Protein AF-A0AAD8BFZ6-F1 (afdb_monomer)

Structure (mmCIF, N/CA/C/O backbone):
data_AF-A0AAD8BFZ6-F1
#
_entry.id   AF-A0AAD8BFZ6-F1
#
loop_
_atom_site.group_PDB
_atom_site.id
_atom_site.type_symbol
_atom_site.label_atom_id
_atom_site.label_alt_id
_atom_site.label_comp_id
_atom_site.label_asym_id
_atom_site.label_entity_id
_atom_site.label_seq_id
_atom_site.pdbx_PDB_ins_code
_atom_site.Cartn_x
_atom_site.Cartn_y
_atom_site.Cartn_z
_atom_site.occupancy
_atom_site.B_iso_or_equiv
_atom_site.auth_seq_id
_atom_site.auth_comp_id
_atom_site.auth_asym_id
_atom_site.auth_atom_id
_atom_site.pdbx_PDB_model_num
ATOM 1 N N . LEU A 1 1 ? -15.237 -38.700 28.978 1.00 26.67 1 LEU A N 1
ATOM 2 C CA . LEU A 1 1 ? -15.056 -40.134 29.314 1.00 26.67 1 LEU A CA 1
ATOM 3 C C . LEU A 1 1 ? -13.866 -40.665 28.514 1.00 26.67 1 LEU A C 1
ATOM 5 O O . LEU A 1 1 ? -13.739 -40.215 27.379 1.00 26.67 1 LEU A O 1
ATOM 9 N N . PRO A 1 2 ? -12.978 -41.512 29.071 1.00 26.02 2 PRO A N 1
ATOM 10 C CA . PRO A 1 2 ? -11.828 -42.042 28.336 1.00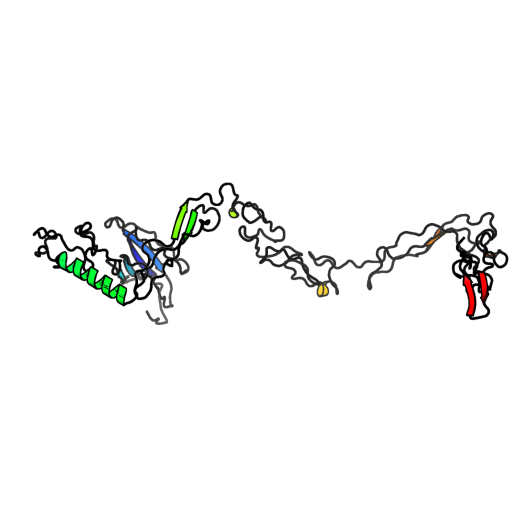 26.02 2 PRO A CA 1
ATOM 11 C C . PRO A 1 2 ? -12.287 -43.041 27.263 1.00 26.02 2 PRO A C 1
ATOM 13 O O . PRO A 1 2 ? -13.294 -43.724 27.435 1.00 26.02 2 PRO A O 1
ATOM 16 N N . ALA A 1 3 ? -11.572 -43.061 26.138 1.00 40.03 3 ALA A N 1
ATOM 17 C CA . ALA A 1 3 ? -11.882 -43.866 24.964 1.00 40.03 3 ALA A CA 1
ATOM 18 C C . ALA A 1 3 ? -11.482 -45.330 25.176 1.00 40.03 3 ALA A C 1
ATOM 20 O O . ALA A 1 3 ? -10.343 -45.589 25.559 1.00 40.03 3 ALA A O 1
ATOM 21 N N . ASP A 1 4 ? -12.381 -46.260 24.849 1.00 30.31 4 ASP A N 1
ATOM 22 C CA . ASP A 1 4 ? -11.988 -47.626 24.526 1.00 30.31 4 ASP A CA 1
ATOM 23 C C . ASP A 1 4 ? -12.186 -47.857 23.029 1.00 30.31 4 ASP A C 1
ATOM 25 O O . ASP A 1 4 ? -13.176 -47.442 22.417 1.00 30.31 4 ASP A O 1
ATOM 29 N N . SER A 1 5 ? -11.154 -48.422 22.427 1.00 43.41 5 SER A N 1
ATOM 30 C CA . SER A 1 5 ? -11.017 -48.571 20.990 1.00 43.41 5 SER A CA 1
ATOM 31 C C . SER A 1 5 ? -11.735 -49.838 20.524 1.00 43.41 5 SER A C 1
ATOM 33 O O . SER A 1 5 ? -11.837 -50.809 21.261 1.00 43.41 5 SER A O 1
ATOM 35 N N . THR A 1 6 ? -12.176 -49.832 19.262 1.00 37.38 6 THR A N 1
ATOM 36 C CA . THR A 1 6 ? -12.456 -51.003 18.398 1.00 37.38 6 THR A CA 1
ATOM 37 C C . THR A 1 6 ? -13.889 -51.430 18.046 1.00 37.38 6 THR A C 1
ATOM 39 O O . THR A 1 6 ? -14.003 -52.259 17.156 1.00 37.38 6 THR A O 1
ATOM 42 N N . PHE A 1 7 ? -14.978 -50.807 18.516 1.00 40.28 7 PHE A N 1
ATOM 43 C CA . PHE A 1 7 ? -16.292 -50.875 17.822 1.00 40.28 7 PHE A CA 1
ATOM 44 C C . PHE A 1 7 ? -17.260 -49.817 18.382 1.00 40.28 7 PHE A C 1
ATOM 46 O O . PHE A 1 7 ? -17.963 -50.071 19.355 1.00 40.28 7 PHE A O 1
ATOM 53 N N . THR A 1 8 ? -17.344 -48.620 17.796 1.00 40.03 8 THR A N 1
ATOM 54 C CA . THR A 1 8 ? -18.259 -47.579 18.307 1.00 40.03 8 THR A CA 1
ATOM 55 C C . THR A 1 8 ? -19.197 -47.094 17.212 1.00 40.03 8 THR A C 1
ATOM 57 O O . THR A 1 8 ? -18.880 -46.212 16.419 1.00 40.03 8 THR A O 1
ATOM 60 N N . ARG A 1 9 ? -20.356 -47.765 17.170 1.00 49.56 9 ARG A N 1
ATOM 61 C CA . ARG A 1 9 ? -21.541 -47.451 16.360 1.00 49.56 9 ARG A CA 1
ATOM 62 C C . ARG A 1 9 ? -21.960 -45.993 16.582 1.00 49.56 9 ARG A C 1
ATOM 64 O O . ARG A 1 9 ? -21.801 -45.483 17.686 1.00 49.56 9 ARG A O 1
ATOM 71 N N . ASP A 1 10 ? -22.505 -45.355 15.548 1.00 52.47 10 ASP A N 1
ATOM 72 C CA . ASP A 1 10 ? -22.937 -43.949 15.549 1.00 52.47 10 ASP A CA 1
ATOM 73 C C . ASP A 1 10 ? -23.986 -43.654 16.643 1.00 52.47 10 ASP A C 1
ATOM 75 O O . ASP A 1 10 ? -25.192 -43.702 16.401 1.00 52.47 10 ASP A O 1
ATOM 79 N N . VAL A 1 11 ? -23.545 -43.330 17.861 1.00 56.28 11 VAL A N 1
ATOM 80 C CA . VAL A 1 11 ? -24.406 -42.761 18.904 1.00 56.28 11 VAL A CA 1
ATOM 81 C C . VAL A 1 11 ? -24.408 -41.246 18.742 1.00 56.28 11 VAL A C 1
ATOM 83 O O . VAL A 1 11 ? -23.364 -40.615 18.576 1.00 56.28 11 VAL A O 1
ATOM 86 N N . SER A 1 12 ? -25.607 -40.663 18.756 1.00 61.66 12 SER A N 1
ATOM 87 C CA . SER A 1 12 ? -25.779 -39.209 18.734 1.00 61.66 12 SER A CA 1
ATOM 88 C C . SER A 1 12 ? -25.901 -38.718 20.159 1.00 61.66 12 SER A C 1
ATOM 90 O O . SER A 1 12 ? -26.743 -39.208 20.915 1.00 61.66 12 SER A O 1
ATOM 92 N N . HIS A 1 13 ? -25.082 -37.742 20.507 1.00 65.06 13 HIS A N 1
ATOM 93 C CA . HIS A 1 13 ? -25.144 -37.088 21.798 1.00 65.06 13 HIS A CA 1
ATOM 94 C C . HIS A 1 13 ? -25.751 -35.703 21.626 1.00 65.06 13 HIS A C 1
ATOM 96 O O . HIS A 1 13 ? -25.482 -34.995 20.654 1.00 65.06 13 HIS A O 1
ATOM 102 N N . TYR A 1 14 ? -26.575 -35.325 22.585 1.00 66.12 14 TYR A N 1
ATOM 103 C CA . TYR A 1 14 ? -27.307 -34.079 22.624 1.00 66.12 14 TYR A CA 1
ATOM 104 C C . TYR A 1 14 ? -26.927 -33.328 23.889 1.00 66.12 14 TYR A C 1
ATOM 106 O O . TYR A 1 14 ? -26.777 -33.899 24.971 1.00 66.12 14 TYR A O 1
ATOM 114 N N . PHE A 1 15 ? -26.769 -32.027 23.727 1.00 67.94 15 PHE A N 1
ATOM 115 C CA . PHE A 1 15 ? -26.505 -31.096 24.799 1.00 67.94 15 PHE A CA 1
ATOM 116 C C . PHE A 1 15 ? -27.646 -30.088 24.852 1.00 67.94 15 PHE A C 1
ATOM 118 O O . PHE A 1 15 ? -28.083 -29.584 23.814 1.00 67.94 15 PHE A O 1
ATOM 125 N N . THR A 1 16 ? -28.145 -29.792 26.047 1.00 70.56 16 THR A N 1
ATOM 126 C CA . THR A 1 16 ? -29.221 -28.821 26.244 1.00 70.56 16 THR A CA 1
ATOM 127 C C . THR A 1 16 ? -28.925 -27.901 27.418 1.00 70.56 16 THR A C 1
ATOM 129 O O . THR A 1 16 ? -28.602 -28.350 28.517 1.00 70.56 16 THR A O 1
ATOM 132 N N . LEU A 1 17 ? -29.067 -26.603 27.161 1.00 66.69 17 LEU A N 1
ATOM 133 C CA . LEU A 1 17 ? -28.953 -25.514 28.116 1.00 66.69 17 LEU A CA 1
ATOM 134 C C . LEU A 1 17 ? -30.327 -24.869 28.314 1.00 66.69 17 LEU A C 1
ATOM 136 O O . LEU A 1 17 ? -30.981 -24.462 27.353 1.00 66.69 17 LEU A O 1
ATOM 140 N N . VAL A 1 18 ? -30.735 -24.751 29.571 1.00 70.81 18 VAL A N 1
ATOM 141 C CA . VAL A 1 18 ? -31.966 -24.098 30.016 1.00 70.81 18 VAL A CA 1
ATOM 142 C C . VAL A 1 18 ? -31.588 -22.817 30.750 1.00 70.81 18 VAL A C 1
ATOM 144 O O . VAL A 1 18 ? -30.767 -22.844 31.667 1.00 70.81 18 VAL A O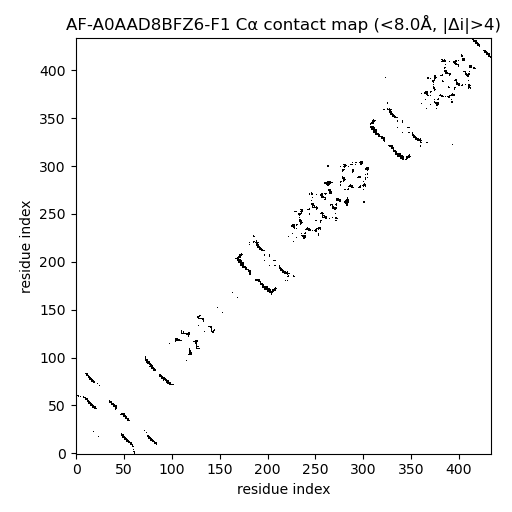 1
ATOM 147 N N . TYR A 1 19 ? -32.166 -21.690 30.349 1.00 65.50 19 TYR A N 1
ATOM 148 C CA . TYR A 1 19 ? -31.850 -20.372 30.903 1.00 65.50 19 TYR A CA 1
ATOM 149 C C . TYR A 1 19 ? -33.064 -19.439 30.817 1.00 65.50 19 TYR A C 1
ATOM 151 O O . TYR A 1 19 ? -33.992 -19.670 30.040 1.00 65.50 19 TYR A O 1
ATOM 159 N N . ARG A 1 20 ? -33.080 -18.358 31.604 1.00 61.22 20 ARG A N 1
ATOM 160 C CA . ARG A 1 20 ? -34.099 -17.307 31.453 1.00 61.22 20 ARG A CA 1
ATOM 161 C C . ARG A 1 20 ? -33.794 -16.465 30.219 1.00 61.22 20 ARG A C 1
ATOM 163 O O . ARG A 1 20 ? -32.686 -15.970 30.069 1.00 61.22 20 ARG A O 1
ATOM 170 N N . ALA A 1 21 ? -34.788 -16.240 29.367 1.00 58.38 21 ALA A N 1
ATOM 171 C CA . ALA A 1 21 ? -34.674 -15.496 28.111 1.00 58.38 21 ALA A CA 1
ATOM 172 C C . ALA A 1 21 ? -34.145 -14.061 28.288 1.00 58.38 21 ALA A C 1
ATOM 174 O O . ALA A 1 21 ? -33.551 -13.505 27.376 1.00 58.38 21 ALA A O 1
ATOM 175 N N . LYS A 1 22 ? -34.354 -13.459 29.464 1.00 53.34 22 LYS A N 1
ATOM 176 C CA . LYS A 1 22 ? -33.809 -12.138 29.817 1.00 53.34 22 LYS A CA 1
ATOM 177 C C . LYS A 1 22 ? -32.332 -12.166 30.237 1.00 53.34 22 LYS A C 1
ATOM 179 O O . LYS A 1 22 ? -31.678 -11.134 30.210 1.00 53.34 22 LYS A O 1
ATOM 184 N N . ASP A 1 23 ? -31.826 -13.337 30.619 1.00 54.91 23 ASP A N 1
ATOM 185 C CA . ASP A 1 23 ? -30.491 -13.560 31.185 1.00 54.91 23 ASP A CA 1
ATOM 186 C C . ASP A 1 23 ? -29.514 -14.138 30.128 1.00 54.91 23 ASP A C 1
ATOM 188 O O . ASP A 1 23 ? -28.527 -14.776 30.489 1.00 54.91 23 ASP A O 1
ATOM 192 N N . ILE A 1 24 ? -29.797 -13.963 28.825 1.00 49.72 24 ILE A N 1
ATOM 193 C CA . ILE A 1 24 ? -29.048 -14.593 27.721 1.00 49.72 24 ILE A CA 1
ATOM 194 C C . ILE A 1 24 ? -27.533 -14.330 27.838 1.00 49.72 24 ILE A C 1
ATOM 196 O O . ILE A 1 24 ? -27.110 -13.172 27.808 1.00 49.72 24 ILE A O 1
ATOM 200 N N . PRO A 1 25 ? -26.691 -15.381 27.867 1.00 43.25 25 PRO A N 1
ATOM 201 C CA . PRO A 1 25 ? -25.288 -15.247 27.509 1.00 43.25 25 PRO A CA 1
ATOM 202 C C . PRO A 1 25 ? -25.170 -14.940 26.014 1.00 43.25 25 PRO A C 1
ATOM 204 O O . PRO A 1 25 ? -25.679 -15.696 25.184 1.00 43.25 25 PRO A O 1
ATOM 207 N N . GLU A 1 26 ? -24.394 -13.922 25.640 1.00 39.00 26 GLU A N 1
ATOM 208 C CA . GLU A 1 26 ? -23.621 -14.053 24.407 1.00 39.00 26 GLU A CA 1
ATOM 209 C C . GLU A 1 26 ? -22.791 -15.330 24.564 1.00 39.00 26 GLU A C 1
ATOM 211 O O . GLU A 1 26 ? -21.823 -15.378 25.328 1.00 39.00 26 GLU A O 1
ATOM 216 N N . VAL A 1 27 ? -23.198 -16.404 23.888 1.00 39.72 27 VAL A N 1
ATOM 217 C CA . VAL A 1 27 ? -22.367 -17.594 23.721 1.00 39.72 27 VAL A CA 1
ATOM 218 C C . VAL A 1 27 ? -21.212 -17.180 22.808 1.00 39.72 27 VAL A C 1
ATOM 220 O O . VAL A 1 27 ? -21.204 -17.440 21.607 1.00 39.72 27 VAL A O 1
ATOM 223 N N . HIS A 1 28 ? -20.240 -16.460 23.366 1.00 34.22 28 HIS A N 1
ATOM 224 C CA . HIS A 1 28 ? -19.022 -16.094 22.670 1.00 34.22 28 HIS A CA 1
ATOM 225 C C . HIS A 1 28 ? -18.100 -17.314 22.617 1.00 34.22 28 HIS A C 1
ATOM 227 O O . HIS A 1 28 ? -17.332 -17.591 23.530 1.00 34.22 28 HIS A O 1
ATOM 233 N N . GLY A 1 29 ? -18.201 -18.028 21.498 1.00 29.00 29 GLY A N 1
ATOM 234 C CA . GLY A 1 29 ? -17.049 -18.516 20.748 1.00 29.00 29 GLY A CA 1
ATOM 235 C C . GLY A 1 29 ? -16.181 -19.608 21.379 1.00 29.00 29 GLY A C 1
ATOM 236 O O . GLY A 1 29 ? -15.153 -19.328 21.982 1.00 29.00 29 GLY A O 1
ATOM 237 N N . GLN A 1 30 ? -16.428 -20.847 20.961 1.00 27.22 30 GLN A N 1
ATOM 238 C CA . GLN A 1 30 ? -15.451 -21.523 20.104 1.00 27.22 30 GLN A CA 1
ATOM 239 C C . GLN A 1 30 ? -16.192 -22.399 19.089 1.00 27.22 30 GLN A C 1
ATOM 241 O O . GLN A 1 30 ? -17.110 -23.135 19.443 1.00 27.22 30 GLN A O 1
ATOM 246 N N . LYS A 1 31 ? -15.798 -22.285 17.814 1.00 30.03 31 LYS A N 1
ATOM 247 C CA . LYS A 1 31 ? -16.175 -23.203 16.734 1.00 30.03 31 LYS A CA 1
ATOM 248 C C . LYS A 1 31 ? -15.893 -24.646 17.180 1.00 30.03 31 LYS A C 1
ATOM 250 O O . LYS A 1 31 ? -14.751 -25.086 17.136 1.00 30.03 31 LYS A O 1
ATOM 255 N N . LEU A 1 32 ? -16.926 -25.395 17.544 1.00 30.19 32 LEU A N 1
ATOM 256 C CA . LEU A 1 32 ? -17.076 -26.715 16.943 1.00 30.19 32 LEU A CA 1
ATOM 257 C C . LEU A 1 32 ? -17.698 -26.447 15.573 1.00 30.19 32 LEU A C 1
ATOM 259 O O . LEU A 1 32 ? -18.637 -25.652 15.492 1.00 30.19 32 LEU A O 1
ATOM 263 N N . ASP A 1 33 ? -17.138 -27.034 14.514 1.00 30.41 33 ASP A N 1
ATOM 264 C CA . ASP A 1 33 ? -17.768 -27.080 13.190 1.00 30.41 33 ASP A CA 1
ATOM 265 C C . ASP A 1 33 ? -19.270 -27.272 13.370 1.00 30.41 33 ASP A C 1
ATOM 267 O O . ASP A 1 33 ? -19.648 -28.276 13.967 1.00 30.41 33 ASP A O 1
ATOM 271 N N . PRO A 1 34 ? -20.123 -26.317 12.968 1.00 31.83 34 PRO A N 1
ATOM 272 C CA . PRO A 1 34 ? -21.475 -26.245 13.489 1.00 31.83 34 PRO A CA 1
ATOM 273 C C . PRO A 1 34 ? -22.249 -27.510 13.116 1.00 31.83 34 PRO A C 1
ATOM 275 O O . PRO A 1 34 ? -22.562 -27.696 11.937 1.00 31.83 34 PRO A O 1
ATOM 278 N N . PRO A 1 35 ? -22.690 -28.345 14.074 1.00 37.94 35 PRO A N 1
ATOM 279 C CA . PRO A 1 35 ? -23.956 -29.012 13.905 1.00 37.94 35 PRO A CA 1
ATOM 280 C C . PRO A 1 35 ? -25.018 -28.004 14.354 1.00 37.94 35 PRO A C 1
ATOM 282 O O . PRO A 1 35 ? -24.995 -27.510 15.480 1.00 37.94 35 PRO A O 1
ATOM 285 N N . LYS A 1 36 ? -25.912 -27.656 13.428 1.00 41.31 36 LYS A N 1
ATOM 286 C CA . LYS A 1 36 ? -27.053 -26.745 13.605 1.00 41.31 36 LYS A CA 1
ATOM 287 C C . LYS A 1 36 ? -27.592 -26.719 15.045 1.00 41.31 36 LYS A C 1
ATOM 289 O O . LYS A 1 36 ? -27.984 -27.762 15.567 1.00 41.31 36 LYS A O 1
ATOM 294 N N . LEU A 1 37 ? -27.691 -25.519 15.625 1.00 45.22 37 LEU A N 1
ATOM 295 C CA . LEU A 1 37 ? -28.600 -25.249 16.741 1.00 45.22 37 LEU A CA 1
ATOM 296 C C . LEU A 1 37 ? -29.977 -25.813 16.369 1.00 45.22 37 LEU A C 1
ATOM 298 O O . LEU A 1 37 ? -30.587 -25.382 15.386 1.00 45.22 37 LEU A O 1
ATOM 302 N N . LEU A 1 38 ? -30.440 -26.811 17.119 1.00 48.97 38 LEU A N 1
ATOM 303 C CA . LEU A 1 38 ? -31.813 -27.285 17.020 1.00 48.97 38 LEU A CA 1
ATOM 304 C C . LEU A 1 38 ? -32.643 -26.230 17.749 1.00 48.97 38 LEU A C 1
ATOM 306 O O . LEU A 1 38 ? -32.651 -26.220 18.970 1.00 48.97 38 LEU A O 1
ATOM 310 N N . ALA A 1 39 ? -33.184 -25.285 16.977 1.00 52.44 39 ALA A N 1
ATOM 311 C CA . ALA A 1 39 ? -34.161 -24.249 17.325 1.00 52.44 39 ALA A CA 1
ATOM 312 C C . ALA A 1 39 ? -34.386 -23.954 18.827 1.00 52.44 39 ALA A C 1
ATOM 314 O O . ALA A 1 39 ? -34.882 -24.793 19.575 1.00 52.44 39 ALA A O 1
ATOM 315 N N . THR A 1 40 ? -34.147 -22.706 19.244 1.00 55.56 40 THR A N 1
ATOM 316 C CA . THR A 1 40 ? -34.569 -22.211 20.564 1.00 55.56 40 THR A CA 1
ATOM 317 C C . THR A 1 40 ? -36.084 -22.346 20.716 1.00 55.56 40 THR A C 1
ATOM 319 O O . THR A 1 40 ? -36.834 -21.811 19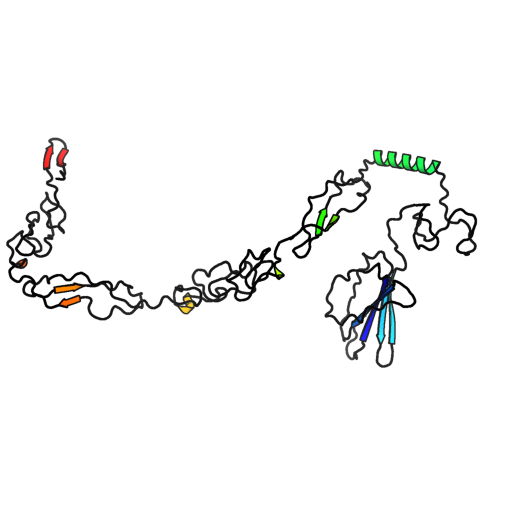.898 1.00 55.56 40 THR A O 1
ATOM 322 N N . MET A 1 41 ? -36.539 -23.029 21.768 1.00 52.03 41 MET A N 1
ATOM 323 C CA . MET A 1 41 ? -37.964 -23.214 22.056 1.00 52.03 41 MET A CA 1
ATOM 324 C C . MET A 1 41 ? -38.318 -22.576 23.403 1.00 52.03 41 MET A C 1
ATOM 326 O O . MET A 1 41 ? -37.574 -22.696 24.381 1.00 52.03 41 MET A O 1
ATOM 330 N N . THR A 1 42 ? -39.448 -21.874 23.458 1.00 53.69 42 THR A N 1
ATOM 331 C CA . THR A 1 42 ? -40.022 -21.336 24.698 1.00 53.69 42 THR A CA 1
ATOM 332 C C . THR A 1 42 ? -40.707 -22.454 25.479 1.00 53.69 42 THR A C 1
ATOM 334 O O . THR A 1 42 ? -41.437 -23.257 24.899 1.00 53.69 42 THR A O 1
ATOM 337 N N . VAL A 1 43 ? -40.489 -22.514 26.795 1.00 54.50 43 VAL A N 1
ATOM 338 C CA . VAL A 1 43 ? -41.104 -23.540 27.652 1.00 54.50 43 VAL A CA 1
ATOM 339 C C . VAL A 1 43 ? -42.539 -23.115 27.990 1.00 54.50 43 VAL A C 1
ATOM 341 O O . VAL A 1 43 ? -42.706 -22.111 28.681 1.00 54.50 43 VAL A O 1
ATOM 344 N N . PRO A 1 44 ? -43.586 -23.846 27.558 1.00 45.69 44 PRO A N 1
ATOM 345 C CA . PRO A 1 44 ? -44.975 -23.390 27.695 1.00 45.69 44 PRO A CA 1
ATOM 346 C C . PRO A 1 44 ? -45.417 -23.192 29.149 1.00 45.69 44 PRO A C 1
ATOM 348 O O . PRO A 1 44 ? -46.249 -22.339 29.435 1.00 45.69 44 PRO A O 1
ATOM 351 N N . TYR A 1 45 ? -44.842 -23.978 30.061 1.00 47.94 45 TYR A N 1
ATOM 352 C CA . TYR A 1 45 ? -45.192 -24.004 31.480 1.00 47.94 45 TYR A CA 1
ATOM 353 C C . TYR A 1 45 ? -44.273 -23.134 32.358 1.00 47.94 45 TYR A C 1
ATOM 355 O O . TYR A 1 45 ? -44.504 -23.041 33.557 1.00 47.94 45 TYR A O 1
ATOM 363 N N . LEU A 1 46 ? -43.248 -22.488 31.780 1.00 55.44 46 LEU A N 1
ATOM 364 C CA . LEU A 1 46 ? -42.325 -21.578 32.477 1.00 55.44 46 LEU A CA 1
ATOM 365 C C . LEU A 1 46 ? -42.122 -20.295 31.643 1.00 55.44 46 LEU A C 1
ATOM 367 O O . LEU A 1 46 ? -41.158 -20.194 30.874 1.00 55.44 46 LEU A O 1
ATOM 371 N N . PRO A 1 47 ? -43.024 -19.302 31.764 1.00 54.91 47 PRO A N 1
ATOM 372 C CA . PRO A 1 47 ? -42.967 -18.067 30.986 1.00 54.91 47 PRO A CA 1
ATOM 373 C C . PRO A 1 47 ? -41.634 -17.331 31.185 1.00 54.91 47 PRO A C 1
ATOM 375 O O . PRO A 1 47 ? -41.187 -17.114 32.308 1.00 54.91 47 PRO A O 1
ATOM 378 N N . GLY A 1 48 ? -40.973 -16.952 30.088 1.00 56.78 48 GLY A N 1
ATOM 379 C CA . GLY A 1 48 ? -39.679 -16.260 30.130 1.00 56.78 48 GLY A CA 1
ATOM 380 C C . GLY A 1 48 ? -38.453 -17.171 30.251 1.00 56.78 48 GLY A C 1
ATOM 381 O O . GLY A 1 48 ? -37.340 -16.651 30.300 1.00 56.78 48 GLY A O 1
ATOM 382 N N . TRP A 1 49 ? -38.616 -18.498 30.247 1.00 61.22 49 TRP A N 1
ATOM 383 C CA . TRP A 1 49 ? -37.512 -19.457 30.134 1.00 61.22 49 TRP A CA 1
ATOM 384 C C . TRP A 1 49 ? -37.372 -19.992 28.705 1.00 61.22 49 TRP A C 1
ATOM 386 O O . TRP A 1 49 ? -38.355 -20.242 28.001 1.00 61.22 49 TRP A O 1
ATOM 396 N N . GLN A 1 50 ? -36.124 -20.160 28.276 1.00 59.56 50 GLN A N 1
ATOM 397 C CA . GLN A 1 50 ? -35.744 -20.683 26.972 1.00 59.56 50 GLN A CA 1
ATOM 398 C C . GLN A 1 50 ? -34.845 -21.903 27.118 1.00 59.56 50 GLN A C 1
ATOM 400 O O . GLN A 1 50 ? -34.034 -22.013 28.040 1.00 59.56 50 GLN A O 1
ATOM 405 N N . ILE A 1 51 ? -34.995 -22.814 26.162 1.00 60.50 51 ILE A N 1
ATOM 406 C CA . ILE A 1 51 ? -34.149 -23.990 26.017 1.00 60.50 51 ILE A CA 1
ATOM 407 C C . ILE A 1 51 ? -33.419 -23.874 24.685 1.00 60.50 51 ILE A C 1
ATOM 409 O O . ILE A 1 51 ? -34.044 -23.636 23.650 1.00 60.50 51 ILE A O 1
ATOM 413 N N . SER A 1 52 ? -32.101 -24.052 24.716 1.00 62.62 52 SER A N 1
ATOM 414 C CA . SER A 1 52 ? -31.258 -24.123 23.525 1.00 62.62 52 SER A CA 1
ATOM 415 C C . SER A 1 52 ? -30.387 -25.371 23.573 1.00 62.62 52 SER A C 1
ATOM 417 O O . SER A 1 52 ? -29.894 -25.753 24.634 1.00 62.62 52 SER A O 1
ATOM 419 N N . GLY A 1 53 ? -30.194 -26.030 22.432 1.00 58.38 53 GLY A N 1
ATOM 420 C CA . GLY A 1 53 ? -29.424 -27.264 22.366 1.00 58.38 53 GLY A CA 1
ATOM 421 C C . GLY A 1 53 ? -28.695 -27.468 21.046 1.00 58.38 53 GLY A C 1
ATOM 422 O O . GLY A 1 53 ? -29.041 -26.900 20.007 1.00 58.38 53 GLY A O 1
ATOM 423 N N . PHE A 1 54 ? -27.674 -28.315 21.093 1.00 61.69 54 PHE A N 1
ATOM 424 C CA . PHE A 1 54 ? -26.939 -28.773 19.918 1.00 61.69 54 PHE A CA 1
ATOM 425 C C . PHE A 1 54 ? -26.655 -30.271 20.026 1.00 61.69 54 PHE A C 1
ATOM 427 O O . PHE A 1 54 ? -26.553 -30.831 21.118 1.00 61.69 54 PHE A O 1
ATOM 434 N N . SER A 1 55 ? -26.547 -30.934 18.878 1.00 56.12 55 SER A N 1
ATOM 435 C CA . SER A 1 55 ? -26.270 -32.370 18.792 1.00 56.12 55 SER A CA 1
ATOM 436 C C . SER A 1 55 ? -24.922 -32.612 18.137 1.00 56.12 55 SER A C 1
ATOM 438 O O . SER A 1 55 ? -24.644 -32.008 17.108 1.00 56.12 55 SER A O 1
ATOM 440 N N . PHE A 1 56 ? -24.125 -33.542 18.641 1.00 59.44 56 PHE A N 1
ATOM 441 C CA . PHE A 1 56 ? -22.884 -33.971 18.004 1.00 59.44 56 PHE A CA 1
ATOM 442 C C . PHE A 1 56 ? -22.939 -35.469 17.683 1.00 59.44 56 PHE A C 1
ATOM 444 O O . PHE A 1 56 ? -23.446 -36.282 18.456 1.00 59.44 56 PHE A O 1
ATOM 451 N N . LYS A 1 57 ? -22.428 -35.828 16.501 1.00 51.84 57 LYS A N 1
ATOM 452 C CA . LYS A 1 57 ? -22.327 -37.206 16.001 1.00 51.84 57 LYS A CA 1
ATOM 453 C C . LYS A 1 57 ? -20.895 -37.452 15.530 1.00 51.84 57 LYS A C 1
ATOM 455 O O . LYS A 1 57 ? -20.590 -37.036 14.415 1.00 51.84 57 LYS A O 1
ATOM 460 N N . LYS A 1 58 ? -20.036 -38.108 16.327 1.00 53.22 58 LYS A N 1
ATOM 461 C CA . LYS A 1 58 ? -18.941 -38.955 15.799 1.00 53.22 58 LYS A CA 1
ATOM 462 C C . LYS A 1 58 ? -18.077 -39.653 16.851 1.00 53.22 58 LYS A C 1
ATOM 464 O O . LYS A 1 58 ? -17.933 -39.201 17.979 1.00 53.22 58 LYS A O 1
ATOM 469 N N . SER A 1 59 ? -17.471 -40.742 16.376 1.00 45.69 59 SER A N 1
ATOM 470 C CA . SER A 1 59 ? -16.623 -41.720 17.060 1.00 45.69 59 SER A CA 1
ATOM 471 C C . SER A 1 59 ? -15.210 -41.218 17.395 1.00 45.69 59 SER A C 1
ATOM 473 O O . SER A 1 59 ? -14.493 -40.758 16.508 1.00 45.69 59 SER A O 1
ATOM 475 N N . GLY A 1 60 ? -14.767 -41.463 18.635 1.00 49.47 60 GLY A N 1
ATOM 476 C CA . GLY A 1 60 ? -13.353 -41.721 18.941 1.00 49.47 60 GLY A CA 1
ATOM 477 C C . GLY A 1 60 ? -12.493 -40.578 19.491 1.00 49.47 60 GLY A C 1
ATOM 478 O O . GLY A 1 60 ? -11.272 -40.706 19.477 1.00 49.47 60 GLY A O 1
ATOM 479 N N . SER A 1 61 ? -13.047 -39.472 19.995 1.00 43.59 61 SER A N 1
ATOM 480 C CA . SER A 1 61 ? -12.233 -38.422 20.638 1.00 43.59 61 SER A CA 1
ATOM 481 C C . SER A 1 61 ? -12.929 -37.828 21.861 1.00 43.59 61 SER A C 1
ATOM 483 O O . SER A 1 61 ? -14.127 -37.560 21.842 1.00 43.59 61 SER A O 1
ATOM 485 N N . VAL A 1 62 ? -12.176 -37.635 22.948 1.00 46.19 62 VAL A N 1
ATOM 486 C CA . VAL A 1 62 ? -12.665 -36.988 24.171 1.00 46.19 62 VAL A CA 1
ATOM 487 C C . VAL A 1 62 ? -12.886 -35.505 23.883 1.00 46.19 62 VAL A C 1
ATOM 489 O O . VAL A 1 62 ? -11.932 -34.780 23.615 1.00 46.19 62 VAL A O 1
ATOM 492 N N . HIS A 1 63 ? -14.131 -35.045 23.968 1.00 49.28 63 HIS A N 1
ATOM 493 C CA . HIS A 1 63 ? -14.443 -33.619 23.931 1.00 49.28 63 HIS A CA 1
ATOM 494 C C . HIS A 1 63 ? -14.476 -33.056 25.355 1.00 49.28 63 HIS A C 1
ATOM 496 O O . HIS A 1 63 ? -15.190 -33.570 26.218 1.00 49.28 63 HIS A O 1
ATOM 502 N N . GLY A 1 64 ? -13.712 -31.991 25.596 1.00 41.94 64 GLY A N 1
ATOM 503 C CA . GLY A 1 64 ? -13.905 -31.113 26.745 1.00 41.94 64 GLY A CA 1
ATOM 504 C C . GLY A 1 64 ? -14.865 -29.994 26.356 1.00 41.94 64 GLY A C 1
ATOM 505 O O . GLY A 1 64 ? -14.532 -29.181 25.498 1.00 41.94 64 GLY A O 1
ATOM 506 N N . LEU A 1 65 ? -16.053 -29.956 26.962 1.00 48.78 65 LEU A N 1
ATOM 507 C CA . LEU A 1 65 ? -16.958 -28.815 26.851 1.00 48.78 65 LEU A CA 1
ATOM 508 C C . LEU A 1 65 ? -16.727 -27.904 28.060 1.00 48.78 65 LEU A C 1
ATOM 510 O O . LEU A 1 65 ? -17.174 -28.209 29.162 1.00 48.78 65 LEU A O 1
ATOM 514 N N . ASN A 1 66 ? -16.032 -26.788 27.853 1.00 41.28 66 ASN A N 1
ATOM 515 C CA . ASN A 1 66 ? -15.900 -25.750 28.871 1.00 41.28 66 ASN A CA 1
ATOM 516 C C . ASN A 1 66 ? -17.040 -24.746 28.711 1.00 41.28 66 ASN A C 1
ATOM 518 O O . ASN A 1 66 ? -16.969 -23.828 27.896 1.00 41.28 66 ASN A O 1
ATOM 522 N N . ILE A 1 67 ? -18.092 -24.912 29.509 1.00 48.38 67 ILE A N 1
ATOM 523 C CA . ILE A 1 67 ? -19.087 -23.857 29.693 1.00 48.38 67 ILE A CA 1
ATOM 524 C C . ILE A 1 67 ? -18.474 -22.870 30.680 1.00 48.38 67 ILE A C 1
ATOM 526 O O . ILE A 1 67 ? -18.421 -23.130 31.881 1.00 48.38 67 ILE A O 1
ATOM 530 N N . VAL A 1 68 ? -17.986 -21.733 30.186 1.00 41.59 68 VAL A N 1
ATOM 531 C CA . VAL A 1 68 ? -17.503 -20.646 31.047 1.00 41.59 68 VAL A CA 1
ATOM 532 C C . VAL A 1 68 ? -18.717 -19.913 31.628 1.00 41.59 68 VAL A C 1
ATOM 534 O O . VAL A 1 68 ? -19.026 -18.780 31.276 1.00 41.59 68 VAL A O 1
ATOM 537 N N . ALA A 1 69 ? -19.431 -20.578 32.537 1.00 44.28 69 ALA A N 1
ATOM 538 C CA . ALA A 1 69 ? -20.514 -19.987 33.319 1.00 44.28 69 ALA A CA 1
ATOM 539 C C . ALA A 1 69 ? -19.991 -19.079 34.451 1.00 44.28 69 ALA A C 1
ATOM 541 O O . ALA A 1 69 ? -20.778 -18.526 35.210 1.00 44.28 69 ALA A O 1
ATOM 542 N N . SER A 1 70 ? -18.670 -18.876 34.564 1.00 37.25 70 SER A N 1
ATOM 543 C CA . SER A 1 70 ? -18.063 -18.085 35.645 1.00 37.25 70 SER A CA 1
ATOM 544 C C . SER A 1 70 ? -18.430 -16.595 35.613 1.00 37.25 70 SER A C 1
ATOM 546 O O . SER A 1 70 ? -18.288 -15.917 36.628 1.00 37.25 70 SER A O 1
ATOM 548 N N . LYS A 1 71 ? -18.946 -16.078 34.486 1.00 45.06 71 LYS A N 1
ATOM 549 C CA . LYS A 1 71 ? -19.503 -14.713 34.400 1.00 45.06 71 LYS A CA 1
ATOM 550 C C . LYS A 1 71 ? -21.001 -14.637 34.682 1.00 45.06 71 LYS A C 1
ATOM 552 O O . LYS A 1 71 ? -21.500 -13.560 35.001 1.00 45.06 71 LYS A O 1
ATOM 557 N N . MET A 1 72 ? -21.721 -15.750 34.586 1.00 52.00 72 MET A N 1
ATOM 558 C CA . MET A 1 72 ? -23.160 -15.777 34.807 1.00 52.00 72 MET A CA 1
ATOM 559 C C . MET A 1 72 ? -23.431 -16.159 36.251 1.00 52.00 72 MET A C 1
ATOM 561 O O . MET A 1 72 ? -23.726 -17.303 36.572 1.00 52.00 72 MET A O 1
ATOM 565 N N . LYS A 1 73 ? -23.389 -15.167 37.140 1.00 54.91 73 LYS A N 1
ATOM 566 C CA . LYS A 1 73 ? -23.989 -15.256 38.481 1.00 54.91 73 LYS A CA 1
ATOM 567 C C . LYS A 1 73 ? -25.530 -15.317 38.384 1.00 54.91 73 LYS A C 1
ATOM 569 O O . LYS A 1 73 ? -26.223 -14.603 39.095 1.00 54.91 73 LYS A O 1
ATOM 574 N N . LYS A 1 74 ? -26.074 -16.053 37.413 1.00 61.38 74 LYS A N 1
ATOM 575 C CA . LYS A 1 74 ? -27.484 -16.079 37.013 1.00 61.38 74 LYS A CA 1
ATOM 576 C C . LYS A 1 74 ? -27.946 -17.533 36.913 1.00 61.38 74 LYS A C 1
ATOM 578 O O . LYS A 1 74 ? -27.117 -18.392 36.609 1.00 61.38 74 LYS A O 1
ATOM 583 N N . PRO A 1 75 ? -29.234 -17.823 37.147 1.00 66.88 75 PRO A N 1
ATOM 584 C CA . PRO A 1 75 ? -29.710 -19.196 37.109 1.00 66.88 75 PRO A CA 1
ATOM 585 C C . PRO A 1 75 ? -29.622 -19.827 35.717 1.00 66.88 75 PRO A C 1
ATOM 587 O O . PRO A 1 75 ? -30.042 -19.224 34.728 1.00 66.88 75 PRO A O 1
ATOM 590 N N . PHE A 1 76 ? -29.109 -21.054 35.647 1.00 72.00 76 PHE A N 1
ATOM 591 C CA . PHE A 1 76 ? -29.089 -21.875 34.435 1.00 72.00 76 PHE A CA 1
ATOM 592 C C . PHE A 1 76 ? -29.112 -23.366 34.788 1.00 72.00 76 PHE A C 1
ATOM 594 O O . PHE A 1 76 ? -28.732 -23.755 35.889 1.00 72.00 76 PHE A O 1
ATOM 601 N N . GLY A 1 77 ? -29.511 -24.212 33.840 1.00 72.31 77 GLY A N 1
ATOM 602 C CA . GLY A 1 77 ? -29.448 -25.670 33.949 1.00 72.31 77 GLY A CA 1
ATOM 603 C C . GLY A 1 77 ? -28.871 -26.293 32.683 1.00 72.31 77 GLY A C 1
ATOM 604 O O . GLY A 1 77 ? -29.132 -25.826 31.578 1.00 72.31 77 GLY A O 1
ATOM 605 N N . CYS A 1 78 ? -28.064 -27.333 32.831 1.00 71.69 78 CYS A N 1
ATOM 606 C CA . CYS A 1 78 ? -27.322 -27.959 31.747 1.00 71.69 78 CYS A CA 1
ATOM 607 C C . CYS A 1 78 ? -27.468 -29.482 31.812 1.00 71.69 78 CYS A C 1
ATOM 609 O O . CYS A 1 78 ? -27.239 -30.086 32.862 1.00 71.69 78 CYS A O 1
ATOM 611 N N . TYR A 1 79 ? -27.819 -30.102 30.683 1.00 74.12 79 TYR A N 1
ATOM 612 C CA . TYR A 1 79 ? -28.099 -31.534 30.575 1.00 74.12 79 TYR A CA 1
ATOM 613 C C . TYR A 1 79 ? -27.442 -32.134 29.328 1.00 74.12 79 TYR A C 1
ATOM 615 O O . TYR A 1 79 ? -27.486 -31.554 28.241 1.00 74.12 79 TYR A O 1
ATOM 623 N N . ILE A 1 80 ? -26.862 -33.325 29.481 1.00 71.81 80 ILE A N 1
ATOM 624 C CA . ILE A 1 80 ? -26.282 -34.123 28.396 1.00 71.81 80 ILE A CA 1
ATOM 625 C C . ILE A 1 80 ? -27.076 -35.417 28.287 1.00 71.81 80 ILE A C 1
ATOM 627 O O . ILE A 1 80 ? -27.233 -36.126 29.277 1.00 71.81 80 ILE A O 1
ATOM 631 N N . TYR A 1 81 ? -27.547 -35.754 27.094 1.00 70.12 81 TYR A N 1
ATOM 632 C CA . TYR A 1 81 ? -28.291 -36.988 26.852 1.00 70.12 81 TYR A CA 1
ATOM 633 C C . TYR A 1 81 ? -27.930 -37.608 25.507 1.00 70.12 81 TYR A C 1
ATOM 635 O O . TYR A 1 81 ? -27.347 -36.962 24.642 1.00 70.12 81 TYR A O 1
ATOM 643 N N . GLY A 1 82 ? -28.228 -38.885 25.321 1.00 69.69 82 GLY A N 1
ATOM 644 C CA . GLY A 1 82 ? -27.931 -39.606 24.089 1.00 69.69 82 GLY A CA 1
ATOM 645 C C . GLY A 1 82 ? -28.945 -40.705 23.845 1.00 69.69 82 GLY A C 1
ATOM 646 O O . GLY A 1 82 ? -29.514 -41.248 24.790 1.00 69.69 82 GLY A O 1
ATOM 647 N N . VAL A 1 83 ? -29.176 -41.021 22.572 1.00 63.53 83 VAL A N 1
ATOM 648 C CA . VAL A 1 83 ? -30.097 -42.088 22.165 1.00 63.53 83 VAL A CA 1
ATOM 649 C C . VAL A 1 83 ? -29.388 -42.992 21.160 1.00 63.53 83 VAL A C 1
ATOM 651 O O . VAL A 1 83 ? -28.917 -42.533 20.117 1.00 63.53 83 VAL A O 1
ATOM 654 N N . GLY A 1 84 ? -29.270 -44.271 21.511 1.00 62.91 84 GLY A N 1
ATOM 655 C CA . GLY A 1 84 ? -28.787 -45.355 20.660 1.00 62.91 84 GLY A CA 1
ATOM 656 C C . GLY A 1 84 ? -29.931 -46.249 20.173 1.00 62.91 84 GLY A C 1
ATOM 657 O O . GLY A 1 84 ? -31.100 -45.995 20.444 1.00 62.91 84 GLY A O 1
ATOM 658 N N . TYR A 1 85 ? -29.600 -47.320 19.446 1.00 53.66 85 TYR A N 1
ATOM 659 C CA . TYR A 1 85 ? -30.597 -48.179 18.781 1.00 53.66 85 TYR A CA 1
ATOM 660 C C . TYR A 1 85 ? -31.530 -48.931 19.753 1.00 53.66 85 TYR A C 1
ATOM 662 O O . TYR A 1 85 ? -32.623 -49.326 19.361 1.00 53.66 85 TYR A O 1
ATOM 670 N N . SER A 1 86 ? -31.106 -49.139 21.003 1.00 54.97 86 SER A N 1
ATOM 671 C CA . SER A 1 86 ? -31.866 -49.884 22.019 1.00 54.97 86 SER A CA 1
ATOM 672 C C . SER A 1 86 ? -31.926 -49.211 23.392 1.00 54.97 86 SER A C 1
ATOM 674 O O . SER A 1 86 ? -32.664 -49.682 24.249 1.00 54.97 86 SER A O 1
ATOM 676 N N . GLU A 1 87 ? -31.170 -48.134 23.622 1.00 59.16 87 GLU A N 1
ATOM 677 C CA . GLU A 1 87 ? -31.046 -47.492 24.936 1.00 59.16 87 GLU A CA 1
ATOM 678 C C . GLU A 1 87 ? -30.850 -45.980 24.787 1.00 59.16 87 GLU A C 1
ATOM 680 O O . GLU A 1 87 ? -30.196 -45.514 23.850 1.00 59.16 87 GLU A O 1
ATOM 685 N N . GLY A 1 88 ? -31.406 -45.212 25.724 1.00 66.69 88 GLY A N 1
ATOM 686 C CA . GLY A 1 88 ? -31.181 -43.775 25.858 1.00 66.69 88 GLY A CA 1
ATOM 687 C C . GLY A 1 88 ? -30.752 -43.425 27.280 1.00 66.69 88 GLY A C 1
ATOM 688 O O . GLY A 1 88 ? -31.088 -44.138 28.222 1.00 66.69 88 GLY A O 1
ATOM 689 N N . TYR A 1 89 ? -30.005 -42.337 27.443 1.00 71.31 89 TYR A N 1
ATOM 690 C CA . TYR A 1 89 ? -29.499 -41.887 28.742 1.00 71.31 89 TYR A CA 1
ATOM 691 C C . TYR A 1 89 ? -29.513 -40.360 28.843 1.00 71.31 89 TYR A C 1
ATOM 693 O O . TYR A 1 89 ? -29.442 -39.682 27.821 1.00 71.31 89 TYR A O 1
ATOM 701 N N . MET A 1 90 ? -29.563 -39.818 30.064 1.00 71.00 90 MET A N 1
ATOM 702 C CA . MET A 1 90 ? -29.495 -38.380 30.351 1.00 71.00 90 MET A CA 1
ATOM 703 C C . MET A 1 90 ? -28.817 -38.125 31.703 1.00 71.00 90 MET A C 1
ATOM 705 O O . MET A 1 90 ? -29.120 -38.804 32.680 1.00 71.00 90 MET A O 1
ATOM 709 N N . HIS A 1 91 ? -27.944 -37.117 31.773 1.00 71.44 91 HIS A N 1
ATOM 710 C CA . HIS A 1 91 ? -27.257 -36.684 32.990 1.00 71.44 91 HIS A CA 1
ATOM 711 C C . HIS A 1 91 ? -27.232 -35.151 33.112 1.00 71.44 91 HIS A C 1
ATOM 713 O O . HIS A 1 91 ? -27.023 -34.465 32.106 1.00 71.44 91 HIS A O 1
ATOM 719 N N . PRO A 1 92 ? -27.395 -34.591 34.327 1.00 73.94 92 PRO A N 1
ATOM 720 C CA . PRO A 1 92 ? -27.122 -33.179 34.562 1.00 73.94 92 PRO A CA 1
ATOM 721 C C . PRO A 1 92 ? -25.614 -32.913 34.445 1.00 73.94 92 PRO A C 1
ATOM 723 O O . PRO A 1 92 ? -24.796 -33.671 34.961 1.00 73.94 92 PRO A O 1
ATOM 726 N N . ALA A 1 93 ? -25.251 -31.829 33.765 1.00 62.47 93 ALA A N 1
ATOM 727 C CA . ALA A 1 93 ? -23.868 -31.406 33.535 1.00 62.47 93 ALA A CA 1
ATOM 728 C C . ALA A 1 93 ? -23.522 -30.062 34.214 1.00 62.47 93 ALA A C 1
ATOM 730 O O . ALA A 1 93 ? -22.367 -29.642 34.179 1.00 62.47 93 ALA A O 1
ATOM 731 N N . GLY A 1 94 ? -24.496 -29.408 34.862 1.00 69.19 94 GLY A N 1
ATOM 732 C CA . GLY A 1 94 ? -24.296 -28.249 35.745 1.00 69.19 94 GLY A CA 1
ATOM 733 C C . GLY A 1 94 ? -25.580 -27.438 35.955 1.00 69.19 94 GLY A C 1
ATOM 734 O O . GLY A 1 94 ? -26.417 -27.391 35.058 1.00 69.19 94 GLY A O 1
ATOM 735 N N . TYR A 1 95 ? -25.758 -26.801 37.117 1.00 68.38 95 TYR A N 1
ATOM 736 C CA . TYR A 1 95 ? -26.877 -25.877 37.348 1.00 68.38 95 TYR A CA 1
ATOM 737 C C . TYR A 1 95 ? -26.550 -24.784 38.383 1.00 68.38 95 TYR A C 1
ATOM 739 O O . TYR A 1 95 ? -25.729 -24.994 39.274 1.00 68.38 95 TYR A O 1
ATOM 747 N N . ILE A 1 96 ? -27.213 -23.630 38.260 1.00 64.38 96 ILE A N 1
ATOM 748 C CA . ILE A 1 96 ? -27.328 -22.559 39.262 1.00 64.38 96 ILE A CA 1
ATOM 749 C C . ILE A 1 96 ? -28.823 -22.253 39.394 1.00 64.38 96 ILE A C 1
ATOM 751 O O . ILE A 1 96 ? -29.465 -21.948 38.393 1.00 64.38 96 ILE A O 1
ATOM 755 N N . SER A 1 97 ? -29.386 -22.326 40.600 1.00 61.84 97 SER A N 1
ATOM 756 C CA . SER A 1 97 ? -30.801 -22.007 40.856 1.00 61.84 97 SER A CA 1
ATOM 757 C C . SER A 1 97 ? -31.031 -20.548 41.283 1.00 61.84 97 SER A C 1
ATOM 759 O O . SER A 1 97 ? -32.102 -20.017 41.006 1.00 61.84 97 SER A O 1
ATOM 761 N N . SER A 1 98 ? -30.026 -19.874 41.868 1.00 55.00 98 SER A N 1
ATOM 762 C CA . SER A 1 98 ? -30.089 -18.472 42.331 1.00 55.00 98 SER A CA 1
ATOM 763 C C . SER A 1 98 ? -28.707 -17.766 42.265 1.00 55.00 98 SER A C 1
ATOM 765 O O . SER A 1 98 ? -27.686 -18.459 42.290 1.00 55.00 98 SER A O 1
ATOM 767 N N . PRO A 1 99 ? -28.604 -16.423 42.118 1.00 55.16 99 PRO A N 1
ATOM 768 C CA . PRO A 1 99 ? -27.329 -15.691 42.115 1.00 55.16 99 PRO A CA 1
ATOM 769 C C . PRO A 1 99 ? -26.528 -15.811 43.429 1.00 55.16 99 PRO A C 1
ATOM 771 O O . PRO A 1 99 ? -26.746 -15.060 44.365 1.00 55.16 99 PRO A O 1
ATOM 774 N N . ILE A 1 100 ? -25.495 -16.658 43.482 1.00 50.50 100 ILE A N 1
ATOM 775 C CA . ILE A 1 100 ? -24.693 -16.879 44.714 1.00 50.50 100 ILE A CA 1
ATOM 776 C C . ILE A 1 100 ? -23.735 -15.697 45.054 1.00 50.50 100 ILE A C 1
ATOM 778 O O . ILE A 1 100 ? -22.954 -15.782 45.990 1.00 50.50 100 ILE A O 1
ATOM 782 N N . ASN A 1 101 ? -23.711 -14.587 44.295 1.00 49.59 101 ASN A N 1
ATOM 783 C CA . ASN A 1 101 ? -22.685 -13.535 44.479 1.00 49.59 101 ASN A CA 1
ATOM 784 C C . ASN A 1 101 ? -23.056 -12.136 43.922 1.00 49.59 101 ASN A C 1
ATOM 786 O O . ASN A 1 101 ? -22.225 -11.472 43.285 1.00 49.59 101 ASN A O 1
ATOM 790 N N . GLY A 1 102 ? -24.301 -11.681 44.082 1.00 54.97 102 GLY A N 1
ATOM 791 C CA . GLY A 1 102 ? -24.653 -10.273 43.830 1.00 54.97 102 GLY A CA 1
ATOM 792 C C . GLY A 1 102 ? -24.044 -9.342 44.887 1.00 54.97 102 GLY A C 1
ATOM 793 O O . GLY A 1 102 ? -23.746 -9.783 45.990 1.00 54.97 102 GLY A O 1
ATOM 794 N N . ALA A 1 103 ? -23.830 -8.063 44.564 1.00 52.53 103 ALA A N 1
ATOM 795 C CA . ALA A 1 103 ? -23.630 -7.063 45.610 1.00 52.53 103 ALA A CA 1
ATOM 796 C C . ALA A 1 103 ? -24.966 -6.929 46.350 1.00 52.53 103 ALA A C 1
ATOM 798 O O . ALA A 1 103 ? -25.912 -6.376 45.792 1.00 52.53 103 ALA A O 1
ATOM 799 N N . CYS A 1 104 ? -25.068 -7.514 47.541 1.00 60.75 104 CYS A N 1
ATOM 800 C CA . CYS A 1 104 ? -26.258 -7.355 48.356 1.00 60.75 104 CYS A CA 1
ATOM 801 C C . CYS A 1 104 ? -26.296 -5.926 48.910 1.00 60.75 104 CYS A C 1
ATOM 803 O O . CYS A 1 104 ? -25.283 -5.399 49.379 1.00 60.75 104 CYS A O 1
ATOM 805 N N . THR A 1 105 ? -27.450 -5.277 48.785 1.00 57.22 105 THR A N 1
ATOM 806 C CA . THR A 1 105 ? -27.674 -3.919 49.278 1.00 57.22 105 THR A CA 1
ATOM 807 C C . THR A 1 105 ? -28.776 -4.009 50.316 1.00 57.22 105 THR A C 1
ATOM 809 O O . THR A 1 105 ? -29.900 -4.327 49.953 1.00 57.22 105 THR A O 1
ATOM 812 N N . ARG A 1 106 ? -28.458 -3.739 51.588 1.00 56.50 106 ARG A N 1
ATOM 813 C CA . ARG A 1 106 ? -29.452 -3.771 52.667 1.00 56.50 106 ARG A CA 1
ATOM 814 C C . ARG A 1 106 ? -30.532 -2.724 52.427 1.00 56.50 106 ARG A C 1
ATOM 816 O O . ARG A 1 106 ? -30.220 -1.531 52.404 1.00 56.50 106 ARG A O 1
ATOM 823 N N . THR A 1 107 ? -31.783 -3.143 52.267 1.00 53.59 107 THR A N 1
ATOM 824 C CA . THR A 1 107 ? -32.910 -2.210 52.123 1.00 53.59 107 THR A CA 1
ATOM 825 C C . THR A 1 107 ? -34.217 -2.803 52.648 1.00 53.59 107 THR A C 1
ATOM 827 O O . THR A 1 107 ? -34.794 -3.708 52.059 1.00 53.59 107 THR A O 1
ATOM 830 N N . MET A 1 108 ? -34.747 -2.186 53.707 1.00 48.75 108 MET A N 1
ATOM 831 C CA . MET A 1 108 ? -36.063 -2.495 54.294 1.00 48.75 108 MET A CA 1
ATOM 832 C C . MET A 1 108 ? -37.237 -2.171 53.350 1.00 48.75 108 MET A C 1
ATOM 834 O O . MET A 1 108 ? -38.352 -2.633 53.550 1.00 48.75 108 MET A O 1
ATOM 838 N N . ALA A 1 109 ? -37.013 -1.338 52.328 1.00 49.16 109 ALA A N 1
ATOM 839 C CA . ALA A 1 109 ? -38.047 -0.910 51.384 1.00 49.16 109 ALA A CA 1
ATOM 840 C C . ALA A 1 109 ? -38.196 -1.850 50.173 1.00 49.16 109 ALA A C 1
ATOM 842 O O . ALA A 1 109 ? -39.083 -1.635 49.348 1.00 49.16 109 ALA A O 1
ATOM 843 N N . SER A 1 110 ? -37.315 -2.846 50.038 1.00 50.59 110 SER A N 1
ATOM 844 C CA . SER A 1 110 ? -37.308 -3.811 48.931 1.00 50.59 110 SER A CA 1
ATOM 845 C C . SER A 1 110 ? -37.577 -5.243 49.376 1.00 50.59 110 SER A C 1
ATOM 847 O O . SER A 1 110 ? -37.448 -6.138 48.555 1.00 50.59 110 SER A O 1
ATOM 849 N N . MET A 1 111 ? -37.937 -5.453 50.644 1.00 54.25 111 MET A N 1
ATOM 850 C CA . MET A 1 111 ? -38.413 -6.741 51.137 1.00 54.25 111 MET A CA 1
ATOM 851 C C . MET A 1 111 ? -39.746 -7.029 50.441 1.00 54.25 111 MET A C 1
ATOM 853 O O . MET A 1 111 ? -40.748 -6.368 50.706 1.00 54.25 111 MET A O 1
ATOM 857 N N . VAL A 1 112 ? -39.738 -7.913 49.448 1.00 54.44 112 VAL A N 1
ATOM 858 C CA . VAL A 1 112 ? -40.933 -8.336 48.713 1.00 54.44 112 VAL A CA 1
ATOM 859 C C . VAL A 1 112 ? -40.995 -9.858 48.809 1.00 54.44 112 VAL A C 1
ATOM 861 O O . VAL A 1 112 ? -40.076 -10.506 48.315 1.00 54.44 112 VAL A O 1
ATOM 864 N N . PRO A 1 113 ? -42.054 -10.437 49.402 1.00 51.03 113 PRO A N 1
ATOM 865 C CA . PRO A 1 113 ? -42.151 -11.885 49.566 1.00 51.03 113 PRO A CA 1
ATOM 866 C C . PRO A 1 113 ? -42.013 -12.639 48.234 1.00 51.03 113 PRO A C 1
ATOM 868 O O . PRO A 1 113 ? -42.691 -12.317 47.248 1.00 51.03 113 PRO A O 1
ATOM 871 N N . GLY A 1 114 ? -41.135 -13.648 48.208 1.00 53.84 114 GLY A N 1
ATOM 872 C CA . GLY A 1 114 ? -40.923 -14.547 47.068 1.00 53.84 114 GLY A CA 1
ATOM 873 C C . GLY A 1 114 ? -40.222 -13.927 45.852 1.00 53.84 114 GLY A C 1
ATOM 874 O O . GLY A 1 114 ? -40.413 -14.405 44.723 1.00 53.84 114 GLY A O 1
ATOM 875 N N . ASP A 1 115 ? -39.447 -12.853 46.032 1.00 57.62 115 ASP A N 1
ATOM 876 C CA . ASP A 1 115 ? -38.689 -12.212 44.951 1.00 57.62 115 ASP A CA 1
ATOM 877 C C . ASP A 1 115 ? -37.317 -12.866 44.671 1.00 57.62 115 ASP A C 1
ATOM 879 O O . ASP A 1 115 ? -36.692 -12.599 43.631 1.00 57.62 115 ASP A O 1
ATOM 883 N N . LEU A 1 116 ? -36.926 -13.826 45.512 1.00 60.00 116 LEU A N 1
ATOM 884 C CA . LEU A 1 116 ? -35.690 -14.598 45.513 1.00 60.00 116 LEU A CA 1
ATOM 885 C C . LEU A 1 116 ? -34.434 -13.732 45.693 1.00 60.00 116 LEU A C 1
ATOM 887 O O . LEU A 1 116 ? -33.377 -14.042 45.116 1.00 60.00 116 LEU A O 1
ATOM 891 N N . ILE A 1 117 ? -34.541 -12.648 46.469 1.00 63.03 117 ILE A N 1
ATOM 892 C CA . ILE A 1 117 ? -33.450 -11.716 46.764 1.00 63.03 117 ILE A CA 1
ATOM 893 C C . ILE A 1 117 ? -33.099 -11.736 48.263 1.00 63.03 117 ILE A C 1
ATOM 895 O O . ILE A 1 117 ? -33.948 -11.622 49.136 1.00 63.03 117 ILE A O 1
ATOM 899 N N . ASP A 1 118 ? -31.800 -11.858 48.551 1.00 63.38 118 ASP A N 1
ATOM 900 C CA . ASP A 1 118 ? -31.205 -11.650 49.879 1.00 63.38 118 ASP A CA 1
ATOM 901 C C . ASP A 1 118 ? -31.162 -10.135 50.155 1.00 63.38 118 ASP A C 1
ATOM 903 O O . ASP A 1 118 ? -30.314 -9.423 49.604 1.00 63.38 118 ASP A O 1
ATOM 907 N N . ASN A 1 119 ? -32.147 -9.627 50.899 1.00 63.34 119 ASN A N 1
ATOM 908 C CA . ASN A 1 119 ? -32.385 -8.192 51.091 1.00 63.34 119 ASN A CA 1
ATOM 909 C C . ASN A 1 119 ? -31.667 -7.608 52.326 1.00 63.34 119 ASN A C 1
ATOM 911 O O . ASN A 1 119 ? -31.570 -6.380 52.451 1.00 63.34 119 ASN A O 1
ATOM 915 N N . ASP A 1 120 ? -31.131 -8.452 53.213 1.00 62.47 120 ASP A N 1
ATOM 916 C CA . ASP A 1 120 ? -30.439 -8.084 54.458 1.00 62.47 120 ASP A CA 1
ATOM 917 C C . ASP A 1 120 ? -28.961 -8.570 54.507 1.00 62.47 120 ASP A C 1
ATOM 919 O O . ASP A 1 120 ? -28.160 -8.142 55.357 1.00 62.47 120 ASP A O 1
ATOM 923 N N . CYS A 1 121 ? -28.544 -9.301 53.474 1.00 63.22 121 CYS A N 1
ATOM 924 C CA . CYS A 1 121 ? -27.183 -9.720 53.157 1.00 63.22 121 CYS A CA 1
ATOM 925 C C . CYS A 1 121 ? -26.613 -10.806 54.066 1.00 63.22 121 CYS A C 1
ATOM 927 O O . CYS A 1 121 ? -25.393 -10.826 54.298 1.00 63.22 121 CYS A O 1
ATOM 929 N N . ASP A 1 122 ? -27.459 -11.685 54.587 1.00 62.66 122 ASP A N 1
ATOM 930 C CA . ASP A 1 122 ? -27.063 -12.767 55.485 1.00 62.66 122 ASP A CA 1
ATOM 931 C C . ASP A 1 122 ? -26.745 -14.098 54.748 1.00 62.66 122 ASP A C 1
ATOM 933 O O . ASP A 1 122 ? -26.118 -14.998 55.324 1.00 62.66 122 ASP A O 1
ATOM 937 N N . LYS A 1 123 ? -26.997 -14.140 53.424 1.00 59.31 123 LYS A N 1
ATOM 938 C CA . LYS A 1 123 ? -26.845 -15.262 52.468 1.00 59.31 123 LYS A CA 1
ATOM 939 C C . LYS A 1 123 ? -28.006 -16.252 52.421 1.00 59.31 123 LYS A C 1
ATOM 941 O O . LYS A 1 123 ? -27.866 -17.291 51.758 1.00 59.31 123 LYS A O 1
ATOM 946 N N . LYS A 1 124 ? -29.121 -15.948 53.063 1.00 56.88 124 LYS A N 1
ATOM 947 C CA . LYS A 1 124 ? -30.410 -16.592 52.844 1.00 56.88 124 LYS A CA 1
ATOM 948 C C . LYS A 1 124 ? -31.316 -15.639 52.059 1.00 56.88 124 LYS A C 1
ATOM 950 O O . LYS A 1 124 ? -30.908 -14.548 51.680 1.00 56.88 124 LYS A O 1
ATOM 955 N N . ILE A 1 125 ? -32.451 -16.137 51.590 1.00 58.81 125 ILE A N 1
ATOM 956 C CA . ILE A 1 125 ? -33.262 -15.478 50.562 1.00 58.81 125 ILE A CA 1
ATOM 957 C C . ILE A 1 125 ? -34.730 -15.585 50.975 1.00 58.81 125 ILE A C 1
ATOM 959 O O . ILE A 1 125 ? -35.128 -16.672 51.382 1.00 58.81 125 ILE A O 1
ATOM 963 N N . ASP A 1 126 ? -35.500 -14.512 50.749 1.00 55.62 126 ASP A N 1
ATOM 964 C CA . ASP A 1 126 ? -36.952 -14.403 50.995 1.00 55.62 126 ASP A CA 1
ATOM 965 C C . ASP A 1 126 ? -37.373 -14.414 52.475 1.00 55.62 126 ASP A C 1
ATOM 967 O O . ASP A 1 126 ? -38.323 -15.081 52.859 1.00 55.62 126 ASP A O 1
ATOM 971 N N . GLU A 1 127 ? -36.677 -13.617 53.279 1.00 57.50 127 GLU A N 1
ATOM 972 C CA . GLU A 1 127 ? -36.866 -13.455 54.724 1.00 57.50 127 GLU A CA 1
ATOM 973 C C . GLU A 1 127 ? -37.835 -12.272 55.051 1.00 57.50 127 GLU A C 1
ATOM 975 O O . GLU A 1 127 ? -37.709 -11.188 54.464 1.00 57.50 127 GLU A O 1
ATOM 980 N N . GLU A 1 128 ? -38.860 -12.479 55.904 1.00 61.50 128 GLU A N 1
ATOM 981 C CA . GLU A 1 128 ? -40.118 -11.680 55.963 1.00 61.50 128 GLU A CA 1
ATOM 982 C C . GLU A 1 128 ? -40.190 -10.510 56.993 1.00 61.50 128 GLU A C 1
ATOM 984 O O . GLU A 1 128 ? -39.370 -10.363 57.899 1.00 61.50 128 GLU A O 1
ATOM 989 N N . PHE A 1 129 ? -41.179 -9.612 56.815 1.00 53.59 129 PHE A N 1
ATOM 990 C CA . PHE A 1 129 ? -41.394 -8.356 57.569 1.00 53.59 129 PHE A CA 1
ATOM 991 C C . PHE A 1 129 ? -41.749 -8.558 59.055 1.00 53.59 129 PHE A C 1
ATOM 993 O O . PHE A 1 129 ? -42.456 -9.488 59.394 1.00 53.59 129 PHE A O 1
ATOM 1000 N N . SER A 1 130 ? -41.397 -7.586 59.919 1.00 55.06 130 SER A N 1
ATOM 1001 C CA . SER A 1 130 ? -41.856 -7.513 61.325 1.00 55.06 130 SER A CA 1
ATOM 1002 C C . SER A 1 130 ? -43.351 -7.178 61.433 1.00 55.06 130 SER A C 1
ATOM 1004 O O . SER A 1 130 ? -43.724 -6.011 61.611 1.00 55.06 130 SER A O 1
ATOM 1006 N N . ASP A 1 131 ? -44.223 -8.172 61.300 1.00 60.94 131 ASP A N 1
ATOM 1007 C CA . ASP A 1 131 ? -45.675 -7.968 61.328 1.00 60.94 131 ASP A CA 1
ATOM 1008 C C . ASP A 1 131 ? -46.463 -9.036 62.116 1.00 60.94 131 ASP A C 1
ATOM 1010 O O . ASP A 1 131 ? -47.692 -8.935 62.255 1.00 60.94 131 ASP A O 1
ATOM 1014 N N . SER A 1 132 ? -45.743 -9.984 62.723 1.00 56.06 132 SER A N 1
ATOM 1015 C CA . SER A 1 132 ? -46.257 -11.063 63.564 1.00 56.06 132 SER A CA 1
ATOM 1016 C C . SER A 1 132 ? -47.200 -12.026 62.849 1.00 56.06 132 SER A C 1
ATOM 1018 O O . SER A 1 132 ? -48.086 -12.620 63.482 1.00 56.06 132 SER A O 1
ATOM 1020 N N . LYS A 1 133 ? -47.005 -12.191 61.540 1.00 57.50 133 LYS A N 1
ATOM 1021 C CA . LYS A 1 133 ? -47.623 -13.238 60.734 1.00 57.50 133 LYS A CA 1
ATOM 1022 C C . LYS A 1 133 ? -46.568 -14.154 60.119 1.00 57.50 133 LYS A C 1
ATOM 1024 O O . LYS A 1 133 ? -45.384 -13.858 60.100 1.00 57.50 133 LYS A O 1
ATOM 1029 N N . ASP A 1 134 ? -47.054 -15.319 59.726 1.00 58.22 134 ASP A N 1
ATOM 1030 C CA . ASP A 1 134 ? -46.326 -16.361 59.009 1.00 58.22 134 ASP A CA 1
ATOM 1031 C C . ASP A 1 134 ? -46.833 -16.270 57.562 1.00 58.22 134 ASP A C 1
ATOM 1033 O O . ASP A 1 134 ? -47.879 -16.856 57.245 1.00 58.22 134 ASP A O 1
ATOM 1037 N N . ASP A 1 135 ? -46.237 -15.384 56.749 1.00 60.28 135 ASP A N 1
ATOM 1038 C CA . ASP A 1 135 ? -46.793 -15.032 55.435 1.00 60.28 135 ASP A CA 1
ATOM 1039 C C . ASP A 1 135 ? -46.421 -16.056 54.340 1.00 60.28 135 ASP A C 1
ATOM 1041 O O . ASP A 1 135 ? -47.090 -16.094 53.295 1.00 60.28 135 ASP A O 1
ATOM 1045 N N . ASP A 1 136 ? -45.479 -16.971 54.607 1.00 56.75 136 ASP A N 1
ATOM 1046 C CA . ASP A 1 136 ? -45.160 -18.129 53.758 1.00 56.75 136 ASP A CA 1
ATOM 1047 C C . ASP A 1 136 ? -45.663 -19.490 54.302 1.00 56.75 136 ASP A C 1
ATOM 1049 O O . ASP A 1 136 ? -45.698 -20.495 53.574 1.00 56.75 136 ASP A O 1
ATOM 1053 N N . ASN A 1 137 ? -46.232 -19.480 55.510 1.00 51.69 137 ASN A N 1
ATOM 1054 C CA . ASN A 1 137 ? -46.975 -20.560 56.151 1.00 51.69 137 ASN A CA 1
ATOM 1055 C C . ASN A 1 137 ? -46.100 -21.785 56.491 1.00 51.69 137 ASN A C 1
ATOM 1057 O O . ASN A 1 137 ? -46.548 -22.942 56.373 1.00 51.69 137 ASN A O 1
ATOM 1061 N N . ASP A 1 138 ? -44.862 -21.529 56.914 1.00 59.53 138 ASP A N 1
ATOM 1062 C CA . ASP A 1 138 ? -43.861 -22.518 57.318 1.00 59.53 138 ASP A CA 1
ATOM 1063 C C . ASP A 1 138 ? -43.814 -22.784 58.840 1.00 59.53 138 ASP A C 1
ATOM 1065 O O . ASP A 1 138 ? -43.124 -23.703 59.297 1.00 59.53 138 ASP A O 1
ATOM 1069 N N . THR A 1 139 ? -44.677 -22.097 59.598 1.00 55.62 139 THR A N 1
ATOM 1070 C CA . THR A 1 139 ? -44.889 -22.128 61.057 1.00 55.62 139 THR A CA 1
ATOM 1071 C C . THR A 1 139 ? -43.963 -21.261 61.906 1.00 55.62 139 THR A C 1
ATOM 1073 O O . THR A 1 139 ? -44.108 -21.282 63.138 1.00 55.62 139 THR A O 1
ATOM 1076 N N . ILE A 1 140 ? -43.070 -20.480 61.299 1.00 52.06 140 ILE A N 1
ATOM 1077 C CA . ILE A 1 140 ? -42.194 -19.543 62.003 1.00 52.06 140 ILE A CA 1
ATOM 1078 C C . ILE A 1 140 ? -42.607 -18.098 61.664 1.00 52.06 140 ILE A C 1
ATOM 1080 O O . ILE A 1 140 ? -43.097 -17.808 60.586 1.00 52.06 140 ILE A O 1
ATOM 1084 N N . ILE A 1 141 ? -42.538 -17.194 62.647 1.00 53.31 141 ILE A N 1
ATOM 1085 C CA . ILE A 1 141 ? -43.040 -15.813 62.542 1.00 53.31 141 ILE A CA 1
ATOM 1086 C C . ILE A 1 141 ? -41.879 -14.844 62.802 1.00 53.31 141 ILE A C 1
ATOM 1088 O O . ILE A 1 141 ? -41.206 -14.989 63.827 1.00 53.31 141 ILE A O 1
ATOM 1092 N N . ASP A 1 142 ? -41.707 -13.836 61.936 1.00 57.19 142 ASP A N 1
ATOM 1093 C CA . ASP A 1 142 ? -40.745 -12.719 62.054 1.00 57.19 142 ASP A CA 1
ATOM 1094 C C . ASP A 1 142 ? -39.261 -13.145 62.256 1.00 57.19 142 ASP A C 1
ATOM 1096 O O . ASP A 1 142 ? -38.547 -12.545 63.068 1.00 57.19 142 ASP A O 1
ATOM 1100 N N . GLU A 1 143 ? -38.773 -14.197 61.585 1.00 53.62 143 GLU A N 1
ATOM 1101 C CA . GLU A 1 143 ? -37.500 -14.848 61.957 1.00 53.62 143 GLU A CA 1
ATOM 1102 C C . GLU A 1 143 ? -36.192 -14.124 61.574 1.00 53.62 143 GLU A C 1
ATOM 1104 O O . GLU A 1 143 ? -35.138 -14.476 62.113 1.00 53.62 143 GLU A O 1
ATOM 1109 N N . ASP A 1 144 ? -36.253 -13.039 60.792 1.00 51.09 144 ASP A N 1
ATOM 1110 C CA . ASP A 1 144 ? -35.066 -12.445 60.149 1.00 51.09 144 ASP A CA 1
ATOM 1111 C C . ASP A 1 144 ? -34.895 -10.930 60.355 1.00 51.09 144 ASP A C 1
ATOM 1113 O O . ASP A 1 144 ? -34.397 -10.169 59.519 1.00 51.09 144 ASP A O 1
ATOM 1117 N N . LEU A 1 145 ? -35.255 -10.454 61.544 1.00 54.94 145 LEU A N 1
ATOM 1118 C CA . LEU A 1 145 ? -34.835 -9.128 61.990 1.00 54.94 145 LEU A CA 1
ATOM 1119 C C . LEU A 1 145 ? -33.428 -9.199 62.591 1.00 54.94 145 LEU A C 1
ATOM 1121 O O . LEU A 1 145 ? -33.206 -9.820 63.632 1.00 54.94 145 LEU A O 1
ATOM 1125 N N . LEU A 1 146 ? -32.477 -8.475 61.988 1.00 47.81 146 LEU A N 1
ATOM 1126 C CA . LEU A 1 146 ? -31.222 -8.127 62.657 1.00 47.81 146 LEU A CA 1
ATOM 1127 C C . LEU A 1 146 ? -31.546 -7.362 63.950 1.00 47.81 146 LEU A C 1
ATOM 1129 O O . LEU A 1 146 ? -31.904 -6.184 63.910 1.00 47.81 146 LEU A O 1
ATOM 1133 N N . ASP A 1 147 ? -31.384 -8.022 65.096 1.00 52.09 147 ASP A N 1
ATOM 1134 C CA . ASP A 1 147 ? -31.496 -7.427 66.430 1.00 52.09 147 ASP A CA 1
ATOM 1135 C C . ASP A 1 147 ? -30.325 -6.458 66.675 1.00 52.09 147 ASP A C 1
ATOM 1137 O O . ASP A 1 147 ? -29.333 -6.790 67.320 1.00 52.09 147 ASP A O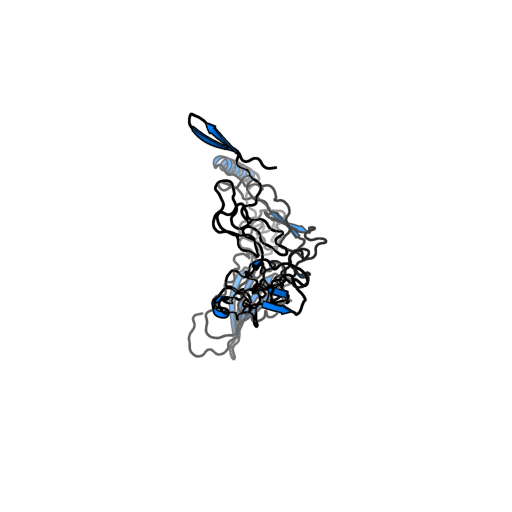 1
ATOM 1141 N N . MET A 1 148 ? -30.373 -5.266 66.072 1.00 51.66 148 MET A N 1
ATOM 1142 C CA . MET A 1 148 ? -29.438 -4.179 66.359 1.00 51.66 148 MET A CA 1
ATOM 1143 C C . MET A 1 148 ? -30.156 -2.832 66.316 1.00 51.66 148 MET A C 1
ATOM 1145 O O . MET A 1 148 ? -30.535 -2.328 65.259 1.00 51.66 148 MET A O 1
ATOM 1149 N N . SER A 1 149 ? -30.314 -2.233 67.494 1.00 54.38 149 SER A N 1
ATOM 1150 C CA . SER A 1 149 ? -30.893 -0.900 67.663 1.00 54.38 149 SER A CA 1
ATOM 1151 C C . SER A 1 149 ? -30.136 0.174 66.860 1.00 54.38 149 SER A C 1
ATOM 1153 O O . SER A 1 149 ? -28.911 0.130 66.712 1.00 54.38 149 SER A O 1
ATOM 1155 N N . GLU A 1 150 ? -30.871 1.174 66.369 1.00 55.00 150 GLU A N 1
ATOM 1156 C CA . GLU A 1 150 ? -30.381 2.303 65.556 1.00 55.00 150 GLU A CA 1
ATOM 1157 C C . GLU A 1 150 ? -29.180 3.035 66.206 1.00 55.00 150 GLU A C 1
ATOM 1159 O O . GLU A 1 150 ? -28.261 3.501 65.523 1.00 55.00 150 GLU A O 1
ATOM 1164 N N . ASP A 1 151 ? -29.126 3.036 67.541 1.00 56.22 151 ASP A N 1
ATOM 1165 C CA . ASP A 1 151 ? -28.045 3.617 68.339 1.00 56.22 151 ASP A CA 1
ATOM 1166 C C . ASP A 1 151 ? -26.726 2.823 68.258 1.00 56.22 151 ASP A C 1
ATOM 1168 O O . ASP A 1 151 ? -25.644 3.421 68.221 1.00 56.22 151 ASP A O 1
ATOM 1172 N N . GLU A 1 152 ? -26.765 1.490 68.159 1.00 55.53 152 GLU A N 1
ATOM 1173 C CA . GLU A 1 152 ? -25.554 0.673 67.985 1.00 55.53 152 GLU A CA 1
ATOM 1174 C C . GLU A 1 152 ? -24.981 0.786 66.568 1.00 55.53 152 GLU A C 1
ATOM 1176 O O . GLU A 1 152 ? -23.758 0.751 66.381 1.00 55.53 152 GLU A O 1
ATOM 1181 N N . TRP A 1 153 ? -25.832 1.005 65.563 1.00 56.12 153 TRP A N 1
ATOM 1182 C CA . TRP A 1 153 ? -25.406 1.173 64.172 1.00 56.12 153 TRP A CA 1
ATOM 1183 C C . TRP A 1 153 ? -24.643 2.489 63.958 1.00 56.12 153 TRP A C 1
ATOM 1185 O O . TRP A 1 153 ? -23.565 2.502 63.353 1.00 56.12 153 TRP A O 1
ATOM 1195 N N . ILE A 1 154 ? -25.128 3.590 64.545 1.00 56.94 154 ILE A N 1
ATOM 1196 C CA . ILE A 1 154 ? -24.449 4.895 64.500 1.00 56.94 154 ILE A CA 1
ATOM 1197 C C . ILE A 1 154 ? -23.097 4.835 65.226 1.00 56.94 154 ILE A C 1
ATOM 1199 O O . ILE A 1 154 ? -22.093 5.327 64.702 1.00 56.94 154 ILE A O 1
ATOM 1203 N N . GLN A 1 155 ? -23.022 4.183 66.391 1.00 59.16 155 GLN A N 1
ATOM 1204 C CA . GLN A 1 155 ? -21.750 4.006 67.106 1.00 59.16 155 GLN A CA 1
ATOM 1205 C C . GLN A 1 155 ? -20.756 3.142 66.319 1.00 59.16 155 GLN A C 1
ATOM 1207 O O . GLN A 1 155 ? -19.553 3.420 66.308 1.00 59.16 155 GLN A O 1
ATOM 1212 N N . THR A 1 156 ? -21.256 2.143 65.593 1.00 55.59 156 THR A N 1
ATOM 1213 C CA . THR A 1 156 ? -20.452 1.271 64.734 1.00 55.59 156 THR A CA 1
ATOM 1214 C C . THR A 1 156 ? -19.905 2.025 63.517 1.00 55.59 156 THR A C 1
ATOM 1216 O O . THR A 1 156 ? -18.707 1.949 63.246 1.00 55.59 156 THR A O 1
ATOM 1219 N N . LEU A 1 157 ? -20.708 2.850 62.836 1.00 57.59 157 LEU A N 1
ATOM 1220 C CA . LEU A 1 157 ? -20.237 3.710 61.739 1.00 57.59 157 LEU A CA 1
ATOM 1221 C C . LEU A 1 157 ? -19.222 4.766 62.200 1.00 57.59 157 LEU A C 1
ATOM 1223 O O . LEU A 1 157 ? -18.227 5.018 61.515 1.00 57.59 157 LEU A O 1
ATOM 1227 N N . ILE A 1 158 ? -19.423 5.354 63.384 1.00 61.94 158 ILE A N 1
ATOM 1228 C CA . ILE A 1 158 ? -18.460 6.288 63.984 1.00 61.94 158 ILE A CA 1
ATOM 1229 C C . ILE A 1 158 ? -17.142 5.566 64.300 1.00 61.94 158 ILE A C 1
ATOM 1231 O O . ILE A 1 158 ? -16.072 6.120 64.033 1.00 61.94 158 ILE A O 1
ATOM 1235 N N . LYS A 1 159 ? -17.198 4.330 64.815 1.00 59.09 159 LYS A N 1
ATOM 1236 C CA . LYS A 1 159 ? -16.025 3.477 65.060 1.00 59.09 159 LYS A CA 1
ATOM 1237 C C . LYS A 1 159 ? -15.281 3.149 63.761 1.00 59.09 159 LYS A C 1
ATOM 1239 O O . LYS A 1 159 ? -14.073 3.368 63.705 1.00 59.09 159 LYS A O 1
ATOM 1244 N N . TYR A 1 160 ? -15.986 2.726 62.710 1.00 54.69 160 TYR A N 1
ATOM 1245 C CA . TYR A 1 160 ? -15.388 2.444 61.401 1.00 54.69 160 TYR A CA 1
ATOM 1246 C C . TYR A 1 160 ? -14.763 3.690 60.761 1.00 54.69 160 TYR A C 1
ATOM 1248 O O . TYR A 1 160 ? -13.635 3.611 60.287 1.00 54.69 160 TYR A O 1
ATOM 1256 N N . SER A 1 161 ? -15.411 4.862 60.815 1.00 59.16 161 SER A N 1
ATOM 1257 C CA . SER A 1 161 ? -14.821 6.089 60.247 1.00 59.16 161 SER A CA 1
ATOM 1258 C C . SER A 1 161 ? -13.560 6.548 60.996 1.00 59.16 161 SER A C 1
ATOM 1260 O O . SER A 1 161 ? -12.616 7.053 60.386 1.00 59.16 161 SER A O 1
ATOM 1262 N N . LYS A 1 162 ? -13.500 6.321 62.318 1.00 60.53 162 LYS A N 1
ATOM 1263 C CA . LYS A 1 162 ? -12.303 6.587 63.128 1.00 60.53 162 LYS A CA 1
ATOM 1264 C C . LYS A 1 162 ? -11.180 5.588 62.829 1.00 60.53 162 LYS A C 1
ATOM 1266 O O . LYS A 1 162 ? -10.027 6.002 62.749 1.00 60.53 162 LYS A O 1
ATOM 1271 N N . GLU A 1 163 ? -11.495 4.307 62.631 1.00 58.47 163 GLU A N 1
ATOM 1272 C CA . GLU A 1 163 ? -10.519 3.284 62.222 1.00 58.47 163 GLU A CA 1
ATOM 1273 C C . GLU A 1 163 ? -9.979 3.517 60.798 1.00 58.47 163 GLU A C 1
ATOM 1275 O O . GLU A 1 163 ? -8.771 3.400 60.585 1.00 58.47 163 GLU A O 1
ATOM 1280 N N . ASP A 1 164 ? -10.825 3.918 59.845 1.00 57.59 164 ASP A N 1
ATOM 1281 C CA . ASP A 1 164 ? -10.433 4.223 58.459 1.00 57.59 164 ASP A CA 1
ATOM 1282 C C . ASP A 1 164 ? -9.543 5.471 58.372 1.00 57.59 164 ASP A C 1
ATOM 1284 O O . ASP A 1 164 ? -8.542 5.483 57.646 1.00 57.59 164 ASP A O 1
ATOM 1288 N N . SER A 1 165 ? -9.836 6.495 59.182 1.00 62.06 165 SER A N 1
ATOM 1289 C CA . SER A 1 165 ? -8.982 7.681 59.303 1.00 62.06 165 SER A CA 1
ATOM 1290 C C . SER A 1 165 ? -7.623 7.371 59.946 1.00 62.06 165 SER A C 1
ATOM 1292 O O . SER A 1 165 ? -6.646 8.050 59.635 1.00 62.06 165 SER A O 1
ATOM 1294 N N . LEU A 1 166 ? -7.537 6.363 60.823 1.00 64.44 166 LEU A N 1
ATOM 1295 C CA . LEU A 1 166 ? -6.284 5.905 61.442 1.00 64.44 166 LEU A CA 1
ATOM 1296 C C . LEU A 1 166 ? -5.475 4.970 60.524 1.00 64.44 166 LEU A C 1
ATOM 1298 O O . LEU A 1 166 ? -4.249 4.945 60.608 1.00 64.44 166 LEU A O 1
ATOM 1302 N N . ARG A 1 167 ? -6.142 4.219 59.637 1.00 65.94 167 ARG A N 1
ATOM 1303 C CA . ARG A 1 167 ? -5.528 3.309 58.649 1.00 65.94 167 ARG A CA 1
ATOM 1304 C C . ARG A 1 167 ? -5.155 3.986 57.323 1.00 65.94 167 ARG A C 1
ATOM 1306 O O . ARG A 1 167 ? -4.542 3.346 56.471 1.00 65.94 167 ARG A O 1
ATOM 1313 N N . GLY A 1 168 ? -5.498 5.263 57.141 1.00 77.38 168 GLY A N 1
ATOM 1314 C CA . GLY A 1 168 ? -5.216 6.009 55.912 1.00 77.38 168 GLY A CA 1
ATOM 1315 C C . GLY A 1 168 ? -5.998 5.485 54.705 1.00 77.38 168 GLY A C 1
ATOM 1316 O O . GLY A 1 168 ? -5.459 5.435 53.599 1.00 77.38 168 GLY A O 1
ATOM 1317 N N . VAL A 1 169 ? -7.236 5.037 54.920 1.00 78.88 169 VAL A N 1
ATOM 1318 C CA . VAL A 1 169 ? -8.109 4.492 53.874 1.00 78.88 169 VAL A CA 1
ATOM 1319 C C . VAL A 1 169 ? -8.515 5.600 52.902 1.00 78.88 169 VAL A C 1
ATOM 1321 O O . VAL A 1 169 ? -9.011 6.646 53.315 1.00 78.88 169 VAL A O 1
ATOM 1324 N N . VAL A 1 170 ? -8.319 5.376 51.600 1.00 84.94 170 VAL A N 1
ATOM 1325 C CA . VAL A 1 170 ? -8.707 6.325 50.543 1.00 84.94 170 VAL A CA 1
ATOM 1326 C C . VAL A 1 170 ? -9.773 5.669 49.689 1.00 84.94 170 VAL A C 1
ATOM 1328 O O . VAL A 1 170 ? -9.502 4.679 49.017 1.00 84.94 170 VAL A O 1
ATOM 1331 N N . HIS A 1 171 ? -10.993 6.193 49.716 1.00 83.81 171 HIS A N 1
ATOM 1332 C CA . HIS A 1 171 ? -12.055 5.735 48.824 1.00 83.81 171 HIS A CA 1
ATOM 1333 C C . HIS A 1 171 ? -11.873 6.322 47.422 1.00 83.81 171 HIS A C 1
ATOM 1335 O O . HIS A 1 171 ? -11.427 7.460 47.275 1.00 83.81 171 HIS A O 1
ATOM 1341 N N . GLY A 1 172 ? -12.213 5.542 46.399 1.00 88.38 172 GLY A N 1
ATOM 1342 C CA . GLY A 1 172 ? -12.115 5.975 45.014 1.00 88.38 172 GLY A CA 1
ATOM 1343 C C . GLY A 1 172 ? -13.177 6.987 44.627 1.00 88.38 172 GLY A C 1
ATOM 1344 O O . GLY A 1 172 ? -14.334 6.853 45.017 1.00 88.38 172 GLY A O 1
ATOM 1345 N N . SER A 1 173 ? -12.792 7.929 43.770 1.00 88.94 173 SER A N 1
ATOM 1346 C CA . SER A 1 173 ? -13.730 8.816 43.081 1.00 88.94 173 SER A CA 1
ATOM 1347 C C . SER A 1 173 ? -13.392 8.933 41.597 1.00 88.94 173 SER A C 1
ATOM 1349 O O . SER A 1 173 ? -12.244 8.776 41.164 1.00 88.94 173 SER A O 1
ATOM 1351 N N . TRP A 1 174 ? -14.430 9.167 40.797 1.00 94.19 174 TRP A N 1
ATOM 1352 C CA . TRP A 1 174 ? -14.325 9.222 39.345 1.00 94.19 174 TRP A CA 1
ATOM 1353 C C . TRP A 1 174 ? -13.499 10.416 38.865 1.00 94.19 174 TRP A C 1
ATOM 1355 O O . TRP A 1 174 ? -13.697 11.548 39.300 1.00 94.19 174 TRP A O 1
ATOM 1365 N N . GLY A 1 175 ? -12.609 10.156 37.911 1.00 93.31 175 GLY A N 1
ATOM 1366 C CA . GLY A 1 175 ? -12.000 11.168 37.061 1.00 93.31 175 GLY A CA 1
ATOM 1367 C C . GLY A 1 175 ? -12.977 11.724 36.024 1.00 93.31 175 GLY A C 1
ATOM 1368 O O . GLY A 1 175 ? -14.115 11.263 35.907 1.00 93.31 175 GLY A O 1
ATOM 1369 N N . GLU A 1 176 ? -12.514 12.709 35.248 1.00 96.00 176 GLU A N 1
ATOM 1370 C CA . GLU A 1 176 ? -13.318 13.266 34.154 1.00 96.00 176 GLU A CA 1
ATOM 1371 C C . GLU A 1 176 ? -13.637 12.195 33.113 1.00 96.00 176 GLU A C 1
ATOM 1373 O O . GLU A 1 176 ? -12.849 11.277 32.861 1.00 96.00 176 GLU A O 1
ATOM 1378 N N . TRP A 1 177 ? -14.779 12.366 32.461 1.00 94.88 177 TRP A N 1
ATOM 1379 C CA . TRP A 1 177 ? -15.088 11.635 31.247 1.00 94.88 177 TRP A CA 1
ATOM 1380 C C . TRP A 1 177 ? -14.163 12.055 30.101 1.00 94.88 177 TRP A C 1
ATOM 1382 O O . TRP A 1 177 ? -13.852 13.234 29.943 1.00 94.88 177 TRP A O 1
ATOM 1392 N N . THR A 1 178 ? -13.775 11.099 29.259 1.00 93.69 178 THR A N 1
ATOM 1393 C CA . THR A 1 178 ? -13.186 11.390 27.952 1.00 93.69 178 THR A CA 1
ATOM 1394 C C . THR A 1 178 ? -14.203 12.095 27.055 1.00 93.69 178 THR A C 1
ATOM 1396 O O . THR A 1 178 ? -15.418 11.978 27.246 1.00 93.69 178 THR A O 1
ATOM 1399 N N . GLU A 1 179 ? -13.707 12.771 26.022 1.00 94.69 179 GLU A N 1
ATOM 1400 C CA . GLU A 1 179 ? -14.557 13.257 24.935 1.00 94.69 179 GLU A CA 1
ATOM 1401 C C . GLU A 1 179 ? -15.306 12.100 24.257 1.00 94.69 179 GLU A C 1
ATOM 1403 O O . GLU A 1 179 ? -14.857 10.948 24.262 1.00 94.69 179 GLU A O 1
ATOM 1408 N N . TRP A 1 180 ? -16.467 12.409 23.677 1.00 88.38 180 TRP A N 1
ATOM 1409 C CA . TRP A 1 180 ? -17.272 11.433 22.946 1.00 88.38 180 TRP A CA 1
ATOM 1410 C C . TRP A 1 180 ? -16.589 11.024 21.635 1.00 88.38 180 TRP A C 1
ATOM 1412 O O . TRP A 1 180 ? -16.216 11.878 20.833 1.00 88.38 180 TRP A O 1
ATOM 1422 N N . GLN A 1 181 ? -16.499 9.720 21.377 1.00 87.00 181 GLN A N 1
ATOM 1423 C CA . GLN A 1 181 ? -15.899 9.156 20.164 1.00 87.00 181 GLN A CA 1
ATOM 1424 C C . GLN A 1 181 ? -16.857 8.181 19.479 1.00 87.00 181 GLN A C 1
ATOM 1426 O O . GLN A 1 181 ? -17.661 7.540 20.147 1.00 87.00 181 GLN A O 1
ATOM 1431 N N . CYS A 1 182 ? -16.789 8.057 18.153 1.00 84.94 182 CYS A N 1
ATOM 1432 C CA . CYS A 1 182 ? -17.623 7.102 17.420 1.00 84.94 182 CYS A CA 1
ATOM 1433 C C . CYS A 1 182 ? -17.236 5.656 17.745 1.00 84.94 182 CYS A C 1
ATOM 1435 O O . CYS A 1 182 ? -16.055 5.312 17.799 1.00 84.94 182 CYS A O 1
ATOM 1437 N N . LEU A 1 183 ? -18.243 4.813 17.968 1.00 82.38 183 LEU A N 1
ATOM 1438 C CA . LEU A 1 183 ? -18.067 3.399 18.256 1.00 82.38 183 LEU A CA 1
ATOM 1439 C C . LEU A 1 183 ? -17.931 2.612 16.952 1.00 82.38 183 LEU A C 1
ATOM 1441 O O . LEU A 1 183 ? -18.903 2.426 16.224 1.00 82.38 183 LEU A O 1
ATOM 1445 N N . GLY A 1 184 ? -16.733 2.093 16.693 1.00 78.00 184 GLY A N 1
ATOM 1446 C CA . GLY A 1 184 ? -16.464 1.315 15.486 1.00 78.00 184 GLY A CA 1
ATOM 1447 C C . GLY A 1 184 ? -16.513 2.170 14.219 1.00 78.00 184 GLY A C 1
ATOM 1448 O O . GLY A 1 184 ? -16.222 3.361 14.257 1.00 78.00 184 GLY A O 1
ATOM 1449 N N . MET A 1 185 ? -16.849 1.544 13.092 1.00 75.94 185 MET A N 1
ATOM 1450 C CA . MET A 1 185 ? -16.980 2.209 11.792 1.00 75.94 185 MET A CA 1
ATOM 1451 C C . MET A 1 185 ? -18.450 2.215 11.347 1.00 75.94 185 MET A C 1
ATOM 1453 O O . MET A 1 185 ? -19.292 1.515 11.916 1.00 75.94 185 MET A O 1
ATOM 1457 N N . CYS A 1 186 ? -18.773 3.029 10.339 1.00 78.94 186 CYS A N 1
ATOM 1458 C CA . CYS A 1 186 ? -20.112 3.074 9.747 1.00 78.94 186 CYS A CA 1
ATOM 1459 C C . CYS A 1 186 ? -20.620 1.652 9.391 1.00 78.94 186 CYS A C 1
ATOM 1461 O O . CYS A 1 186 ? -19.808 0.857 8.916 1.00 78.94 186 CYS A O 1
ATOM 1463 N N . PRO A 1 187 ? -21.917 1.310 9.589 1.00 77.62 187 PRO A N 1
ATOM 1464 C CA . PRO A 1 187 ? -23.076 2.167 9.895 1.00 77.62 187 PRO A CA 1
ATOM 1465 C C . PRO A 1 187 ? -23.333 2.480 11.362 1.00 77.62 187 PRO A C 1
ATOM 1467 O O . PRO A 1 187 ? -24.357 3.095 11.666 1.00 77.62 187 PRO A O 1
ATOM 1470 N N . ASN A 1 188 ? -22.424 2.126 12.270 1.00 81.31 188 ASN A N 1
ATOM 1471 C CA . ASN A 1 188 ? -22.644 2.404 13.679 1.00 81.31 188 ASN A CA 1
ATOM 1472 C C . ASN A 1 188 ? -22.619 3.918 13.959 1.00 81.31 188 ASN A C 1
ATOM 1474 O O . ASN A 1 188 ? -21.626 4.605 13.713 1.00 81.31 188 ASN A O 1
ATOM 1478 N N . ARG A 1 189 ? -23.745 4.442 14.459 1.00 82.00 189 ARG A N 1
ATOM 1479 C CA . ARG A 1 189 ? -23.907 5.862 14.798 1.00 82.00 189 ARG A CA 1
ATOM 1480 C C . ARG A 1 189 ? -23.644 6.166 16.272 1.00 82.00 189 ARG A C 1
ATOM 1482 O O . ARG A 1 189 ? -23.650 7.333 16.663 1.00 82.00 189 ARG A O 1
ATOM 1489 N N . THR A 1 190 ? -23.440 5.139 17.088 1.00 84.44 190 THR A N 1
ATOM 1490 C CA . THR A 1 190 ? -23.269 5.267 18.531 1.00 84.44 190 THR A CA 1
ATOM 1491 C C . THR A 1 190 ? -21.955 5.973 18.852 1.00 84.44 190 THR A C 1
ATOM 1493 O O . THR A 1 190 ? -20.909 5.672 18.281 1.00 84.44 190 THR A O 1
ATOM 1496 N N . MET A 1 191 ? -22.002 6.913 19.791 1.00 82.25 191 MET A N 1
ATOM 1497 C CA . MET A 1 191 ? -20.824 7.508 20.410 1.00 82.25 191 MET A CA 1
ATOM 1498 C C . MET A 1 191 ? -20.600 6.884 21.783 1.00 82.25 191 MET A C 1
ATOM 1500 O O . MET A 1 191 ? -21.561 6.623 22.501 1.00 82.25 191 MET A O 1
ATOM 1504 N N . VAL A 1 192 ? -19.343 6.696 22.169 1.00 89.06 192 VAL A N 1
ATOM 1505 C CA . VAL A 1 192 ? -18.925 6.185 23.476 1.00 89.06 192 VAL A CA 1
ATOM 1506 C C . VAL A 1 192 ? -17.937 7.130 24.147 1.00 89.06 192 VAL A C 1
ATOM 1508 O O . VAL A 1 192 ? -17.177 7.831 23.478 1.00 89.06 192 VAL A O 1
ATOM 1511 N N . ARG A 1 193 ? -17.940 7.139 25.479 1.00 88.50 193 ARG A N 1
ATOM 1512 C CA . ARG A 1 193 ? -16.897 7.762 26.302 1.00 88.50 193 ARG A CA 1
ATOM 1513 C C . ARG A 1 193 ? -16.621 6.925 27.545 1.00 88.50 193 ARG A C 1
ATOM 1515 O O . ARG A 1 193 ? -17.416 6.062 27.915 1.00 88.50 193 ARG A O 1
ATOM 1522 N N . SER A 1 194 ? -15.477 7.166 28.174 1.00 91.38 194 SER A N 1
ATOM 1523 C CA . SER A 1 194 ? -15.019 6.415 29.345 1.00 91.38 194 SER A CA 1
ATOM 1524 C C . SER A 1 194 ? -14.441 7.333 30.415 1.00 91.38 194 SER A C 1
ATOM 1526 O O . SER A 1 194 ? -14.086 8.471 30.125 1.00 91.38 194 SER A O 1
ATOM 1528 N N . ARG A 1 195 ? -14.356 6.861 31.653 1.00 91.69 195 ARG A N 1
ATOM 1529 C CA . ARG A 1 195 ? -13.701 7.558 32.768 1.00 91.69 195 ARG A CA 1
ATOM 1530 C C . ARG A 1 195 ? -12.934 6.558 33.620 1.00 91.69 195 ARG A C 1
ATOM 1532 O O . ARG A 1 195 ? -13.202 5.362 33.575 1.00 91.69 195 ARG A O 1
ATOM 1539 N N . GLN A 1 196 ? -11.985 7.043 34.412 1.00 92.25 196 GLN A N 1
ATOM 1540 C CA . GLN A 1 196 ? -11.182 6.200 35.299 1.00 92.25 196 GLN A CA 1
ATOM 1541 C C . GLN A 1 196 ? -11.472 6.509 36.766 1.00 92.25 196 GLN A C 1
ATOM 1543 O O . GLN A 1 196 ? -11.741 7.650 37.122 1.00 92.25 196 GLN A O 1
ATOM 1548 N N . CYS A 1 197 ? -11.401 5.497 37.629 1.00 91.19 197 CYS A N 1
ATOM 1549 C CA . CYS A 1 197 ? -11.538 5.654 39.078 1.00 91.19 197 CYS A CA 1
ATOM 1550 C C . CYS A 1 197 ? -10.198 6.104 39.686 1.00 91.19 197 CYS A C 1
ATOM 1552 O O . CYS A 1 197 ? -9.442 5.285 40.210 1.00 91.19 197 CYS A O 1
ATOM 1554 N N . ASN A 1 198 ? -9.844 7.379 39.502 1.00 93.12 198 ASN A N 1
ATOM 1555 C CA . ASN A 1 198 ? -8.503 7.889 39.806 1.00 93.12 198 ASN A CA 1
ATOM 1556 C C . ASN A 1 198 ? -8.453 9.288 40.449 1.00 93.12 198 ASN A C 1
ATOM 1558 O O . ASN A 1 198 ? -7.365 9.853 40.573 1.00 93.12 198 ASN A O 1
ATOM 1562 N N . LYS A 1 199 ? -9.583 9.859 40.887 1.00 89.62 199 LYS A N 1
ATOM 1563 C CA . LYS A 1 199 ? -9.632 11.191 41.521 1.00 89.62 199 LYS A CA 1
ATOM 1564 C C . LYS A 1 199 ? -10.353 11.200 42.885 1.00 89.62 199 LYS A C 1
ATOM 1566 O O . LYS A 1 199 ? -11.353 11.903 43.006 1.00 89.62 199 LYS A O 1
ATOM 1571 N N . PRO A 1 200 ? -9.848 10.513 43.932 1.00 90.38 200 PRO A N 1
ATOM 1572 C CA . PRO A 1 200 ? -8.576 9.788 43.985 1.00 90.38 200 PRO A CA 1
ATOM 1573 C C . PRO A 1 200 ? -8.730 8.299 43.631 1.00 90.38 200 PRO A C 1
ATOM 1575 O O . PRO A 1 200 ? -9.840 7.789 43.502 1.00 90.38 200 PRO A O 1
ATOM 1578 N N . THR A 1 201 ? -7.610 7.598 43.448 1.00 89.81 201 THR A N 1
ATOM 1579 C CA . THR A 1 201 ? -7.591 6.133 43.300 1.00 89.81 201 THR A CA 1
ATOM 1580 C C . THR A 1 201 ? -7.832 5.469 44.664 1.00 89.81 201 THR A C 1
ATOM 1582 O O . THR A 1 201 ? -7.202 5.897 45.636 1.00 89.81 201 THR A O 1
ATOM 1585 N N . PRO A 1 202 ? -8.679 4.424 44.765 1.00 89.75 202 PRO A N 1
ATOM 1586 C CA . PRO A 1 202 ? -8.858 3.691 46.014 1.00 89.75 202 PRO A CA 1
ATOM 1587 C C . PRO A 1 202 ? -7.535 3.131 46.559 1.00 89.75 202 PRO A C 1
ATOM 1589 O O . PRO A 1 202 ? -6.763 2.528 45.812 1.00 89.75 202 PRO A O 1
ATOM 1592 N N . ALA A 1 203 ? -7.283 3.283 47.860 1.00 87.44 203 ALA A N 1
ATOM 1593 C CA . ALA A 1 203 ? -6.098 2.752 48.535 1.00 87.44 203 ALA A CA 1
ATOM 1594 C C . ALA A 1 203 ? -6.417 2.260 49.955 1.00 87.44 203 ALA A C 1
ATOM 1596 O O . ALA A 1 203 ? -7.410 2.664 50.562 1.00 87.44 203 ALA A O 1
ATOM 1597 N N . ASN A 1 204 ? -5.554 1.384 50.485 1.00 82.44 204 ASN A N 1
ATOM 1598 C CA . ASN A 1 204 ? -5.616 0.858 51.857 1.00 82.44 204 ASN A CA 1
ATOM 1599 C C . ASN A 1 204 ? -6.968 0.216 52.232 1.00 82.44 204 ASN A C 1
ATOM 1601 O O . ASN A 1 204 ? -7.440 0.364 53.350 1.00 82.44 204 ASN A O 1
ATOM 1605 N N . GLY A 1 205 ? -7.599 -0.502 51.295 1.00 76.94 205 GLY A N 1
ATOM 1606 C CA . GLY A 1 205 ? -8.912 -1.127 51.513 1.00 76.94 205 GLY A CA 1
ATOM 1607 C C . GLY A 1 205 ? -10.104 -0.192 51.281 1.00 76.94 205 GLY A C 1
ATOM 1608 O O . GLY A 1 205 ? -11.231 -0.549 51.609 1.00 76.94 205 GLY A O 1
ATOM 1609 N N . GLY A 1 206 ? -9.876 0.995 50.711 1.00 77.75 206 GLY A N 1
ATOM 1610 C CA . GLY A 1 206 ? -10.948 1.925 50.385 1.00 77.75 206 GLY A CA 1
ATOM 1611 C C . GLY A 1 206 ? -11.862 1.430 49.267 1.00 77.75 206 GLY A C 1
ATOM 1612 O O . GLY A 1 206 ? -11.459 0.659 48.395 1.00 77.75 206 GLY A O 1
ATOM 1613 N N . ARG A 1 207 ? -13.117 1.892 49.305 1.00 82.81 207 ARG A N 1
ATOM 1614 C CA . ARG A 1 207 ? -14.164 1.472 48.372 1.00 82.81 207 ARG A CA 1
ATOM 1615 C C . ARG A 1 207 ? -13.826 1.841 46.919 1.00 82.81 207 ARG A C 1
ATOM 1617 O O . ARG A 1 207 ? -13.254 2.912 46.696 1.00 82.81 207 ARG A O 1
ATOM 1624 N N . PRO A 1 208 ? -14.173 0.983 45.940 1.00 85.94 208 PRO A N 1
ATOM 1625 C CA . PRO A 1 208 ? -14.098 1.335 44.525 1.00 85.94 208 PRO A CA 1
ATOM 1626 C C . PR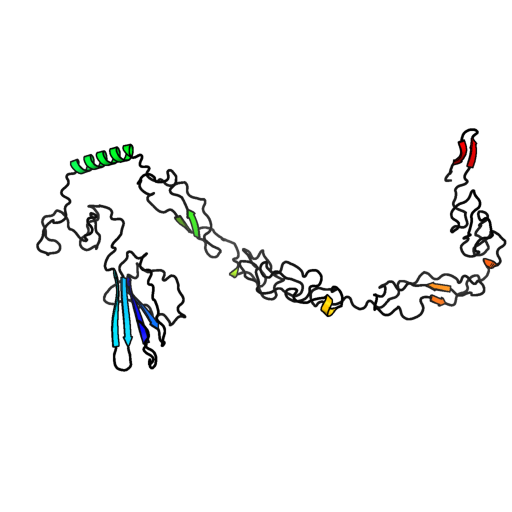O A 1 208 ? -15.110 2.438 44.182 1.00 85.94 208 PRO A C 1
ATOM 1628 O O . PRO A 1 208 ? -15.985 2.756 44.982 1.00 85.94 208 PRO A O 1
ATOM 1631 N N . CYS A 1 209 ? -14.985 3.027 42.993 1.00 85.94 209 CYS A N 1
ATOM 1632 C CA . CYS A 1 209 ? -15.938 4.030 42.532 1.00 85.94 209 CYS A CA 1
ATOM 1633 C C . CYS A 1 209 ? -17.298 3.409 42.195 1.00 85.94 209 CYS A C 1
ATOM 1635 O O . CYS A 1 209 ? -17.365 2.410 41.477 1.00 85.94 209 CYS A O 1
ATOM 1637 N N . ASP A 1 210 ? -18.369 4.069 42.627 1.00 83.00 210 ASP A N 1
ATOM 1638 C CA . ASP A 1 210 ? -19.741 3.631 42.379 1.00 83.00 210 ASP A CA 1
ATOM 1639 C C . ASP A 1 210 ? -20.264 4.142 41.024 1.00 83.00 210 ASP A C 1
ATOM 1641 O O . ASP A 1 210 ? -20.190 5.336 40.713 1.00 83.00 210 ASP A O 1
ATOM 1645 N N . GLY A 1 211 ? -20.806 3.242 40.199 1.00 81.25 211 GLY A N 1
ATOM 1646 C CA . GLY A 1 211 ? -21.367 3.540 38.873 1.00 81.25 211 GLY A CA 1
ATOM 1647 C C . GLY A 1 211 ? -20.547 2.984 37.702 1.00 81.25 211 GLY A C 1
ATOM 1648 O O . GLY A 1 211 ? -19.605 2.220 37.888 1.00 81.25 211 GLY A O 1
ATOM 1649 N N . VAL A 1 212 ? -20.926 3.342 36.470 1.00 81.81 212 VAL A N 1
ATOM 1650 C CA . VAL A 1 212 ? -20.273 2.830 35.249 1.00 81.81 212 VAL A CA 1
ATOM 1651 C C . VAL A 1 212 ? -19.035 3.641 34.863 1.00 81.81 212 VAL A C 1
ATOM 1653 O O . VAL A 1 212 ? -18.989 4.862 35.039 1.00 81.81 212 VAL A O 1
ATOM 1656 N N . ASP A 1 213 ? -18.040 2.959 34.302 1.00 83.81 213 ASP A N 1
ATOM 1657 C CA . ASP A 1 213 ? -16.795 3.522 33.765 1.00 83.81 213 ASP A CA 1
ATOM 1658 C C . ASP A 1 213 ? -16.876 3.817 32.255 1.00 83.81 213 ASP A C 1
ATOM 1660 O O . ASP A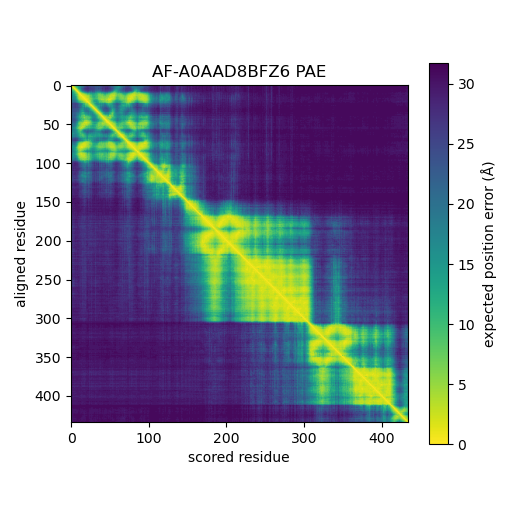 1 213 ? -15.991 4.470 31.698 1.00 83.81 213 ASP A O 1
ATOM 1664 N N . LYS A 1 214 ? -17.946 3.362 31.592 1.00 87.50 214 LYS A N 1
ATOM 1665 C CA . LYS A 1 214 ? -18.233 3.570 30.169 1.00 87.50 214 LYS A CA 1
ATOM 1666 C C . LYS A 1 214 ? -19.700 3.897 29.956 1.00 87.50 214 LYS A C 1
ATOM 1668 O O . LYS A 1 214 ? -20.571 3.316 30.596 1.00 87.50 214 LYS A O 1
ATOM 1673 N N . GLU A 1 215 ? -19.964 4.773 28.999 1.00 86.69 215 GLU A N 1
ATOM 1674 C CA . GLU A 1 215 ? -21.321 5.077 28.555 1.00 86.69 215 GLU A CA 1
ATOM 1675 C C . GLU A 1 215 ? -21.382 5.267 27.038 1.00 86.69 215 GLU A C 1
ATOM 1677 O O . GLU A 1 215 ? -20.397 5.652 26.400 1.00 86.69 215 GLU A O 1
ATOM 1682 N N . GLY A 1 216 ? -22.548 4.962 26.467 1.00 87.44 216 GLY A N 1
ATOM 1683 C CA . GLY A 1 216 ? -22.840 5.074 25.044 1.00 87.44 216 GLY A CA 1
ATOM 1684 C C . GLY A 1 216 ? -24.125 5.861 24.804 1.00 87.44 216 GLY A C 1
ATOM 1685 O O . GLY A 1 216 ? -25.051 5.796 25.611 1.00 87.44 216 GLY A O 1
ATOM 1686 N N . LYS A 1 217 ? -24.186 6.596 23.695 1.00 78.56 217 LYS A N 1
ATOM 1687 C CA . LYS A 1 217 ? -25.390 7.300 23.232 1.00 78.56 217 LYS A CA 1
ATOM 1688 C C . LYS A 1 217 ? -25.517 7.211 21.718 1.00 78.56 217 LYS A C 1
ATOM 1690 O O . LYS A 1 217 ? -24.506 7.094 21.026 1.00 78.56 217 LYS A O 1
ATOM 1695 N N . ASP A 1 218 ? -26.727 7.363 21.196 1.00 80.12 218 ASP A N 1
ATOM 1696 C CA . ASP A 1 218 ? -26.904 7.616 19.766 1.00 80.12 218 ASP A CA 1
ATOM 1697 C C . ASP A 1 218 ? -26.281 8.965 19.392 1.00 80.12 218 ASP A C 1
ATOM 1699 O O . ASP A 1 218 ? -26.428 9.965 20.101 1.00 80.12 218 ASP A O 1
ATOM 1703 N N . GLY A 1 219 ? -25.536 8.987 18.290 1.00 77.69 219 GLY A N 1
ATOM 1704 C CA . GLY A 1 219 ? -24.796 10.158 17.843 1.00 77.69 219 GLY A CA 1
ATOM 1705 C C . GLY A 1 219 ? -24.939 10.427 16.351 1.00 77.69 219 GLY A C 1
ATOM 1706 O O . GLY A 1 219 ? -25.628 9.729 15.611 1.00 77.69 219 GLY A O 1
ATOM 1707 N N . THR A 1 220 ? -24.259 11.475 15.894 1.00 81.94 220 THR A N 1
ATOM 1708 C CA . THR A 1 220 ? -24.248 11.902 14.486 1.00 81.94 220 THR A CA 1
ATOM 1709 C C . THR A 1 220 ? -23.090 11.289 13.699 1.00 81.94 220 THR A C 1
ATOM 1711 O O . THR A 1 220 ? -22.731 11.795 12.634 1.00 81.94 220 THR A O 1
ATOM 1714 N N . CYS A 1 221 ? -22.476 10.224 14.222 1.00 81.62 221 CYS A N 1
ATOM 1715 C CA . CYS A 1 221 ? -21.357 9.551 13.576 1.00 81.62 221 CYS A CA 1
ATOM 1716 C C . CYS A 1 221 ? -21.733 9.162 12.143 1.00 81.62 221 CYS A C 1
ATOM 1718 O O . CYS A 1 221 ? -22.803 8.593 11.889 1.00 81.62 221 CYS A O 1
ATOM 1720 N N . TYR A 1 222 ? -20.862 9.540 11.205 1.00 82.31 222 TYR A N 1
ATOM 1721 C CA . TYR A 1 222 ? -20.990 9.243 9.778 1.00 82.31 222 TYR A CA 1
ATOM 1722 C C . TYR A 1 222 ? -22.324 9.715 9.150 1.00 82.31 222 TYR A C 1
ATOM 1724 O O . TYR A 1 222 ? -22.801 9.142 8.171 1.00 82.31 222 TYR A O 1
ATOM 1732 N N . MET A 1 223 ? -22.996 10.734 9.709 1.00 81.88 223 MET A N 1
ATOM 1733 C CA . MET A 1 223 ? -24.164 11.342 9.053 1.00 81.88 223 MET A CA 1
ATOM 1734 C C . MET A 1 223 ? -23.746 12.095 7.788 1.00 81.88 223 MET A C 1
ATOM 1736 O O . MET A 1 223 ? -22.806 12.882 7.811 1.00 81.88 223 MET A O 1
ATOM 1740 N N . GLY A 1 224 ? -24.461 11.847 6.686 1.00 82.75 224 GLY A N 1
ATOM 1741 C CA . GLY A 1 224 ? -24.172 12.451 5.381 1.00 82.75 224 GLY A CA 1
ATOM 1742 C C . GLY A 1 224 ? -22.913 11.917 4.691 1.00 82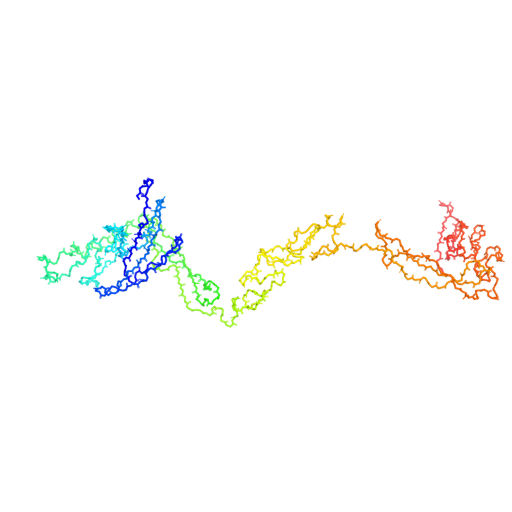.75 224 GLY A C 1
ATOM 1743 O O . GLY A 1 224 ? -22.500 12.484 3.686 1.00 82.75 224 GLY A O 1
ATOM 1744 N N . GLN A 1 225 ? -22.307 10.850 5.215 1.00 86.62 225 GLN A N 1
ATOM 1745 C CA . GLN A 1 225 ? -21.113 10.229 4.645 1.00 86.62 225 GLN A CA 1
ATOM 1746 C C . GLN A 1 225 ? -21.464 8.899 3.976 1.00 86.62 225 GLN A C 1
ATOM 1748 O O . GLN A 1 225 ? -22.383 8.200 4.410 1.00 86.62 225 GLN A O 1
ATOM 1753 N N . THR A 1 226 ? -20.731 8.554 2.918 1.00 88.50 226 THR A N 1
ATOM 1754 C CA . THR A 1 226 ? -20.858 7.257 2.241 1.00 88.50 226 THR A CA 1
ATOM 1755 C C . THR A 1 226 ? -19.939 6.258 2.914 1.00 88.50 226 THR A C 1
ATOM 1757 O O . THR A 1 226 ? -18.776 6.549 3.187 1.00 88.50 226 THR A O 1
ATOM 1760 N N . CYS A 1 227 ? -20.465 5.081 3.210 1.00 89.75 227 CYS A N 1
ATOM 1761 C CA . CYS A 1 227 ? -19.740 4.098 3.996 1.00 89.75 227 CYS A CA 1
ATOM 1762 C C . CYS A 1 227 ? -18.975 3.137 3.090 1.00 89.75 227 CYS A C 1
ATOM 1764 O O . CYS A 1 227 ? -19.456 2.866 1.991 1.00 89.75 227 CYS A O 1
ATOM 1766 N N . PRO A 1 228 ? -17.828 2.606 3.548 1.00 89.69 228 PRO A N 1
ATOM 1767 C CA . PRO A 1 228 ? -16.968 1.727 2.758 1.00 89.69 228 PRO A CA 1
ATOM 1768 C C . PRO A 1 228 ? -17.702 0.626 1.982 1.00 89.69 228 PRO A C 1
ATOM 1770 O O . PRO A 1 228 ? -17.446 0.411 0.802 1.00 89.69 228 PRO A O 1
ATOM 1773 N N . GLU A 1 229 ? -18.666 -0.045 2.614 1.00 87.69 229 GLU A N 1
ATOM 1774 C CA . GLU A 1 229 ? -19.437 -1.127 1.985 1.00 87.69 229 GLU A CA 1
ATOM 1775 C C . GLU A 1 229 ? -20.287 -0.671 0.788 1.00 87.69 229 GLU A C 1
ATOM 1777 O O . GLU A 1 229 ? -20.591 -1.474 -0.089 1.00 87.69 229 GLU A O 1
ATOM 1782 N N . ALA A 1 230 ? -20.652 0.611 0.732 1.00 90.31 230 ALA A N 1
ATOM 1783 C CA . ALA A 1 230 ? -21.410 1.208 -0.365 1.00 90.31 230 ALA A CA 1
ATOM 1784 C C . ALA A 1 230 ? -20.511 1.791 -1.471 1.00 90.31 230 ALA A C 1
ATOM 1786 O O . ALA A 1 230 ? -21.025 2.308 -2.464 1.00 90.31 230 ALA A O 1
ATOM 1787 N N . CYS A 1 231 ? -19.185 1.738 -1.313 1.00 91.25 231 CYS A N 1
ATOM 1788 C CA . CYS A 1 231 ? -18.264 2.287 -2.297 1.00 91.25 231 CYS A CA 1
ATOM 1789 C C . CYS A 1 231 ? -18.185 1.425 -3.568 1.00 91.25 231 CYS A C 1
ATOM 1791 O O . CYS A 1 231 ? -18.184 0.190 -3.472 1.00 91.25 231 CYS A O 1
ATOM 1793 N N . PRO A 1 232 ? -18.055 2.044 -4.759 1.00 94.75 232 PRO A N 1
ATOM 1794 C CA . PRO A 1 232 ? -17.803 1.336 -6.013 1.00 94.75 232 PRO A CA 1
ATOM 1795 C C . PRO A 1 232 ? -16.571 0.426 -5.957 1.00 94.75 232 PRO A C 1
ATOM 1797 O O . PRO A 1 232 ? -15.680 0.580 -5.113 1.00 94.75 232 PRO A O 1
ATOM 1800 N N . ASP A 1 233 ? -16.501 -0.549 -6.859 1.00 94.69 233 ASP A N 1
ATOM 1801 C CA . ASP A 1 233 ? -15.327 -1.417 -6.982 1.00 94.69 233 ASP A CA 1
ATOM 1802 C C . ASP A 1 233 ? -14.049 -0.614 -7.222 1.00 94.69 233 ASP A C 1
ATOM 1804 O O . ASP A 1 233 ? -14.063 0.437 -7.858 1.00 94.69 233 ASP A O 1
ATOM 1808 N N . TYR A 1 234 ? -12.952 -1.112 -6.652 1.00 93.00 234 TYR A N 1
ATOM 1809 C CA . TYR A 1 234 ? -11.640 -0.458 -6.624 1.00 93.00 234 TYR A CA 1
ATOM 1810 C C . TYR A 1 234 ? -11.559 0.882 -5.868 1.00 93.00 234 TYR A C 1
ATOM 1812 O O . TYR A 1 234 ? -10.540 1.567 -5.952 1.00 93.00 234 TYR A O 1
ATOM 1820 N N . THR A 1 235 ? -12.587 1.233 -5.091 1.00 93.81 235 THR A N 1
ATOM 1821 C CA . THR A 1 235 ? -12.561 2.366 -4.151 1.00 93.81 235 THR A CA 1
ATOM 1822 C C . THR A 1 235 ? -12.814 1.907 -2.721 1.00 93.81 235 THR A C 1
ATOM 1824 O O . THR A 1 235 ? -13.499 0.904 -2.493 1.00 93.81 235 THR A O 1
ATOM 1827 N N . TRP A 1 236 ? -12.228 2.618 -1.764 1.00 93.50 236 TRP A N 1
ATOM 1828 C CA . TRP A 1 236 ? -12.206 2.256 -0.353 1.00 93.50 236 TRP A CA 1
ATOM 1829 C C . TRP A 1 236 ? -12.181 3.503 0.545 1.00 93.50 236 TRP A C 1
ATOM 1831 O O . TRP A 1 236 ? -12.078 4.634 0.069 1.00 93.50 236 TRP A O 1
ATOM 1841 N N . ASP A 1 237 ? -12.285 3.276 1.852 1.00 90.94 237 ASP A N 1
ATOM 1842 C CA . ASP A 1 237 ? -12.408 4.293 2.899 1.00 90.94 237 ASP A CA 1
ATOM 1843 C C . ASP A 1 237 ? -13.764 5.028 2.907 1.00 90.94 237 ASP A C 1
ATOM 1845 O O . ASP A 1 237 ? -14.642 4.866 2.054 1.00 90.94 237 ASP A O 1
ATOM 1849 N N . LEU A 1 238 ? -13.963 5.822 3.950 1.00 89.81 238 LEU A N 1
ATOM 1850 C CA . LEU A 1 238 ? -15.101 6.696 4.148 1.00 89.81 238 LEU A CA 1
ATOM 1851 C C . LEU A 1 238 ? -15.214 7.695 2.991 1.00 89.81 238 LEU A C 1
ATOM 1853 O O . LEU A 1 238 ? -14.248 8.348 2.607 1.00 89.81 238 LEU A O 1
ATOM 1857 N N . ASN A 1 239 ? -16.416 7.837 2.441 1.00 89.69 239 ASN A N 1
ATOM 1858 C CA . ASN A 1 239 ? -16.695 8.618 1.234 1.00 89.69 239 ASN A CA 1
ATOM 1859 C C . ASN A 1 239 ? -15.938 8.163 -0.023 1.00 89.69 239 ASN A C 1
ATOM 1861 O O . ASN A 1 239 ? -15.903 8.917 -0.994 1.00 89.69 239 ASN A O 1
ATOM 1865 N N . CYS A 1 240 ? -15.379 6.949 -0.029 1.00 92.44 240 CYS A N 1
ATOM 1866 C CA . CYS A 1 240 ? -14.695 6.370 -1.187 1.00 92.44 240 CYS A CA 1
ATOM 1867 C C . CYS A 1 240 ? -13.508 7.223 -1.664 1.00 92.44 240 CYS A C 1
ATOM 1869 O O . CYS A 1 240 ? -13.267 7.352 -2.863 1.00 92.44 240 CYS A O 1
ATOM 1871 N N . VAL A 1 241 ? -12.812 7.869 -0.721 1.00 92.38 241 VAL A N 1
ATOM 1872 C CA . VAL A 1 241 ? -11.676 8.759 -1.009 1.00 92.38 241 VAL A CA 1
ATOM 1873 C C . VAL A 1 241 ? -10.458 7.965 -1.480 1.00 92.38 241 VAL A C 1
ATOM 1875 O O . VAL A 1 241 ? -9.686 8.464 -2.296 1.00 92.38 241 VAL A O 1
ATOM 1878 N N . GLY A 1 242 ? -10.281 6.745 -0.971 1.00 89.75 242 GLY A N 1
ATOM 1879 C CA . GLY A 1 242 ? -9.204 5.859 -1.380 1.00 89.75 242 GLY A CA 1
ATOM 1880 C C . GLY A 1 242 ? -9.535 5.128 -2.677 1.00 89.75 242 GLY A C 1
ATOM 1881 O O . GLY A 1 242 ? -10.662 4.674 -2.882 1.00 89.75 242 GLY A O 1
ATOM 1882 N N . ASP A 1 243 ? -8.531 4.945 -3.529 1.00 92.25 243 ASP A N 1
ATOM 1883 C CA . ASP A 1 243 ? -8.587 4.029 -4.662 1.00 92.25 243 ASP A CA 1
ATOM 1884 C C . ASP A 1 243 ? -7.521 2.934 -4.535 1.00 92.25 243 ASP A C 1
ATOM 1886 O O . ASP A 1 243 ? -6.549 3.052 -3.786 1.00 92.25 243 ASP A O 1
ATOM 1890 N N . CYS A 1 244 ? -7.759 1.818 -5.212 1.00 93.06 244 CYS A N 1
ATOM 1891 C CA . CYS A 1 244 ? -6.870 0.661 -5.234 1.00 93.06 244 CYS A CA 1
ATOM 1892 C C . CYS A 1 244 ? -6.801 0.080 -6.649 1.00 93.06 244 CYS A C 1
ATOM 1894 O O . CYS A 1 244 ? -6.844 -1.131 -6.868 1.00 93.06 244 CYS A O 1
ATOM 1896 N N . LEU A 1 245 ? -6.680 0.965 -7.641 1.00 91.88 245 LEU A N 1
ATOM 1897 C CA . LEU A 1 245 ? -6.665 0.615 -9.067 1.00 91.88 245 LEU A CA 1
ATOM 1898 C C . LEU A 1 245 ? -5.486 -0.289 -9.467 1.00 91.88 245 LEU A C 1
ATOM 1900 O O . LEU A 1 245 ? -5.439 -0.791 -10.587 1.00 91.88 245 LEU A O 1
ATOM 1904 N N . LYS A 1 246 ? -4.502 -0.458 -8.577 1.00 94.25 246 LYS A N 1
ATOM 1905 C CA . LYS A 1 246 ? -3.312 -1.301 -8.771 1.00 94.25 246 LYS A CA 1
ATOM 1906 C C . LYS A 1 246 ? -3.477 -2.710 -8.212 1.00 94.25 246 LYS A C 1
ATOM 1908 O O . LYS A 1 246 ? -2.576 -3.535 -8.357 1.00 94.25 246 LYS A O 1
ATOM 1913 N N . CYS A 1 247 ? -4.616 -3.001 -7.601 1.00 94.44 247 CYS A N 1
ATOM 1914 C CA . CYS A 1 247 ? -5.005 -4.352 -7.245 1.00 94.44 247 CYS A CA 1
ATOM 1915 C C . CYS A 1 247 ? -5.492 -5.111 -8.478 1.00 94.44 247 CYS A C 1
ATOM 1917 O O . CYS A 1 247 ? -6.058 -4.531 -9.404 1.00 94.44 247 CYS A O 1
ATOM 1919 N N . LYS A 1 248 ? -5.277 -6.426 -8.491 1.00 93.44 248 LYS A N 1
ATOM 1920 C CA . LYS A 1 248 ? -5.817 -7.284 -9.549 1.00 93.44 248 LYS A CA 1
ATOM 1921 C C . LYS A 1 248 ? -7.345 -7.375 -9.460 1.00 93.44 248 LYS A C 1
ATOM 1923 O O . LYS A 1 248 ? -8.042 -7.179 -10.452 1.00 93.44 248 LYS A O 1
ATOM 1928 N N . ASP A 1 249 ? -7.843 -7.620 -8.256 1.00 93.06 249 ASP A N 1
ATOM 1929 C CA . ASP A 1 249 ? -9.263 -7.737 -7.926 1.00 93.06 249 ASP A CA 1
ATOM 1930 C C . ASP A 1 249 ? -9.678 -6.580 -6.993 1.00 93.06 249 ASP A C 1
ATOM 1932 O O . ASP A 1 249 ? -8.797 -5.937 -6.407 1.00 93.06 249 ASP A O 1
ATOM 1936 N N . PRO A 1 250 ? -10.984 -6.278 -6.841 1.00 93.69 250 PRO A N 1
ATOM 1937 C CA . PRO A 1 250 ? -11.442 -5.224 -5.940 1.00 93.69 250 PRO A CA 1
ATOM 1938 C C . PRO A 1 250 ? -10.876 -5.396 -4.524 1.00 93.69 250 PRO A C 1
ATOM 1940 O O . PRO A 1 250 ? -10.960 -6.472 -3.932 1.00 93.69 250 PRO A O 1
ATOM 1943 N N . CYS A 1 251 ? -10.291 -4.329 -3.979 1.00 94.06 251 CYS A N 1
ATOM 1944 C CA . CYS A 1 251 ? -9.676 -4.360 -2.657 1.00 94.06 251 CYS A CA 1
ATOM 1945 C C . CYS A 1 251 ? -10.700 -4.360 -1.516 1.00 94.06 251 CYS A C 1
ATOM 1947 O O . CYS A 1 251 ? -11.891 -4.076 -1.683 1.00 94.06 251 CYS A O 1
ATOM 1949 N N . ASN A 1 252 ? -10.198 -4.628 -0.312 1.00 93.25 252 ASN A N 1
ATOM 1950 C CA . ASN A 1 252 ? -10.936 -4.459 0.923 1.00 93.25 252 ASN A CA 1
ATOM 1951 C C . ASN A 1 252 ? -11.412 -3.005 1.066 1.00 93.25 252 ASN A C 1
ATOM 1953 O O . ASN A 1 252 ? -10.610 -2.072 1.097 1.00 93.25 252 ASN A O 1
ATOM 1957 N N . LYS A 1 253 ? -12.725 -2.821 1.216 1.00 91.06 253 LYS A N 1
ATOM 1958 C CA . LYS A 1 253 ? -13.358 -1.499 1.259 1.00 91.06 253 LYS A CA 1
ATOM 1959 C C . LYS A 1 253 ? -12.931 -0.644 2.458 1.00 91.06 253 LYS A C 1
ATOM 1961 O O . LYS A 1 253 ? -13.020 0.574 2.384 1.00 91.06 253 LYS A O 1
ATOM 1966 N N . LEU A 1 254 ? -12.476 -1.250 3.555 1.00 88.69 254 LEU A N 1
ATOM 1967 C CA . LEU A 1 254 ? -12.076 -0.543 4.778 1.00 88.69 254 LEU A CA 1
ATOM 1968 C C . LEU A 1 254 ? -10.594 -0.163 4.777 1.00 88.69 254 LEU A C 1
ATOM 1970 O O . LEU A 1 254 ? -10.241 0.874 5.325 1.00 88.69 254 LEU A O 1
ATOM 1974 N N . THR A 1 255 ? -9.731 -1.002 4.201 1.00 91.00 255 THR A N 1
ATOM 1975 C CA . THR A 1 255 ? -8.270 -0.852 4.329 1.00 91.00 255 THR A CA 1
ATOM 1976 C C . THR A 1 255 ? -7.542 -0.587 3.015 1.00 91.00 255 THR A C 1
ATOM 1978 O O . THR A 1 255 ? -6.356 -0.273 3.048 1.00 91.00 255 THR A O 1
ATOM 1981 N N . GLY A 1 256 ? -8.193 -0.771 1.864 1.00 90.81 256 GLY A N 1
ATOM 1982 C CA . GLY A 1 256 ? -7.556 -0.665 0.547 1.00 90.81 256 GLY A CA 1
ATOM 1983 C C . GLY A 1 256 ? -6.630 -1.832 0.191 1.00 90.81 256 GLY A C 1
ATOM 1984 O O . GLY A 1 256 ? -6.075 -1.866 -0.903 1.00 90.81 256 GLY A O 1
ATOM 1985 N N . ILE A 1 257 ? -6.476 -2.806 1.091 1.00 94.25 257 ILE A N 1
ATOM 1986 C CA . ILE A 1 257 ? -5.611 -3.982 0.934 1.00 94.25 257 ILE A CA 1
ATOM 1987 C C . ILE A 1 257 ? -6.253 -4.975 -0.032 1.00 94.25 257 ILE A C 1
ATOM 1989 O O . ILE A 1 257 ? -7.465 -5.191 0.003 1.00 94.25 257 ILE A O 1
ATOM 1993 N N . CYS A 1 258 ? -5.448 -5.626 -0.861 1.00 93.00 258 CYS A N 1
ATOM 1994 C CA . CYS A 1 258 ? -5.905 -6.677 -1.766 1.00 93.00 258 CYS A CA 1
ATOM 1995 C C . CYS A 1 258 ? -4.974 -7.883 -1.715 1.00 93.00 258 CYS A C 1
ATOM 1997 O O . CYS A 1 258 ? -3.805 -7.751 -1.372 1.00 93.00 258 CYS A O 1
ATOM 1999 N N . ASP A 1 259 ? -5.482 -9.060 -2.082 1.00 91.81 259 ASP A N 1
ATOM 2000 C CA . ASP A 1 259 ? -4.707 -10.308 -2.030 1.00 91.81 259 ASP A CA 1
ATOM 2001 C C . ASP A 1 259 ? -3.531 -10.302 -3.008 1.00 91.81 259 ASP A C 1
ATOM 2003 O O . ASP A 1 259 ? -2.536 -11.008 -2.824 1.00 91.81 259 ASP A O 1
ATOM 2007 N N . SER A 1 260 ? -3.648 -9.521 -4.084 1.00 92.94 260 SER A N 1
ATOM 2008 C CA . SER A 1 260 ? -2.610 -9.454 -5.092 1.00 92.94 260 SER A CA 1
ATOM 2009 C C . SER A 1 260 ? -2.629 -8.208 -5.964 1.00 92.94 260 SER A C 1
ATOM 2011 O O . SER A 1 260 ? -3.679 -7.631 -6.260 1.00 92.94 260 SER A O 1
ATOM 2013 N N . CYS A 1 261 ? -1.434 -7.839 -6.418 1.00 94.69 261 CYS A N 1
ATOM 2014 C CA . CYS A 1 261 ? -1.204 -6.665 -7.236 1.00 94.69 261 CYS A CA 1
ATOM 2015 C C . CYS A 1 261 ? -1.273 -6.964 -8.721 1.00 94.69 261 CYS A C 1
ATOM 2017 O O . CYS A 1 261 ? -0.809 -8.003 -9.190 1.00 94.69 261 CYS A O 1
ATOM 2019 N N . ALA A 1 262 ? -1.804 -6.005 -9.471 1.00 95.06 262 ALA A N 1
ATOM 2020 C CA . ALA A 1 262 ? -1.696 -5.985 -10.916 1.00 95.06 262 ALA A CA 1
ATOM 2021 C C . ALA A 1 262 ? -0.220 -5.987 -11.352 1.00 95.06 262 ALA A C 1
ATOM 2023 O O . ALA A 1 262 ? 0.690 -5.637 -10.594 1.00 95.06 262 ALA A O 1
ATOM 2024 N N . SER A 1 263 ? 0.016 -6.400 -12.596 1.00 95.06 263 SER A N 1
ATOM 2025 C CA . SER A 1 263 ? 1.358 -6.437 -13.170 1.00 95.06 263 SER A CA 1
ATOM 2026 C C . SER A 1 263 ? 2.054 -5.079 -13.066 1.00 95.06 263 SER A C 1
ATOM 2028 O O . SER A 1 263 ? 1.451 -4.046 -13.341 1.00 95.06 263 SER A O 1
ATOM 2030 N N . GLY A 1 264 ? 3.328 -5.081 -12.672 1.00 92.69 264 GLY A N 1
ATOM 2031 C CA . GLY A 1 264 ? 4.106 -3.853 -12.487 1.00 92.69 264 GLY A CA 1
ATOM 2032 C C . GLY A 1 264 ? 4.041 -3.250 -11.078 1.00 92.69 264 GLY A C 1
ATOM 2033 O O . GLY A 1 264 ? 4.758 -2.281 -10.827 1.00 92.69 264 GLY A O 1
ATOM 2034 N N . TYR A 1 265 ? 3.260 -3.830 -10.159 1.00 95.12 265 TYR A N 1
ATOM 2035 C CA . TYR A 1 265 ? 3.111 -3.370 -8.775 1.00 95.12 265 TYR A CA 1
ATOM 2036 C C . TYR A 1 265 ? 3.273 -4.513 -7.756 1.00 95.12 265 TYR A C 1
ATOM 2038 O O . TYR A 1 265 ? 3.071 -5.688 -8.070 1.00 95.12 265 TYR A O 1
ATOM 2046 N N . LYS A 1 266 ? 3.639 -4.156 -6.521 1.00 93.81 266 LYS A N 1
ATOM 2047 C CA . LYS A 1 266 ? 3.821 -5.024 -5.349 1.00 93.81 266 LYS A CA 1
ATOM 2048 C C . LYS A 1 266 ? 3.350 -4.334 -4.065 1.00 93.81 266 LYS A C 1
ATOM 2050 O O . LYS A 1 266 ? 2.943 -3.173 -4.081 1.00 93.81 266 LYS A O 1
ATOM 2055 N N . SER A 1 267 ? 3.441 -5.072 -2.960 1.00 92.81 267 SER A N 1
ATOM 2056 C CA . SER A 1 267 ? 2.947 -4.713 -1.621 1.00 92.81 267 SER A CA 1
ATOM 2057 C C . SER A 1 267 ? 1.418 -4.769 -1.494 1.00 92.81 267 SER A C 1
ATOM 2059 O O . SER A 1 267 ? 0.766 -3.738 -1.299 1.00 92.81 267 SER A O 1
ATOM 2061 N N . PRO A 1 268 ? 0.833 -5.980 -1.604 1.00 91.69 268 PRO A N 1
ATOM 2062 C CA . PRO A 1 268 ? -0.608 -6.205 -1.439 1.00 91.69 268 PRO A CA 1
ATOM 2063 C C . PRO A 1 268 ? -1.151 -5.691 -0.097 1.00 91.69 268 PRO A C 1
ATOM 2065 O O . PRO A 1 268 ? -2.232 -5.108 -0.046 1.00 91.69 268 PRO A O 1
ATOM 2068 N N . ASP A 1 269 ? -0.346 -5.799 0.961 1.00 90.19 269 ASP A N 1
ATOM 2069 C CA . ASP A 1 269 ? -0.585 -5.322 2.329 1.00 90.19 269 ASP A CA 1
ATOM 2070 C C . ASP A 1 269 ? -0.760 -3.800 2.454 1.00 90.19 269 ASP A C 1
ATOM 2072 O O . ASP A 1 269 ? -1.239 -3.315 3.475 1.00 90.19 269 ASP A O 1
ATOM 2076 N N . THR A 1 270 ? -0.409 -3.048 1.410 1.00 88.25 270 THR A N 1
ATOM 2077 C CA . THR A 1 270 ? -0.580 -1.589 1.347 1.00 88.25 270 THR A CA 1
ATOM 2078 C C . THR A 1 270 ? -1.404 -1.148 0.138 1.00 88.25 270 THR A C 1
ATOM 2080 O O . THR A 1 270 ? -1.336 0.015 -0.247 1.00 88.25 270 THR A O 1
ATOM 2083 N N . GLY A 1 271 ? -2.167 -2.057 -0.483 1.00 88.19 271 GLY A N 1
ATOM 2084 C CA . GLY A 1 271 ? -3.010 -1.736 -1.642 1.00 88.19 271 GLY A CA 1
ATOM 2085 C C . GLY A 1 271 ? -2.240 -1.579 -2.955 1.00 88.19 271 GLY A C 1
ATOM 2086 O O . GLY A 1 271 ? -2.687 -0.873 -3.854 1.00 88.19 271 GLY A O 1
ATOM 2087 N N . CYS A 1 272 ? -1.083 -2.238 -3.082 1.00 93.88 272 CYS A N 1
ATOM 2088 C CA . CYS A 1 272 ? -0.300 -2.294 -4.322 1.00 93.88 272 CYS A CA 1
ATOM 2089 C C . CYS A 1 272 ? 0.276 -0.952 -4.782 1.00 93.88 272 CYS A C 1
ATOM 2091 O O . CYS A 1 272 ? 0.367 -0.658 -5.974 1.00 93.88 272 CYS A O 1
ATOM 2093 N N . ASN A 1 273 ? 0.709 -0.146 -3.816 1.00 89.88 273 ASN A N 1
ATOM 2094 C CA . ASN A 1 273 ? 1.217 1.202 -4.051 1.00 89.88 273 ASN A CA 1
ATOM 2095 C C . ASN A 1 273 ? 2.711 1.263 -4.413 1.00 89.88 273 ASN A C 1
ATOM 2097 O O . ASN A 1 273 ? 3.235 2.347 -4.672 1.00 89.88 273 ASN A O 1
ATOM 2101 N N . ILE A 1 274 ? 3.412 0.125 -4.451 1.00 92.38 274 ILE A N 1
ATOM 2102 C CA . ILE A 1 274 ? 4.846 0.078 -4.756 1.00 92.38 274 ILE A CA 1
ATOM 2103 C C . ILE A 1 274 ? 5.049 -0.483 -6.167 1.00 92.38 274 ILE A C 1
ATOM 2105 O O . ILE A 1 274 ? 4.649 -1.616 -6.421 1.00 92.38 274 ILE A O 1
ATOM 2109 N N . PRO A 1 275 ? 5.677 0.250 -7.102 1.00 94.19 275 PRO A N 1
ATOM 2110 C CA . PRO A 1 275 ? 6.002 -0.297 -8.416 1.00 94.19 275 PRO A CA 1
ATOM 2111 C C . PRO A 1 275 ? 7.111 -1.361 -8.326 1.00 94.19 275 PRO A C 1
ATOM 2113 O O . PRO A 1 275 ? 7.917 -1.364 -7.390 1.00 94.19 275 PRO A O 1
ATOM 2116 N N . CYS A 1 276 ? 7.190 -2.252 -9.317 1.00 94.56 276 CYS A N 1
ATOM 2117 C CA . CYS A 1 276 ? 8.285 -3.222 -9.400 1.00 94.56 276 CYS A CA 1
ATOM 2118 C C . CYS A 1 276 ? 9.646 -2.534 -9.467 1.00 94.56 276 CYS A C 1
ATOM 2120 O O . CYS A 1 276 ? 9.829 -1.533 -10.166 1.00 94.56 276 CYS A O 1
ATOM 2122 N N . GLY A 1 277 ? 10.600 -3.098 -8.728 1.00 90.62 277 GLY A N 1
ATOM 2123 C CA . GLY A 1 277 ? 11.946 -2.566 -8.612 1.00 90.62 277 GLY A CA 1
ATOM 2124 C C . GLY A 1 277 ? 12.864 -2.987 -9.754 1.00 90.62 277 GLY A C 1
ATOM 2125 O O . GLY A 1 277 ? 12.454 -3.561 -10.765 1.00 90.62 277 GLY A O 1
ATOM 2126 N N . PHE A 1 278 ? 14.151 -2.701 -9.561 1.00 90.69 278 PHE A N 1
ATOM 2127 C CA . PHE A 1 278 ? 15.204 -3.180 -10.446 1.00 90.69 278 PHE A CA 1
ATOM 2128 C C . PHE A 1 278 ? 15.155 -4.706 -10.560 1.00 90.69 278 PHE A C 1
ATOM 2130 O O . PHE A 1 278 ? 15.043 -5.403 -9.556 1.00 90.69 278 PHE A O 1
ATOM 2137 N N . ASN A 1 279 ? 15.280 -5.208 -11.785 1.00 91.12 279 ASN A N 1
ATOM 2138 C CA . ASN A 1 279 ? 15.280 -6.625 -12.129 1.00 91.12 279 ASN A CA 1
ATOM 2139 C C . ASN A 1 279 ? 13.971 -7.399 -11.869 1.00 91.12 279 ASN A C 1
ATOM 2141 O O . ASN A 1 279 ? 13.929 -8.612 -12.075 1.00 91.12 279 ASN A O 1
ATOM 2145 N N . GLU A 1 280 ? 12.898 -6.716 -11.481 1.00 95.31 280 GLU A N 1
ATOM 2146 C CA . GLU A 1 280 ? 11.594 -7.319 -11.214 1.00 95.31 280 GLU A CA 1
ATOM 2147 C C . GLU A 1 280 ? 10.569 -6.922 -12.290 1.00 95.31 280 GLU A C 1
ATOM 2149 O O . GLU A 1 280 ? 10.635 -5.823 -12.855 1.00 95.31 280 GLU A O 1
ATOM 2154 N N . TYR A 1 281 ? 9.596 -7.794 -12.564 1.00 95.12 281 TYR A N 1
ATOM 2155 C CA . TYR A 1 281 ? 8.446 -7.493 -13.425 1.00 95.12 281 TYR A CA 1
ATOM 2156 C C . TYR A 1 281 ? 7.255 -8.424 -13.145 1.00 95.12 281 TYR A C 1
ATOM 2158 O O . TYR A 1 281 ? 7.374 -9.409 -12.418 1.00 95.12 281 TYR A O 1
ATOM 2166 N N . GLY A 1 282 ? 6.112 -8.161 -13.774 1.00 93.12 282 GLY A N 1
ATOM 2167 C CA . GLY A 1 282 ? 4.958 -9.049 -13.742 1.00 93.12 282 GLY A CA 1
ATOM 2168 C C . GLY A 1 282 ? 4.037 -8.804 -12.558 1.00 93.12 282 GLY A C 1
ATOM 2169 O O . GLY A 1 282 ? 4.183 -7.848 -11.794 1.00 93.12 282 GLY A O 1
ATOM 2170 N N . PHE A 1 283 ? 3.056 -9.690 -12.433 1.00 93.12 283 PHE A N 1
ATOM 2171 C CA . PHE A 1 283 ? 2.144 -9.764 -11.298 1.00 93.12 283 PHE A CA 1
ATOM 2172 C C . PHE A 1 283 ? 2.922 -9.918 -9.988 1.00 93.12 283 PHE A C 1
ATOM 2174 O O . PHE A 1 283 ? 3.800 -10.781 -9.894 1.00 93.12 283 PHE A O 1
ATOM 2181 N N . ASN A 1 284 ? 2.617 -9.075 -8.994 1.00 93.56 284 ASN A N 1
ATOM 2182 C CA . ASN A 1 284 ? 3.344 -9.010 -7.719 1.00 93.56 284 ASN A CA 1
ATOM 2183 C C . ASN A 1 284 ? 4.878 -8.919 -7.869 1.00 93.56 284 ASN A C 1
ATOM 2185 O O . ASN A 1 284 ? 5.609 -9.295 -6.954 1.00 93.56 284 ASN A O 1
ATOM 2189 N N . CYS A 1 285 ? 5.382 -8.455 -9.017 1.00 94.69 285 CYS A N 1
ATOM 2190 C CA . CYS A 1 285 ? 6.813 -8.350 -9.301 1.00 94.69 285 CYS A CA 1
ATOM 2191 C C . CYS A 1 285 ? 7.586 -9.678 -9.176 1.00 94.69 285 CYS A C 1
ATOM 2193 O O . CYS A 1 285 ? 8.778 -9.683 -8.880 1.00 94.69 285 CYS A O 1
ATOM 2195 N N . MET A 1 286 ? 6.912 -10.811 -9.400 1.00 95.19 286 MET A N 1
ATOM 2196 C CA . MET A 1 286 ? 7.497 -12.148 -9.237 1.00 95.19 286 MET A CA 1
ATOM 2197 C C . MET A 1 286 ? 8.430 -12.569 -10.386 1.00 95.19 286 MET A C 1
ATOM 2199 O O . MET A 1 286 ? 9.124 -13.577 -10.276 1.00 95.19 286 MET A O 1
ATOM 2203 N N . GLY A 1 287 ? 8.426 -11.851 -11.510 1.00 94.44 287 GLY A N 1
ATOM 2204 C CA . GLY A 1 287 ? 9.269 -12.137 -12.668 1.00 94.44 287 GLY A CA 1
ATOM 2205 C C . GLY A 1 287 ? 10.688 -11.585 -12.518 1.00 94.44 287 GLY A C 1
ATOM 2206 O O . GLY A 1 287 ? 10.877 -10.495 -11.988 1.00 94.44 287 GLY A O 1
ATOM 2207 N N . ASN A 1 288 ? 11.679 -12.312 -13.050 1.00 95.38 288 ASN A N 1
ATOM 2208 C CA . ASN A 1 288 ? 13.093 -11.919 -13.056 1.00 95.38 288 ASN A CA 1
ATOM 2209 C C . ASN A 1 288 ? 13.543 -11.453 -14.451 1.00 95.38 288 ASN A C 1
ATOM 2211 O O . ASN A 1 288 ? 13.555 -12.229 -15.413 1.00 95.38 288 ASN A O 1
ATOM 2215 N N . CYS A 1 289 ? 13.922 -10.182 -14.572 1.00 91.50 289 CYS A N 1
ATOM 2216 C CA . CYS A 1 289 ? 14.322 -9.596 -15.851 1.00 91.50 289 CYS A CA 1
ATOM 2217 C C . CYS A 1 289 ? 15.631 -10.159 -16.398 1.00 91.50 289 CYS A C 1
ATOM 2219 O O . CYS A 1 289 ? 15.739 -10.389 -17.597 1.00 91.50 289 CYS A O 1
ATOM 2221 N N . THR A 1 290 ? 16.609 -10.431 -15.542 1.00 90.06 290 THR A N 1
ATOM 2222 C CA . THR A 1 290 ? 17.922 -10.938 -15.952 1.00 90.06 290 THR A CA 1
ATOM 2223 C C . THR A 1 290 ? 17.799 -12.344 -16.524 1.00 90.06 290 THR A C 1
ATOM 2225 O O . THR A 1 290 ? 18.417 -12.642 -17.541 1.00 90.06 290 THR A O 1
ATOM 2228 N N . GLU A 1 291 ? 16.942 -13.186 -15.945 1.00 92.31 291 GLU A N 1
ATOM 2229 C CA . GLU A 1 291 ? 16.646 -14.512 -16.504 1.00 92.31 291 GLU A CA 1
ATOM 2230 C C . GLU A 1 291 ? 15.950 -14.422 -17.867 1.00 92.31 291 GLU A C 1
ATOM 2232 O O . GLU A 1 291 ? 16.241 -15.211 -18.764 1.00 92.31 291 GLU A O 1
ATOM 2237 N N . LYS A 1 292 ? 15.054 -13.444 -18.049 1.00 88.94 292 LYS A N 1
ATOM 2238 C CA . LYS A 1 292 ? 14.291 -13.281 -19.294 1.00 88.94 292 LYS A CA 1
ATOM 2239 C C . LYS A 1 292 ? 15.059 -12.560 -20.410 1.00 88.94 292 LYS A C 1
ATOM 2241 O O . LYS A 1 292 ? 14.891 -12.896 -21.578 1.00 88.94 292 LYS A O 1
ATOM 2246 N N . CYS A 1 293 ? 15.865 -11.560 -20.068 1.00 84.44 293 CYS A N 1
ATOM 2247 C CA . CYS A 1 293 ? 16.453 -10.595 -21.001 1.00 84.44 293 CYS A CA 1
ATOM 2248 C C . CYS A 1 293 ? 17.989 -10.532 -20.941 1.00 84.44 293 CYS A C 1
ATOM 2250 O O . CYS A 1 293 ? 18.589 -9.777 -21.706 1.00 84.44 293 CYS A O 1
ATOM 2252 N N . GLY A 1 294 ? 18.636 -11.240 -20.007 1.00 85.44 294 GLY A N 1
ATOM 2253 C CA . GLY A 1 294 ? 20.076 -11.134 -19.718 1.00 85.44 294 GLY A CA 1
ATOM 2254 C C . GLY A 1 294 ? 20.497 -9.828 -19.026 1.00 85.44 294 GLY A C 1
ATOM 2255 O O . GLY A 1 294 ? 21.659 -9.659 -18.671 1.00 85.44 294 GLY A O 1
ATOM 2256 N N . LYS A 1 295 ? 19.558 -8.896 -18.846 1.00 84.12 295 LYS A N 1
ATOM 2257 C CA . LYS A 1 295 ? 19.709 -7.579 -18.220 1.00 84.12 295 LYS A CA 1
ATOM 2258 C C . LYS A 1 295 ? 18.347 -7.114 -17.703 1.00 84.12 295 LYS A C 1
ATOM 2260 O O . LYS A 1 295 ? 17.344 -7.791 -17.911 1.00 84.12 295 LYS A O 1
ATOM 2265 N N . ASP A 1 296 ? 18.299 -5.949 -17.069 1.00 87.25 296 ASP A N 1
ATOM 2266 C CA . ASP A 1 296 ? 17.041 -5.389 -16.577 1.00 87.25 296 ASP A CA 1
ATOM 2267 C C . ASP A 1 296 ? 16.022 -5.128 -17.712 1.00 87.25 296 ASP A C 1
ATOM 2269 O O . ASP A 1 296 ? 16.400 -4.781 -18.837 1.00 87.25 296 ASP A O 1
ATOM 2273 N N . CYS A 1 297 ? 14.728 -5.315 -17.431 1.00 89.00 297 CYS A N 1
ATOM 2274 C CA . CYS A 1 297 ? 13.663 -5.109 -18.415 1.00 89.00 297 CYS A CA 1
ATOM 2275 C C . CYS A 1 297 ? 13.475 -3.615 -18.697 1.00 89.00 297 CYS A C 1
ATOM 2277 O O . CYS A 1 297 ? 13.674 -2.775 -17.823 1.00 89.00 297 CYS A O 1
ATOM 2279 N N . TYR A 1 298 ? 13.004 -3.287 -19.902 1.00 86.12 298 TYR A N 1
ATOM 2280 C CA . TYR A 1 298 ? 12.560 -1.930 -20.224 1.00 86.12 298 TYR A CA 1
ATOM 2281 C C . TYR A 1 298 ? 11.238 -1.587 -19.526 1.00 86.12 298 TYR A C 1
ATOM 2283 O O . TYR A 1 298 ? 11.049 -0.468 -19.062 1.00 86.12 298 TYR A O 1
ATOM 2291 N N . GLU A 1 299 ? 10.338 -2.567 -19.435 1.00 87.31 299 GLU A N 1
ATOM 2292 C CA . GLU A 1 299 ? 8.997 -2.405 -18.880 1.00 87.31 299 GLU A CA 1
ATOM 2293 C C . GLU A 1 299 ? 8.694 -3.464 -17.819 1.00 87.31 299 GLU A C 1
ATOM 2295 O O . GLU A 1 299 ? 9.120 -4.616 -17.928 1.00 87.31 299 GLU A O 1
ATOM 2300 N N . ARG A 1 300 ? 7.919 -3.071 -16.804 1.00 90.38 300 ARG A N 1
ATOM 2301 C CA . ARG A 1 300 ? 7.639 -3.874 -15.607 1.00 90.38 300 ARG A CA 1
ATOM 2302 C C . ARG A 1 300 ? 6.358 -4.695 -15.678 1.00 90.38 300 ARG A C 1
ATOM 2304 O O . ARG A 1 300 ? 6.212 -5.612 -14.882 1.00 90.38 300 ARG A O 1
ATOM 2311 N N . GLU A 1 301 ? 5.442 -4.413 -16.599 1.00 91.88 301 GLU A N 1
ATOM 2312 C CA . GLU A 1 301 ? 4.174 -5.148 -16.668 1.00 91.88 301 GLU A CA 1
ATOM 2313 C C . GLU A 1 301 ? 4.388 -6.573 -17.177 1.00 91.88 301 GLU A C 1
ATOM 2315 O O . GLU A 1 301 ? 4.131 -7.541 -16.470 1.00 91.88 301 GLU A O 1
ATOM 2320 N N . ASN A 1 302 ? 4.951 -6.711 -18.375 1.00 91.44 302 ASN A N 1
ATOM 2321 C CA . ASN A 1 302 ? 5.205 -8.015 -18.987 1.00 91.44 302 ASN A CA 1
ATOM 2322 C C . ASN A 1 302 ? 6.684 -8.410 -18.963 1.00 91.44 302 ASN A C 1
ATOM 2324 O O . ASN A 1 302 ? 7.043 -9.466 -19.488 1.00 91.44 302 ASN A O 1
ATOM 2328 N N . GLY A 1 303 ? 7.557 -7.581 -18.385 1.00 88.81 303 GLY A N 1
ATOM 2329 C CA . GLY A 1 303 ? 9.001 -7.803 -18.443 1.00 88.81 303 GLY A CA 1
ATOM 2330 C C . GLY A 1 303 ? 9.503 -7.714 -19.873 1.00 88.81 303 GLY A C 1
ATOM 2331 O O . GLY A 1 303 ? 10.206 -8.609 -20.346 1.00 88.81 303 GLY A O 1
ATOM 2332 N N . THR A 1 304 ? 9.039 -6.699 -20.601 1.00 89.44 304 THR A N 1
ATOM 2333 C CA . THR A 1 304 ? 9.436 -6.466 -21.985 1.00 89.44 304 THR A CA 1
ATOM 2334 C C . THR A 1 304 ? 10.918 -6.122 -21.972 1.00 89.44 304 THR A C 1
ATOM 2336 O O . THR A 1 304 ? 11.340 -5.125 -21.378 1.00 89.44 304 THR A O 1
ATOM 2339 N N . CYS A 1 305 ? 11.734 -6.963 -22.598 1.00 84.94 305 CYS A N 1
ATOM 2340 C CA . CYS A 1 305 ? 13.134 -6.638 -22.814 1.00 84.94 305 CYS A CA 1
ATOM 2341 C C . CYS A 1 305 ? 13.188 -5.392 -23.695 1.00 84.94 305 CYS A C 1
ATOM 2343 O O . CYS A 1 305 ? 12.389 -5.287 -24.629 1.00 84.94 305 CYS A O 1
ATOM 2345 N N . SER A 1 306 ? 14.120 -4.463 -23.440 1.00 70.69 306 SER A N 1
ATOM 2346 C CA . SER A 1 306 ? 14.431 -3.447 -24.450 1.00 70.69 306 SER A CA 1
ATOM 2347 C C . SER A 1 306 ? 14.635 -4.206 -25.751 1.00 70.69 306 SER A C 1
ATOM 2349 O O . SER A 1 306 ? 15.512 -5.076 -25.794 1.00 70.69 306 SER A O 1
ATOM 2351 N N . ALA A 1 307 ? 13.784 -3.951 -26.751 1.00 59.31 307 ALA A N 1
ATOM 2352 C CA . ALA A 1 307 ? 13.920 -4.585 -28.051 1.00 59.31 307 ALA A CA 1
ATOM 2353 C C . ALA A 1 307 ? 15.393 -4.493 -28.456 1.00 59.31 307 ALA A C 1
ATOM 2355 O O . ALA A 1 307 ? 16.062 -3.515 -28.098 1.00 59.31 307 ALA A O 1
ATOM 2356 N N . LEU A 1 308 ? 15.922 -5.503 -29.154 1.00 55.94 308 LEU A N 1
ATOM 2357 C CA . LEU A 1 308 ? 17.182 -5.318 -29.859 1.00 55.94 308 LEU A CA 1
ATOM 2358 C C . LEU A 1 308 ? 17.043 -4.015 -30.652 1.00 55.94 308 LEU A C 1
ATOM 2360 O O . LEU A 1 308 ? 16.325 -3.966 -31.647 1.00 55.94 308 LEU A O 1
ATOM 2364 N N . ALA A 1 309 ? 17.652 -2.936 -30.161 1.00 56.00 309 ALA A N 1
ATOM 2365 C CA . ALA A 1 309 ? 17.728 -1.700 -30.900 1.00 56.00 309 ALA A CA 1
ATOM 2366 C C . ALA A 1 309 ? 18.686 -2.024 -32.037 1.00 56.00 309 ALA A C 1
ATOM 2368 O O . ALA A 1 309 ? 19.901 -2.022 -31.859 1.00 56.00 309 ALA A O 1
ATOM 2369 N N . HIS A 1 310 ? 18.131 -2.463 -33.160 1.00 65.19 310 HIS A N 1
ATOM 2370 C CA . HIS A 1 310 ? 18.848 -2.501 -34.415 1.00 65.19 310 HIS A CA 1
ATOM 2371 C C . HIS A 1 310 ? 19.201 -1.062 -34.764 1.00 65.19 310 HIS A C 1
ATOM 2373 O O . HIS A 1 310 ? 18.400 -0.154 -34.528 1.00 65.19 310 HIS A O 1
ATOM 2379 N N . GLY A 1 311 ? 20.401 -0.859 -35.296 1.00 69.69 311 GLY A N 1
ATOM 2380 C CA . GLY A 1 311 ? 20.824 0.459 -35.725 1.00 69.69 311 GLY A CA 1
ATOM 2381 C C . GLY A 1 311 ? 19.828 1.042 -36.712 1.00 69.69 311 GLY A C 1
ATOM 2382 O O . GLY A 1 311 ? 19.558 0.430 -37.748 1.00 69.69 311 GLY A O 1
ATOM 2383 N N . GLN A 1 312 ? 19.309 2.226 -36.410 1.00 77.56 312 GLN A N 1
ATOM 2384 C CA . GLN A 1 312 ? 18.605 3.029 -37.398 1.00 77.56 312 GLN A CA 1
ATOM 2385 C C . GLN A 1 312 ? 19.375 4.313 -37.662 1.00 77.56 312 GLN A C 1
ATOM 2387 O O . GLN A 1 312 ? 20.090 4.864 -36.821 1.00 77.56 312 GLN A O 1
ATOM 2392 N N . TRP A 1 313 ? 19.222 4.763 -38.895 1.00 85.44 313 TRP A N 1
ATOM 2393 C CA . TRP A 1 313 ? 19.864 5.949 -39.404 1.00 85.44 313 TRP A CA 1
ATOM 2394 C C . TRP A 1 313 ? 19.309 7.214 -38.752 1.00 85.44 313 TRP A C 1
ATOM 2396 O O . TRP A 1 313 ? 18.104 7.469 -38.789 1.00 85.44 313 TRP A O 1
ATOM 2406 N N . GLY A 1 314 ? 20.210 8.042 -38.233 1.00 84.75 314 GLY A N 1
ATOM 2407 C CA . GLY A 1 314 ? 19.946 9.433 -37.912 1.00 84.75 314 GLY A CA 1
ATOM 2408 C C . GLY A 1 314 ? 19.601 10.255 -39.146 1.00 84.75 314 GLY A C 1
ATOM 2409 O O . GLY A 1 314 ? 19.596 9.783 -40.291 1.00 84.75 314 GLY A O 1
ATOM 2410 N N . GLN A 1 315 ? 19.307 11.531 -38.914 1.00 89.31 315 GLN A N 1
ATOM 2411 C CA . GLN A 1 315 ? 19.017 12.439 -40.012 1.00 89.31 315 GLN A CA 1
ATOM 2412 C C . GLN A 1 315 ? 20.228 12.579 -40.934 1.00 89.31 315 GLN A C 1
ATOM 2414 O O . GLN A 1 315 ? 21.377 12.675 -40.505 1.00 89.31 315 GLN A O 1
ATOM 2419 N N . TRP A 1 316 ? 19.952 12.623 -42.233 1.00 89.69 316 TRP A N 1
ATOM 2420 C CA . TRP A 1 316 ? 20.961 12.971 -43.214 1.00 89.69 316 TRP A CA 1
ATOM 2421 C C . TRP A 1 316 ? 21.488 14.386 -42.973 1.00 89.69 316 TRP A C 1
ATOM 2423 O O . TRP A 1 316 ? 20.718 15.326 -42.771 1.00 89.69 316 TRP A O 1
ATOM 2433 N N . SER A 1 317 ? 22.800 14.558 -43.108 1.00 87.06 317 SER A N 1
ATOM 2434 C CA . SER A 1 317 ? 23.405 15.872 -43.258 1.00 87.06 317 SER A CA 1
ATOM 2435 C C . SER A 1 317 ? 22.801 16.593 -44.463 1.00 87.06 317 SER A C 1
ATOM 2437 O O . SER A 1 317 ? 22.327 15.978 -45.426 1.00 87.06 317 SER A O 1
ATOM 2439 N N . ARG A 1 318 ? 22.900 17.924 -44.473 1.00 84.25 318 ARG A N 1
ATOM 2440 C CA . ARG A 1 318 ? 22.648 18.687 -45.700 1.00 84.25 318 ARG A CA 1
ATOM 2441 C C . ARG A 1 318 ? 23.556 18.191 -46.833 1.00 84.25 318 ARG A C 1
ATOM 2443 O O . ARG A 1 318 ? 24.673 17.733 -46.580 1.00 84.25 318 ARG A O 1
ATOM 2450 N N . TRP A 1 319 ? 23.085 18.321 -48.069 1.00 84.56 319 TRP A N 1
ATOM 2451 C CA . TRP A 1 319 ? 23.893 18.052 -49.256 1.00 84.56 319 TRP A CA 1
ATOM 2452 C C . TRP A 1 319 ? 25.072 19.027 -49.332 1.00 84.56 319 TRP A C 1
ATOM 2454 O O . TRP A 1 319 ? 24.899 20.243 -49.211 1.00 84.56 319 TRP A O 1
ATOM 2464 N N . LEU A 1 320 ? 26.269 18.485 -49.533 1.00 81.81 320 LEU A N 1
ATOM 2465 C CA . LEU A 1 320 ? 27.504 19.228 -49.760 1.00 81.81 320 LEU A CA 1
ATOM 2466 C C . LEU A 1 320 ? 28.098 18.793 -51.091 1.00 81.81 320 LEU A C 1
ATOM 2468 O O . LEU A 1 320 ? 27.913 17.658 -51.502 1.00 81.81 320 LEU A O 1
ATOM 2472 N N . CYS A 1 321 ? 28.818 19.670 -51.773 1.00 82.56 321 CYS A N 1
ATOM 2473 C CA . CYS A 1 321 ? 29.590 19.242 -52.933 1.00 82.56 321 CYS A CA 1
ATOM 2474 C C . CYS A 1 321 ? 30.766 18.348 -52.507 1.00 82.56 321 CYS A C 1
ATOM 2476 O O . CYS A 1 321 ? 31.298 18.506 -51.402 1.00 82.56 321 CYS A O 1
ATOM 2478 N N . THR A 1 322 ? 31.140 17.390 -53.355 1.00 82.31 322 THR A N 1
ATOM 2479 C CA . THR A 1 322 ? 32.304 16.524 -53.130 1.00 82.31 322 THR A CA 1
ATOM 2480 C C . THR A 1 322 ? 33.589 17.342 -53.035 1.00 82.31 322 THR A C 1
ATOM 2482 O O . THR A 1 322 ? 33.730 18.381 -53.671 1.00 82.31 322 THR A O 1
ATOM 2485 N N . GLN A 1 323 ? 34.547 16.877 -52.228 1.00 72.44 323 GLN A N 1
ATOM 2486 C CA . GLN A 1 323 ? 35.859 17.528 -52.149 1.00 72.44 323 GLN A CA 1
ATOM 2487 C C . GLN A 1 323 ? 36.641 17.373 -53.461 1.00 72.44 323 GLN A C 1
ATOM 2489 O O . GLN A 1 323 ? 37.412 18.248 -53.823 1.00 72.44 323 GLN A O 1
ATOM 2494 N N . ASP A 1 324 ? 36.425 16.303 -54.223 1.00 77.75 324 ASP A N 1
ATOM 2495 C CA . ASP A 1 324 ? 36.981 16.232 -55.570 1.00 77.75 324 ASP A CA 1
ATOM 2496 C C . ASP A 1 324 ? 36.193 17.156 -56.505 1.00 77.75 324 ASP A C 1
ATOM 2498 O O . ASP A 1 324 ? 35.007 16.937 -56.732 1.00 77.75 324 ASP A O 1
ATOM 2502 N N . CYS A 1 325 ? 36.844 18.184 -57.051 1.00 73.88 325 CYS A N 1
ATOM 2503 C CA . CYS A 1 325 ? 36.217 19.120 -57.985 1.00 73.88 325 CYS A CA 1
ATOM 2504 C C . CYS A 1 325 ? 36.006 18.541 -59.383 1.00 73.88 325 CYS A C 1
ATOM 2506 O O . CYS A 1 325 ? 35.278 19.135 -60.178 1.00 73.88 325 CYS A O 1
ATOM 2508 N N . LYS A 1 326 ? 36.673 17.427 -59.711 1.00 74.31 326 LYS A N 1
ATOM 2509 C CA . LYS A 1 326 ? 36.402 16.674 -60.941 1.00 74.31 326 LYS A CA 1
ATOM 2510 C C . LYS A 1 326 ? 35.114 15.864 -60.810 1.00 74.31 326 LYS A C 1
ATOM 2512 O O . LYS A 1 326 ? 34.525 15.492 -61.821 1.00 74.31 326 LYS A O 1
ATOM 2517 N N . ASP A 1 327 ? 34.669 15.629 -59.578 1.00 78.31 327 ASP A N 1
ATOM 2518 C CA . ASP A 1 327 ? 33.370 15.063 -59.258 1.00 78.31 327 ASP A CA 1
ATOM 2519 C C . ASP A 1 327 ? 32.368 16.209 -59.047 1.00 78.31 327 ASP A C 1
ATOM 2521 O O . ASP A 1 327 ? 32.480 17.011 -58.122 1.00 78.31 327 ASP A O 1
ATOM 2525 N N . SER A 1 328 ? 31.391 16.344 -59.944 1.00 76.88 328 SER A N 1
ATOM 2526 C CA . SER A 1 328 ? 30.402 17.421 -59.845 1.00 76.88 328 SER A CA 1
ATOM 2527 C C . SER A 1 328 ? 29.255 17.090 -58.884 1.00 76.88 328 SER A C 1
ATOM 2529 O O . SER A 1 328 ? 28.369 17.923 -58.688 1.00 76.88 328 SER A O 1
ATOM 2531 N N . ARG A 1 329 ? 29.231 15.890 -58.296 1.00 87.50 329 ARG A N 1
ATOM 2532 C CA . ARG A 1 329 ? 28.111 15.393 -57.493 1.00 87.50 329 ARG A CA 1
ATOM 2533 C C . ARG A 1 329 ? 28.052 16.040 -56.112 1.00 87.50 329 ARG A C 1
ATOM 2535 O O . ARG A 1 329 ? 29.024 16.569 -55.574 1.00 87.50 329 ARG A O 1
ATOM 2542 N N . GLN A 1 330 ? 26.871 15.972 -55.508 1.00 86.44 330 GLN A N 1
ATOM 2543 C CA . GLN A 1 330 ? 26.709 16.253 -54.088 1.00 86.44 330 GLN A CA 1
ATOM 2544 C C . GLN A 1 330 ? 26.789 14.959 -53.283 1.00 86.44 330 GLN A C 1
ATOM 2546 O O . GLN A 1 330 ? 26.327 13.911 -53.726 1.00 86.44 330 GLN A O 1
ATOM 2551 N N . VAL A 1 331 ? 27.349 15.061 -52.083 1.00 88.25 331 VAL A N 1
ATOM 2552 C CA . VAL A 1 331 ? 27.449 14.011 -51.080 1.00 88.25 331 VAL A CA 1
ATOM 2553 C C . VAL A 1 331 ? 26.738 14.446 -49.800 1.00 88.25 331 VAL A C 1
ATOM 2555 O O . VAL A 1 331 ? 26.820 15.604 -49.378 1.00 88.25 331 VAL A O 1
ATOM 2558 N N . ARG A 1 332 ? 26.046 13.509 -49.158 1.00 90.31 332 ARG A N 1
ATOM 2559 C CA . ARG A 1 332 ? 25.544 13.658 -47.787 1.00 90.31 332 ARG A CA 1
ATOM 2560 C C . ARG A 1 332 ? 25.885 12.425 -46.963 1.00 90.31 332 ARG A C 1
ATOM 2562 O O . ARG A 1 332 ? 26.110 11.349 -47.517 1.00 90.31 332 ARG A O 1
ATOM 2569 N N . LYS A 1 333 ? 25.952 12.599 -45.644 1.00 91.25 333 LYS A N 1
ATOM 2570 C CA . LYS A 1 333 ? 26.294 11.542 -44.688 1.00 91.25 333 LYS A CA 1
ATOM 2571 C C . LYS A 1 333 ? 25.262 11.467 -43.575 1.00 91.25 333 LYS A C 1
ATOM 2573 O O . LYS A 1 333 ? 24.607 12.461 -43.282 1.00 91.25 333 LYS A O 1
ATOM 2578 N N . ARG A 1 334 ? 25.127 10.304 -42.957 1.00 87.94 334 ARG A N 1
ATOM 2579 C CA . ARG A 1 334 ? 24.274 10.070 -41.785 1.00 87.94 334 ARG A CA 1
ATOM 2580 C C . ARG A 1 334 ? 25.009 9.192 -40.784 1.00 87.94 334 ARG A C 1
ATOM 2582 O O . ARG A 1 334 ? 25.913 8.453 -41.172 1.00 87.94 334 ARG A O 1
ATOM 2589 N N . GLU A 1 335 ? 24.620 9.259 -39.521 1.00 88.62 335 GLU A N 1
ATOM 2590 C CA . GLU A 1 335 ? 25.169 8.402 -38.469 1.00 88.62 335 GLU A CA 1
ATOM 2591 C C . GLU A 1 335 ? 24.147 7.348 -38.043 1.00 88.62 335 GLU A C 1
ATOM 2593 O O . GLU A 1 335 ? 22.948 7.490 -38.272 1.00 88.62 335 GLU A O 1
ATOM 2598 N N . CYS A 1 336 ? 24.632 6.228 -37.511 1.00 83.12 336 CYS A N 1
ATOM 2599 C CA . CYS A 1 336 ? 23.794 5.123 -37.053 1.00 83.12 336 CYS A CA 1
ATOM 2600 C C . CYS A 1 336 ? 23.470 5.316 -35.565 1.00 83.12 336 CYS A C 1
ATOM 2602 O O . CYS A 1 336 ? 24.045 4.646 -34.704 1.00 83.12 336 CYS A O 1
ATOM 2604 N N . ASP A 1 337 ? 22.637 6.309 -35.264 1.00 81.75 337 ASP A N 1
ATOM 2605 C CA . ASP A 1 337 ? 22.460 6.847 -33.914 1.00 81.75 337 ASP A CA 1
ATOM 2606 C C . ASP A 1 337 ? 20.996 7.054 -33.484 1.00 81.75 337 ASP A C 1
ATOM 2608 O O . ASP A 1 337 ? 20.770 7.425 -32.333 1.00 81.75 337 ASP A O 1
ATOM 2612 N N . ASN A 1 338 ? 19.996 6.739 -34.322 1.00 73.94 338 ASN A N 1
ATOM 2613 C CA . ASN A 1 338 ? 18.590 7.029 -34.009 1.00 73.94 338 ASN A CA 1
ATOM 2614 C C . ASN A 1 338 ? 17.608 5.858 -34.252 1.00 73.94 338 ASN A C 1
ATOM 2616 O O . ASN A 1 338 ? 16.755 5.986 -35.132 1.00 73.94 338 ASN A O 1
ATOM 2620 N N . PRO A 1 339 ? 17.672 4.752 -33.473 1.00 71.88 339 PRO A N 1
ATOM 2621 C CA . PRO A 1 339 ? 18.547 4.552 -32.318 1.00 71.88 339 PRO A CA 1
ATOM 2622 C C . PRO A 1 339 ? 19.894 3.908 -32.674 1.00 71.88 339 PRO A C 1
ATOM 2624 O O . PRO A 1 339 ? 20.018 3.141 -33.632 1.00 71.88 339 PRO A O 1
ATOM 2627 N N . LYS A 1 340 ? 20.910 4.191 -31.849 1.00 77.12 340 LYS A N 1
ATOM 2628 C CA . LYS A 1 340 ? 22.213 3.515 -31.897 1.00 77.12 340 LYS A CA 1
ATOM 2629 C C . LYS A 1 340 ? 22.050 2.011 -31.598 1.00 77.12 340 LYS A C 1
ATOM 2631 O O . LYS A 1 340 ? 21.334 1.680 -30.648 1.00 77.12 340 LYS A O 1
ATOM 2636 N N . PRO A 1 341 ? 22.726 1.107 -32.339 1.00 75.56 341 PRO A N 1
ATOM 2637 C CA . PRO A 1 341 ? 22.629 -0.319 -32.073 1.00 75.56 341 PRO A CA 1
ATOM 2638 C C . PRO A 1 341 ? 23.110 -0.693 -30.665 1.00 75.56 341 PRO A C 1
ATOM 2640 O O . PRO A 1 341 ? 24.115 -0.163 -30.184 1.00 75.56 341 PRO A O 1
ATOM 2643 N N . SER A 1 342 ? 22.410 -1.623 -30.014 1.00 69.94 342 SER A N 1
ATOM 2644 C CA . SER A 1 342 ? 22.858 -2.237 -28.753 1.00 69.94 342 SER A CA 1
ATOM 2645 C C . SER A 1 342 ? 24.001 -3.243 -28.986 1.00 69.94 342 SER A C 1
ATOM 2647 O O . SER A 1 342 ? 24.256 -3.614 -30.127 1.00 69.94 342 SER A O 1
ATOM 2649 N N . GLU A 1 343 ? 24.679 -3.726 -27.930 1.00 66.00 343 GLU A N 1
ATOM 2650 C CA . GLU A 1 343 ? 25.851 -4.632 -28.050 1.00 66.00 343 GLU A CA 1
ATOM 2651 C C . GLU A 1 343 ? 25.609 -5.901 -28.891 1.00 66.00 343 GLU A C 1
ATOM 2653 O O . GLU A 1 343 ? 26.549 -6.451 -29.452 1.00 66.00 343 GLU A O 1
ATOM 2658 N N . HIS A 1 344 ? 24.352 -6.337 -29.014 1.00 62.84 344 HIS A N 1
ATOM 2659 C CA . HIS A 1 344 ? 23.945 -7.492 -29.823 1.00 62.84 344 HIS A CA 1
ATOM 2660 C C . HIS A 1 344 ? 22.986 -7.109 -30.971 1.00 62.84 344 HIS A C 1
ATOM 2662 O O . HIS A 1 344 ? 22.407 -7.980 -31.614 1.00 62.84 344 HIS A O 1
ATOM 2668 N N . GLY A 1 345 ? 22.776 -5.810 -31.215 1.00 64.56 345 GLY A N 1
ATOM 2669 C CA . GLY A 1 345 ? 21.899 -5.282 -32.259 1.00 64.56 345 GLY A CA 1
ATOM 2670 C C . GLY A 1 345 ? 22.555 -5.282 -33.639 1.00 64.56 345 GLY A C 1
ATOM 2671 O O . GLY A 1 345 ? 23.727 -4.946 -33.783 1.00 64.56 345 GLY A O 1
ATOM 2672 N N . ASN A 1 346 ? 21.783 -5.620 -34.676 1.00 74.38 346 ASN A N 1
ATOM 2673 C CA . ASN A 1 346 ? 22.256 -5.498 -36.062 1.00 74.38 346 ASN A CA 1
ATOM 2674 C C . ASN A 1 346 ? 22.732 -4.063 -36.377 1.00 74.38 346 ASN A C 1
ATOM 2676 O O . ASN A 1 346 ? 22.054 -3.106 -35.982 1.00 74.38 346 ASN A O 1
ATOM 2680 N N . PRO A 1 347 ? 23.846 -3.899 -37.117 1.00 77.62 347 PRO A N 1
ATOM 2681 C CA . PRO A 1 347 ? 24.288 -2.592 -37.592 1.00 77.62 347 PRO A CA 1
ATOM 2682 C C . PRO A 1 347 ? 23.285 -2.003 -38.594 1.00 77.62 347 PRO A C 1
ATOM 2684 O O . PRO A 1 347 ? 22.470 -2.730 -39.169 1.00 77.62 347 PRO A O 1
ATOM 2687 N N . CYS A 1 348 ? 23.354 -0.687 -38.820 1.00 81.44 348 CYS A N 1
ATOM 2688 C CA . CYS A 1 348 ? 22.507 -0.041 -39.817 1.00 81.44 348 CYS A CA 1
ATOM 2689 C C . CYS A 1 348 ? 22.716 -0.668 -41.209 1.00 81.44 348 CYS A C 1
ATOM 2691 O O . CYS A 1 348 ? 23.864 -0.867 -41.618 1.00 81.44 348 CYS A O 1
ATOM 2693 N N . PRO A 1 349 ? 21.632 -0.957 -41.948 1.00 78.69 349 PRO A N 1
ATOM 2694 C CA . PRO A 1 349 ? 21.736 -1.479 -43.304 1.00 78.69 349 PRO A CA 1
ATOM 2695 C C . PRO A 1 349 ? 22.205 -0.390 -44.282 1.00 78.69 349 PRO A C 1
ATOM 2697 O O . PRO A 1 349 ? 21.957 0.794 -44.058 1.00 78.69 349 PRO A O 1
ATOM 2700 N N . GLU A 1 350 ? 22.801 -0.803 -45.406 1.00 80.50 350 GLU A N 1
ATOM 2701 C CA . GLU A 1 350 ? 23.288 0.067 -46.497 1.00 80.50 350 GLU A CA 1
ATOM 2702 C C . GLU A 1 350 ? 24.414 1.049 -46.103 1.00 80.50 350 GLU A C 1
ATOM 2704 O O . GLU A 1 350 ? 24.956 1.012 -45.001 1.00 80.50 350 GLU A O 1
ATOM 2709 N N . SER A 1 351 ? 24.837 1.903 -47.043 1.00 84.31 351 SER A N 1
ATOM 2710 C CA . SER A 1 351 ? 25.912 2.874 -46.814 1.00 84.31 351 SER A CA 1
ATOM 2711 C C . SER A 1 351 ? 25.435 4.088 -46.003 1.00 84.31 351 SER A C 1
ATOM 2713 O O . SER A 1 351 ? 24.298 4.558 -46.130 1.00 84.31 351 SER A O 1
ATOM 2715 N N . ASN A 1 352 ? 26.348 4.646 -45.204 1.00 90.62 352 ASN A N 1
ATOM 2716 C CA . ASN A 1 352 ? 26.181 5.927 -44.517 1.00 90.62 352 ASN A CA 1
ATOM 2717 C C . ASN A 1 352 ? 26.453 7.143 -45.421 1.00 90.62 352 ASN A C 1
ATOM 2719 O O . ASN A 1 352 ? 26.418 8.276 -44.937 1.00 90.62 352 ASN A O 1
ATOM 2723 N N . ILE A 1 353 ? 26.756 6.921 -46.705 1.00 90.06 353 ILE A N 1
ATOM 2724 C CA . ILE A 1 353 ? 27.100 7.946 -47.693 1.00 90.06 353 ILE A CA 1
ATOM 2725 C C . ILE A 1 353 ? 26.179 7.802 -48.904 1.00 90.06 353 ILE A C 1
ATOM 2727 O O . ILE A 1 353 ? 25.997 6.707 -49.429 1.00 90.06 353 ILE A O 1
ATOM 2731 N N . GLU A 1 354 ? 25.646 8.925 -49.380 1.00 93.00 354 GLU A N 1
ATOM 2732 C CA . GLU A 1 354 ? 24.843 8.982 -50.601 1.00 93.00 354 GLU A CA 1
ATOM 2733 C C . GLU A 1 354 ? 25.370 10.065 -51.541 1.00 93.00 354 GLU A C 1
ATOM 2735 O O . GLU A 1 354 ? 25.728 11.160 -51.096 1.00 93.00 354 GLU A O 1
ATOM 2740 N N . TYR A 1 355 ? 25.388 9.750 -52.839 1.00 91.00 355 TYR A N 1
ATOM 2741 C CA . TYR A 1 355 ? 25.771 10.658 -53.915 1.00 91.00 355 TYR A CA 1
ATOM 2742 C C . TYR A 1 355 ? 24.559 10.993 -54.776 1.00 91.00 355 TYR A C 1
ATOM 2744 O O . TYR A 1 355 ? 23.754 10.116 -55.085 1.00 91.00 355 TYR A O 1
ATOM 2752 N N . ARG A 1 356 ? 24.465 12.243 -55.223 1.00 90.44 356 ARG A N 1
ATOM 2753 C CA . ARG A 1 356 ? 23.479 12.661 -56.221 1.00 90.44 356 ARG A CA 1
ATOM 2754 C C . ARG A 1 356 ? 24.130 13.505 -57.295 1.00 90.44 356 ARG A C 1
ATOM 2756 O O . ARG A 1 356 ? 24.948 14.376 -56.995 1.00 90.44 356 ARG A O 1
ATOM 2763 N N . ASP A 1 357 ? 23.680 13.308 -58.526 1.00 86.19 357 ASP A N 1
ATOM 2764 C CA . ASP A 1 357 ? 24.040 14.177 -59.631 1.00 86.19 357 ASP A CA 1
ATOM 2765 C C . ASP A 1 357 ? 23.581 15.612 -59.357 1.00 86.19 357 ASP A C 1
ATOM 2767 O O . ASP A 1 357 ? 22.425 15.924 -59.042 1.00 86.19 357 ASP A O 1
ATOM 2771 N N . PHE A 1 358 ? 24.561 16.495 -59.420 1.00 81.50 358 PHE A N 1
ATOM 2772 C CA . PHE A 1 358 ? 24.435 17.934 -59.343 1.00 81.50 358 PHE A CA 1
ATOM 2773 C C . PHE A 1 358 ? 25.602 18.505 -60.151 1.00 81.50 358 PHE A C 1
ATOM 2775 O O . PHE A 1 358 ? 26.494 17.765 -60.570 1.00 81.50 358 PHE A O 1
ATOM 2782 N N . ILE A 1 359 ? 25.592 19.806 -60.423 1.00 78.81 359 ILE A N 1
ATOM 2783 C CA . ILE A 1 359 ? 26.738 20.457 -61.056 1.00 78.81 359 ILE A CA 1
ATOM 2784 C C . ILE A 1 359 ? 27.398 21.351 -60.017 1.00 78.81 359 ILE A C 1
ATOM 2786 O O . ILE A 1 359 ? 27.150 22.555 -59.951 1.00 78.81 359 ILE A O 1
ATOM 2790 N N . CYS A 1 360 ? 28.227 20.741 -59.179 1.00 69.00 360 CYS A N 1
ATOM 2791 C CA . CYS A 1 360 ? 29.157 21.464 -58.332 1.00 69.00 360 CYS A CA 1
ATOM 2792 C C . CYS A 1 360 ? 30.240 22.141 -59.190 1.00 69.00 360 CYS A C 1
ATOM 2794 O O . CYS A 1 360 ? 30.671 21.608 -60.208 1.00 69.00 360 CYS A O 1
ATOM 2796 N N . TYR A 1 361 ? 30.655 23.345 -58.788 1.00 70.81 361 TYR A N 1
ATOM 2797 C CA . TYR A 1 361 ? 31.842 24.041 -59.317 1.00 70.81 361 TYR A CA 1
ATOM 2798 C C . TYR A 1 361 ? 31.848 24.416 -60.810 1.00 70.81 361 TYR A C 1
ATOM 2800 O O . TYR A 1 361 ? 32.913 24.678 -61.357 1.00 70.81 361 TYR A O 1
ATOM 2808 N N . LYS A 1 362 ? 30.677 24.556 -61.456 1.00 62.12 362 LYS A N 1
ATOM 2809 C CA . LYS A 1 362 ? 30.510 24.824 -62.907 1.00 62.12 362 LYS A CA 1
ATOM 2810 C C . LYS A 1 362 ? 31.343 25.988 -63.492 1.00 62.12 362 LYS A C 1
ATOM 2812 O O . LYS A 1 362 ? 31.475 26.082 -64.710 1.00 62.12 362 LYS A O 1
ATOM 2817 N N . SER A 1 363 ? 31.883 26.890 -62.670 1.00 60.81 363 SER A N 1
ATOM 2818 C CA . SER A 1 363 ? 32.762 27.994 -63.100 1.00 60.81 363 SER A CA 1
ATOM 2819 C C . SER A 1 363 ? 33.697 28.483 -61.979 1.00 60.81 363 SER A C 1
ATOM 2821 O O . SER A 1 363 ? 33.948 29.681 -61.868 1.00 60.81 363 SER A O 1
ATOM 2823 N N . LEU A 1 364 ? 34.156 27.586 -61.098 1.00 66.06 364 LEU A N 1
ATOM 2824 C CA . LEU A 1 364 ? 34.978 27.943 -59.934 1.00 66.06 364 LEU A CA 1
ATOM 2825 C C . LEU A 1 364 ? 36.365 27.291 -60.019 1.00 66.06 364 LEU A C 1
ATOM 2827 O O . LEU A 1 364 ? 36.475 26.140 -60.433 1.00 66.06 364 LEU A O 1
ATOM 2831 N N . VAL A 1 365 ? 37.412 28.005 -59.594 1.00 73.88 365 VAL A N 1
ATOM 2832 C CA . VAL A 1 365 ? 38.758 27.436 -59.414 1.00 73.88 365 VAL A CA 1
ATOM 2833 C C . VAL A 1 365 ? 38.684 26.409 -58.285 1.00 73.88 365 VAL A C 1
ATOM 2835 O O . VAL A 1 365 ? 38.212 26.728 -57.184 1.00 73.88 365 VAL A O 1
ATOM 2838 N N . CYS A 1 366 ? 39.108 25.175 -58.570 1.00 78.44 366 CYS A N 1
ATOM 2839 C CA . CYS A 1 366 ? 39.119 24.103 -57.583 1.00 78.44 366 CYS A CA 1
ATOM 2840 C C . CYS A 1 366 ? 40.057 24.475 -56.430 1.00 78.44 366 CYS A C 1
ATOM 2842 O O . CYS A 1 366 ? 41.125 25.030 -56.688 1.00 78.44 366 CYS A O 1
ATOM 2844 N N . PRO A 1 367 ? 39.738 24.137 -55.167 1.00 78.50 367 PRO A N 1
ATOM 2845 C CA . PRO A 1 367 ? 40.624 24.460 -54.063 1.00 78.50 367 PRO A CA 1
ATOM 2846 C C . PRO A 1 367 ? 42.019 23.837 -54.219 1.00 78.50 367 PRO A C 1
ATOM 2848 O O . PRO A 1 367 ? 42.998 24.442 -53.799 1.00 78.50 367 PRO A O 1
ATOM 2851 N N . GLN A 1 368 ? 42.135 22.676 -54.874 1.00 79.94 368 GLN A N 1
ATOM 2852 C CA . GLN A 1 368 ? 43.435 22.052 -55.160 1.00 79.94 368 GLN A CA 1
ATOM 2853 C C . GLN A 1 368 ? 44.295 22.836 -56.155 1.00 79.94 368 GLN A C 1
ATOM 2855 O O . GLN A 1 368 ? 45.516 22.749 -56.098 1.00 79.94 368 GLN A O 1
ATOM 2860 N N . ASP A 1 369 ? 43.668 23.634 -57.018 1.00 84.81 369 ASP A N 1
ATOM 2861 C CA . ASP A 1 369 ? 44.359 24.495 -57.979 1.00 84.81 369 ASP A CA 1
ATOM 2862 C C . ASP A 1 369 ? 44.677 25.876 -57.377 1.00 84.81 369 ASP A C 1
ATOM 2864 O O . ASP A 1 369 ? 45.172 26.771 -58.065 1.00 84.81 369 ASP A O 1
ATOM 2868 N N . CYS A 1 370 ? 44.377 26.084 -56.089 1.00 85.06 370 CYS A N 1
ATOM 2869 C CA . CYS A 1 370 ? 44.674 27.338 -55.424 1.00 85.06 370 CYS A CA 1
ATOM 2870 C C . CYS A 1 370 ? 46.168 27.502 -55.148 1.00 85.06 370 CYS A C 1
ATOM 2872 O O . CYS A 1 370 ? 46.838 26.550 -54.738 1.00 85.06 370 CYS A O 1
ATOM 2874 N N . PRO A 1 371 ? 46.688 28.736 -55.281 1.00 89.19 371 PRO A N 1
ATOM 2875 C CA . PRO A 1 371 ? 48.072 29.022 -54.945 1.00 89.19 371 PRO A CA 1
ATOM 2876 C C . PRO A 1 371 ? 48.355 28.736 -53.456 1.00 89.19 371 PRO A C 1
ATOM 2878 O O . PRO A 1 371 ? 47.418 28.609 -52.650 1.00 89.19 371 PRO A O 1
ATOM 2881 N N . PRO A 1 372 ? 49.638 28.634 -53.067 1.00 91.12 372 PRO A N 1
ATOM 2882 C CA . PRO A 1 372 ? 50.023 28.424 -51.678 1.00 91.12 372 PRO A CA 1
ATOM 2883 C C . PRO A 1 372 ? 49.362 29.432 -50.732 1.00 91.12 372 PRO A C 1
ATOM 2885 O O . PRO A 1 372 ? 49.162 30.598 -51.079 1.00 91.12 372 PRO A O 1
ATOM 2888 N N . PHE A 1 373 ? 49.008 28.964 -49.540 1.00 89.75 373 PHE A N 1
ATOM 2889 C CA . PHE A 1 373 ? 48.341 29.715 -48.477 1.00 89.75 373 PHE A CA 1
ATOM 2890 C C . PHE A 1 373 ? 46.930 30.221 -48.813 1.00 89.75 373 PHE A C 1
ATOM 2892 O O . PHE A 1 373 ? 46.378 31.084 -48.123 1.00 89.75 373 PHE A O 1
ATOM 2899 N N . ARG A 1 374 ? 46.312 29.673 -49.862 1.00 89.44 374 ARG A N 1
ATOM 2900 C CA . ARG A 1 374 ? 44.912 29.913 -50.219 1.00 89.44 374 ARG A CA 1
ATOM 2901 C C . ARG A 1 374 ? 44.139 28.604 -50.233 1.00 89.44 374 ARG A C 1
ATOM 2903 O O . ARG A 1 374 ? 44.660 27.572 -50.646 1.00 89.44 374 ARG A O 1
ATOM 2910 N N . TRP A 1 375 ? 42.891 28.664 -49.788 1.00 85.81 375 TRP A N 1
ATOM 2911 C CA . TRP A 1 375 ? 42.007 27.508 -49.651 1.00 85.81 375 TRP A CA 1
ATOM 2912 C C . TRP A 1 375 ? 40.564 27.897 -49.983 1.00 85.81 375 TRP A C 1
ATOM 2914 O O . TRP A 1 375 ? 40.275 29.068 -50.228 1.00 85.81 375 TRP A O 1
ATOM 2924 N N . HIS A 1 376 ? 39.653 26.926 -49.984 1.00 79.50 376 HIS A N 1
ATOM 2925 C CA . HIS A 1 376 ? 38.255 27.076 -50.394 1.00 79.50 376 HIS A CA 1
ATOM 2926 C C . HIS A 1 376 ? 38.074 27.344 -51.905 1.00 79.50 376 HIS A C 1
ATOM 2928 O O . HIS A 1 376 ? 39.023 27.606 -52.645 1.00 79.50 376 HIS A O 1
ATOM 2934 N N . PHE A 1 377 ? 36.834 27.245 -52.390 1.00 77.62 377 PHE A N 1
ATOM 2935 C CA . PHE A 1 377 ? 36.489 27.471 -53.801 1.00 77.62 377 PHE A CA 1
ATOM 2936 C C . PHE A 1 377 ? 36.834 28.897 -54.227 1.00 77.62 377 PHE A C 1
ATOM 2938 O O . PHE A 1 377 ? 36.655 29.825 -53.437 1.00 77.62 377 PHE A O 1
ATOM 2945 N N . ASN A 1 378 ? 37.328 29.080 -55.459 1.00 80.00 378 ASN A N 1
ATOM 2946 C CA . ASN A 1 378 ? 37.861 30.367 -55.935 1.00 80.00 378 ASN A CA 1
ATOM 2947 C C . ASN A 1 378 ? 38.973 30.953 -55.050 1.00 80.00 378 ASN A C 1
ATOM 2949 O O . ASN A 1 378 ? 39.255 32.151 -55.108 1.00 80.00 378 ASN A O 1
ATOM 2953 N N . CYS A 1 379 ? 39.607 30.118 -54.224 1.00 84.50 379 CYS A N 1
ATOM 2954 C CA . CYS A 1 379 ? 40.694 30.519 -53.345 1.00 84.50 379 CYS A CA 1
ATOM 2955 C C . CYS A 1 379 ? 40.285 31.642 -52.383 1.00 84.50 379 CYS A C 1
ATOM 2957 O O . CYS A 1 379 ? 41.100 32.490 -52.026 1.00 84.50 379 CYS A O 1
ATOM 2959 N N . THR A 1 380 ? 39.009 31.709 -51.992 1.00 83.81 380 THR A N 1
ATOM 2960 C CA . THR A 1 380 ? 38.490 32.786 -51.134 1.00 83.81 380 THR A CA 1
ATOM 2961 C C . THR A 1 380 ? 39.052 32.727 -49.714 1.00 83.81 380 THR A C 1
ATOM 2963 O O . THR A 1 380 ? 39.135 33.753 -49.047 1.00 83.81 380 THR A O 1
ATOM 2966 N N . GLY A 1 381 ? 39.443 31.539 -49.250 1.00 83.06 381 GLY A N 1
ATOM 2967 C CA . GLY A 1 381 ? 40.100 31.324 -47.969 1.00 83.06 381 GLY A CA 1
ATOM 2968 C C . GLY A 1 381 ? 41.579 31.709 -48.016 1.00 83.06 381 GLY A C 1
ATOM 2969 O O . GLY A 1 381 ? 42.269 31.489 -49.014 1.00 83.06 381 GLY A O 1
ATOM 2970 N N . ASN A 1 382 ? 42.066 32.280 -46.917 1.00 86.81 382 ASN A N 1
ATOM 2971 C CA . ASN A 1 382 ? 43.476 32.588 -46.681 1.00 86.81 382 ASN A CA 1
ATOM 2972 C C . ASN A 1 382 ? 43.972 31.747 -45.496 1.00 86.81 382 ASN A C 1
ATOM 2974 O O . ASN A 1 382 ? 43.211 31.461 -44.580 1.00 86.81 382 ASN A O 1
ATOM 2978 N N . CYS A 1 383 ? 45.210 31.290 -45.520 1.00 88.25 383 CYS A N 1
ATOM 2979 C CA . CYS A 1 383 ? 45.817 30.562 -44.411 1.00 88.25 383 CYS A CA 1
ATOM 2980 C C . CYS A 1 383 ? 47.288 30.941 -44.231 1.00 88.25 383 CYS A C 1
ATOM 2982 O O . CYS A 1 383 ? 48.090 30.139 -43.773 1.00 88.25 383 CYS A O 1
ATOM 2984 N N . GLY A 1 384 ? 47.650 32.188 -44.546 1.00 85.94 384 GLY A N 1
ATOM 2985 C CA . GLY A 1 384 ? 49.006 32.715 -44.349 1.00 85.94 384 GLY A CA 1
ATOM 2986 C C . GLY A 1 384 ? 49.485 32.776 -42.890 1.00 85.94 384 GLY A C 1
ATOM 2987 O O . GLY A 1 384 ? 50.620 33.165 -42.646 1.00 85.94 384 GLY A O 1
ATOM 2988 N N . GLY A 1 385 ? 48.638 32.424 -41.915 1.00 84.00 385 GLY A N 1
ATOM 2989 C CA . GLY A 1 385 ? 49.046 32.208 -40.521 1.00 84.00 385 GLY A CA 1
ATOM 2990 C C . GLY A 1 385 ? 49.654 30.821 -40.260 1.00 84.00 385 GLY A C 1
ATOM 2991 O O . GLY A 1 385 ? 50.229 30.602 -39.192 1.00 84.00 385 GLY A O 1
ATOM 2992 N N . CYS A 1 386 ? 49.526 29.893 -41.208 1.00 88.19 386 CYS A N 1
ATOM 2993 C CA . CYS A 1 386 ? 50.133 28.567 -41.161 1.00 88.19 386 CYS A CA 1
ATOM 2994 C C . CYS A 1 386 ? 51.617 28.628 -41.538 1.00 88.19 386 CYS A C 1
ATOM 2996 O O . CYS A 1 386 ? 51.992 29.413 -42.404 1.00 88.19 386 CYS A O 1
ATOM 2998 N N . VAL A 1 387 ? 52.443 27.792 -40.901 1.00 88.62 387 VAL A N 1
ATOM 2999 C CA . VAL A 1 387 ? 53.880 27.684 -41.231 1.00 88.62 387 VAL A CA 1
ATOM 3000 C C . VAL A 1 387 ? 54.081 27.076 -42.618 1.00 88.62 387 VAL A C 1
ATOM 3002 O O . VAL A 1 387 ? 54.872 27.579 -43.411 1.00 88.62 387 VAL A O 1
ATOM 3005 N N . ASP A 1 388 ? 53.315 26.027 -42.907 1.00 88.50 388 ASP A N 1
ATOM 3006 C CA . ASP A 1 388 ? 53.270 25.351 -44.199 1.00 88.50 388 ASP A CA 1
ATOM 3007 C C . ASP A 1 388 ? 51.915 25.590 -44.877 1.00 88.50 388 ASP A C 1
ATOM 3009 O O . ASP A 1 388 ? 50.953 26.040 -44.245 1.00 88.50 388 ASP A O 1
ATOM 3013 N N . ASP A 1 389 ? 51.828 25.281 -46.172 1.00 89.12 389 ASP A N 1
ATOM 3014 C CA . ASP A 1 389 ? 50.580 25.419 -46.923 1.00 89.12 389 ASP A CA 1
ATOM 3015 C C . ASP A 1 389 ? 49.446 24.605 -46.273 1.00 89.12 389 ASP A C 1
ATOM 3017 O O . ASP A 1 389 ? 49.644 23.493 -45.777 1.00 89.12 389 ASP A O 1
ATOM 3021 N N . CYS A 1 390 ? 48.243 25.173 -46.254 1.00 88.75 390 CYS A N 1
ATOM 3022 C CA . CYS A 1 390 ? 47.116 24.583 -45.548 1.00 88.75 390 CYS A CA 1
ATOM 3023 C C . CYS A 1 390 ? 46.310 23.619 -46.419 1.00 88.75 390 CYS A C 1
ATOM 3025 O O . CYS A 1 390 ? 46.360 23.631 -47.652 1.00 88.75 390 CYS A O 1
ATOM 3027 N N . ASN A 1 391 ? 45.485 22.806 -45.762 1.00 89.25 391 ASN A N 1
ATOM 3028 C CA . ASN A 1 391 ? 44.523 21.957 -46.437 1.00 89.25 391 ASN A CA 1
ATOM 3029 C C . ASN A 1 391 ? 43.574 22.814 -47.283 1.00 89.25 391 ASN A C 1
ATOM 3031 O O . ASN A 1 391 ? 42.836 23.664 -46.782 1.00 89.25 391 ASN A O 1
ATOM 3035 N N . LYS A 1 392 ? 43.569 22.546 -48.587 1.00 85.62 392 LYS A N 1
ATOM 3036 C CA . LYS A 1 392 ? 42.849 23.353 -49.565 1.00 85.62 392 LYS A CA 1
ATOM 3037 C C . LYS A 1 392 ? 41.332 23.373 -49.372 1.00 85.62 392 LYS A C 1
ATOM 3039 O O . LYS A 1 392 ? 40.688 24.310 -49.826 1.00 85.62 392 LYS A O 1
ATOM 3044 N N . PHE A 1 393 ? 40.737 22.411 -48.671 1.00 79.62 393 PHE A N 1
ATOM 3045 C CA . PHE A 1 393 ? 39.281 22.323 -48.523 1.00 79.62 393 PHE A CA 1
ATOM 3046 C C . PHE A 1 393 ? 38.733 22.985 -47.266 1.00 79.62 393 PHE A C 1
ATOM 3048 O O . PHE A 1 393 ? 37.672 23.603 -47.323 1.00 79.62 393 PHE A O 1
ATOM 3055 N N . ASN A 1 394 ? 39.428 22.857 -46.139 1.00 82.44 394 ASN A N 1
ATOM 3056 C CA . ASN A 1 394 ? 38.964 23.364 -44.843 1.00 82.44 394 ASN A CA 1
ATOM 3057 C C . ASN A 1 394 ? 39.910 24.410 -44.229 1.00 82.44 394 ASN A C 1
ATOM 3059 O O . ASN A 1 394 ? 39.615 24.930 -43.157 1.00 82.44 394 ASN A O 1
ATOM 3063 N N . GLY A 1 395 ? 41.038 24.699 -44.882 1.00 84.44 395 GLY A N 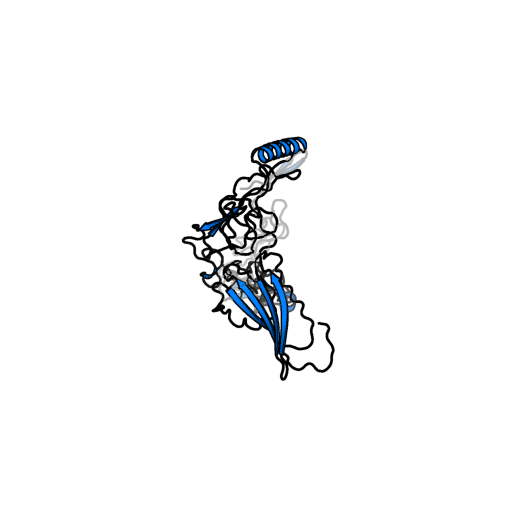1
ATOM 3064 C CA . GLY A 1 395 ? 42.019 25.680 -44.440 1.00 84.44 395 GLY A CA 1
ATOM 3065 C C . GLY A 1 395 ? 42.887 25.230 -43.276 1.00 84.44 395 GLY A C 1
ATOM 3066 O O . GLY A 1 395 ? 43.744 25.996 -42.857 1.00 84.44 395 GLY A O 1
ATOM 3067 N N . SER A 1 396 ? 42.704 24.023 -42.737 1.00 88.56 396 SER A N 1
ATOM 3068 C CA . SER A 1 396 ? 43.455 23.581 -41.562 1.00 88.56 396 SER A CA 1
ATOM 3069 C C . SER A 1 396 ? 44.920 23.303 -41.896 1.00 88.56 396 SER A C 1
ATOM 3071 O O . SER A 1 396 ? 45.213 22.758 -42.959 1.00 88.56 396 SER A O 1
ATOM 3073 N N . CYS A 1 397 ? 45.829 23.581 -40.973 1.00 88.50 397 CYS A N 1
ATOM 3074 C CA . CYS A 1 397 ? 47.247 23.235 -41.075 1.00 88.50 397 CYS A CA 1
ATOM 3075 C C . CYS A 1 397 ? 47.733 22.601 -39.772 1.00 88.50 397 CYS A C 1
ATOM 3077 O O . CYS A 1 397 ? 47.019 22.591 -38.779 1.00 88.50 397 CYS A O 1
ATOM 3079 N N . THR A 1 398 ? 48.925 22.017 -39.769 1.00 86.31 398 THR A N 1
ATOM 3080 C CA . THR A 1 398 ? 49.480 21.316 -38.600 1.00 86.31 398 THR A CA 1
ATOM 3081 C C . THR A 1 398 ? 50.048 22.270 -37.554 1.00 86.31 398 THR A C 1
ATOM 3083 O O . THR A 1 398 ? 49.919 22.011 -36.360 1.00 86.31 398 THR A O 1
ATOM 3086 N N . ILE A 1 399 ? 50.680 23.365 -37.987 1.00 86.31 399 ILE A N 1
ATOM 3087 C CA . ILE A 1 399 ? 51.368 24.319 -37.113 1.00 86.31 399 ILE A CA 1
ATOM 3088 C C . ILE A 1 399 ? 51.075 25.750 -37.581 1.00 86.31 399 ILE A C 1
ATOM 3090 O O . ILE A 1 399 ? 51.191 26.069 -38.766 1.00 86.31 399 ILE A O 1
ATOM 3094 N N . CYS A 1 400 ? 50.727 26.618 -36.631 1.00 84.81 400 CYS A N 1
ATOM 3095 C CA . CYS A 1 400 ? 50.623 28.061 -36.842 1.00 84.81 400 CYS A CA 1
ATOM 3096 C C . CYS A 1 400 ? 51.964 28.753 -36.565 1.00 84.81 400 CYS A C 1
ATOM 3098 O O . CYS A 1 400 ? 52.718 28.325 -35.689 1.00 84.81 400 CYS A O 1
ATOM 3100 N N . HIS A 1 401 ? 52.245 29.864 -37.248 1.00 85.06 401 HIS A N 1
ATOM 3101 C CA . HIS A 1 401 ? 53.328 30.759 -36.837 1.00 85.06 401 HIS A CA 1
ATOM 3102 C C . HIS A 1 401 ? 53.095 31.264 -35.402 1.00 85.06 401 HIS A C 1
ATOM 3104 O O . HIS A 1 401 ? 51.955 31.372 -34.957 1.00 85.06 401 HIS A O 1
ATOM 3110 N N . SER A 1 402 ? 54.170 31.622 -34.690 1.00 78.06 402 SER A N 1
ATOM 3111 C CA . SER A 1 402 ? 54.176 31.969 -33.253 1.00 78.06 402 SER A CA 1
ATOM 3112 C C . SER A 1 402 ? 53.134 33.010 -32.812 1.00 78.06 402 SER A C 1
ATOM 3114 O O . SER A 1 402 ? 52.756 33.040 -31.642 1.00 78.06 402 SER A O 1
ATOM 3116 N N . HIS A 1 403 ? 52.660 33.856 -33.731 1.00 71.69 403 HIS A N 1
ATOM 3117 C CA . HIS A 1 403 ? 51.679 34.915 -33.478 1.00 71.69 403 HIS A CA 1
ATOM 3118 C C . HIS A 1 403 ? 50.226 34.530 -33.809 1.00 71.69 403 HIS A C 1
ATOM 3120 O O . HIS A 1 403 ? 49.341 35.370 -33.663 1.00 71.69 403 HIS A O 1
ATOM 3126 N N . TYR A 1 404 ? 49.971 33.290 -34.241 1.00 75.69 404 TYR A N 1
ATOM 3127 C CA . TYR A 1 404 ? 48.649 32.784 -34.612 1.00 75.69 404 TYR A CA 1
ATOM 3128 C C . TYR A 1 404 ? 48.294 31.501 -33.841 1.00 75.69 404 TYR A C 1
ATOM 3130 O O . TYR A 1 404 ? 49.165 30.760 -33.387 1.00 75.69 404 TYR A O 1
ATOM 3138 N N . LYS A 1 405 ? 46.993 31.239 -33.674 1.00 77.06 405 LYS A N 1
ATOM 3139 C CA . LYS A 1 405 ? 46.438 30.083 -32.945 1.00 77.06 405 LYS A CA 1
ATOM 3140 C C . LYS A 1 405 ? 45.326 29.420 -33.762 1.00 77.06 405 LYS A C 1
ATOM 3142 O O . LYS A 1 405 ? 44.833 30.023 -34.710 1.00 77.06 405 LYS A O 1
ATOM 3147 N N . ASN A 1 406 ? 44.902 28.226 -33.344 1.00 79.56 406 ASN A N 1
ATOM 3148 C CA . ASN A 1 406 ? 43.817 27.430 -33.943 1.00 79.56 406 ASN A CA 1
ATOM 3149 C C . ASN A 1 406 ? 44.183 26.868 -35.337 1.00 79.56 406 ASN A C 1
ATOM 3151 O O . ASN A 1 406 ? 43.676 27.347 -36.360 1.00 79.56 406 ASN A O 1
ATOM 3155 N N . PRO A 1 407 ? 45.080 25.860 -35.391 1.00 81.25 407 PRO A N 1
ATOM 3156 C CA . PRO A 1 407 ? 45.507 25.200 -36.632 1.00 81.25 407 PRO A CA 1
ATOM 3157 C C . PRO A 1 407 ? 44.346 24.642 -37.470 1.00 81.25 407 PRO A C 1
ATOM 3159 O O . PRO A 1 407 ? 44.381 24.683 -38.697 1.00 81.25 407 PRO A O 1
ATOM 3162 N N . GLU A 1 408 ? 43.268 24.195 -36.830 1.00 84.12 408 GLU A N 1
ATOM 3163 C CA . GLU A 1 408 ? 42.043 23.703 -37.463 1.00 84.12 408 GLU A CA 1
ATOM 3164 C C . GLU A 1 408 ? 41.184 24.802 -38.119 1.00 84.12 408 GLU A C 1
ATOM 3166 O O . GLU A 1 408 ? 40.257 24.492 -38.866 1.00 84.12 408 GLU A O 1
ATOM 3171 N N . ARG A 1 409 ? 41.508 26.082 -37.885 1.00 82.12 409 ARG A N 1
ATOM 3172 C CA . ARG A 1 409 ? 40.817 27.265 -38.431 1.00 82.12 409 ARG A CA 1
ATOM 3173 C C . ARG A 1 409 ? 41.741 28.167 -39.251 1.00 82.12 409 ARG A C 1
ATOM 3175 O O . ARG A 1 409 ? 41.654 29.394 -39.168 1.00 82.12 409 ARG A O 1
ATOM 3182 N N . ALA A 1 410 ? 42.649 27.574 -40.023 1.00 83.25 410 ALA A N 1
ATOM 3183 C CA . ALA A 1 410 ? 43.576 28.302 -40.896 1.00 83.25 410 ALA A CA 1
ATOM 3184 C C . ALA A 1 410 ? 44.466 29.331 -40.184 1.00 83.25 410 ALA A C 1
ATOM 3186 O O . ALA A 1 410 ? 44.980 30.250 -40.823 1.00 83.25 410 ALA A O 1
ATOM 3187 N N . CYS A 1 411 ? 44.634 29.196 -38.863 1.00 80.75 411 CYS A N 1
ATOM 3188 C CA . CYS A 1 411 ? 45.387 30.134 -38.043 1.00 80.75 411 CYS A CA 1
ATOM 3189 C C . CYS A 1 411 ? 44.896 31.595 -38.180 1.00 80.75 411 CYS A C 1
ATOM 3191 O O . CYS A 1 411 ? 45.699 32.520 -38.104 1.00 80.75 411 CYS A O 1
ATOM 3193 N N . MET A 1 412 ? 43.593 31.818 -38.420 1.00 67.31 412 MET A N 1
ATOM 3194 C CA . MET A 1 412 ? 43.032 33.145 -38.747 1.00 67.31 412 MET A CA 1
ATOM 3195 C C . MET A 1 412 ? 42.240 33.825 -37.615 1.00 67.31 412 MET A C 1
ATOM 3197 O O . MET A 1 412 ? 41.739 34.932 -37.806 1.00 67.31 412 MET A O 1
ATOM 3201 N N . ASP A 1 413 ? 42.142 33.222 -36.426 1.00 57.97 413 ASP A N 1
ATOM 3202 C CA . ASP A 1 413 ? 41.321 33.749 -35.321 1.00 57.97 413 ASP A CA 1
ATOM 3203 C C . ASP A 1 413 ? 42.027 34.902 -34.552 1.00 57.97 413 ASP A C 1
ATOM 3205 O O . ASP A 1 413 ? 42.576 34.744 -33.460 1.00 57.97 413 ASP A O 1
ATOM 3209 N N . GLY A 1 414 ? 42.046 36.089 -35.169 1.00 53.56 414 GLY A N 1
ATOM 3210 C CA . GLY A 1 414 ? 41.700 37.369 -34.527 1.00 53.56 414 GLY A CA 1
ATOM 3211 C C . GLY A 1 414 ? 42.488 37.895 -33.319 1.00 53.56 414 GLY A C 1
ATOM 3212 O O . GLY A 1 414 ? 42.013 38.828 -32.680 1.00 53.56 414 GLY A O 1
ATOM 3213 N N . THR A 1 415 ? 43.668 37.377 -32.976 1.00 49.59 415 THR A N 1
ATOM 3214 C CA . THR A 1 415 ? 44.496 37.960 -31.900 1.00 49.59 415 THR A CA 1
ATOM 3215 C C . THR A 1 415 ? 45.930 38.176 -32.364 1.00 49.59 415 THR A C 1
ATOM 3217 O O . THR A 1 415 ? 46.795 37.327 -32.181 1.00 49.59 415 THR A O 1
ATOM 3220 N N . LYS A 1 416 ? 46.209 39.352 -32.949 1.00 47.81 416 LYS A N 1
ATOM 3221 C CA . LYS A 1 416 ? 47.594 39.830 -33.068 1.00 47.81 416 LYS A CA 1
ATOM 3222 C C . LYS A 1 416 ? 48.136 40.017 -31.656 1.00 47.81 416 LYS A C 1
ATOM 3224 O O . LYS A 1 416 ? 47.715 40.923 -30.939 1.00 47.81 416 LYS A O 1
ATOM 3229 N N . ILE A 1 417 ? 49.060 39.155 -31.256 1.00 50.09 417 ILE A N 1
ATOM 3230 C CA . ILE A 1 417 ? 49.778 39.316 -30.000 1.00 50.09 417 ILE A CA 1
ATOM 3231 C C . ILE A 1 417 ? 50.843 40.397 -30.212 1.00 50.09 417 ILE A C 1
ATOM 3233 O O . ILE A 1 417 ? 51.845 40.159 -30.886 1.00 50.09 417 ILE A O 1
ATOM 3237 N N . HIS A 1 418 ? 50.624 41.586 -29.648 1.00 48.06 418 HIS A N 1
ATOM 3238 C CA . HIS A 1 418 ? 51.673 42.598 -29.541 1.00 48.06 418 HIS A CA 1
ATOM 3239 C C . HIS A 1 418 ? 52.533 42.262 -28.324 1.00 48.06 418 HIS A C 1
ATOM 3241 O O . HIS A 1 418 ? 52.056 42.306 -27.188 1.00 48.06 418 HIS A O 1
ATOM 3247 N N . CYS A 1 419 ? 53.790 41.903 -28.574 1.00 49.09 419 CYS A N 1
ATOM 3248 C CA . CYS A 1 419 ? 54.779 41.676 -27.530 1.00 49.09 419 CYS A CA 1
ATOM 3249 C C . CYS A 1 419 ? 55.719 42.880 -27.475 1.00 49.09 419 CYS A C 1
ATOM 3251 O O . CYS A 1 419 ? 56.298 43.255 -28.494 1.00 49.09 419 CYS A O 1
ATOM 3253 N N . VAL A 1 420 ? 55.851 43.484 -26.295 1.00 52.53 420 VAL A N 1
ATOM 3254 C CA . VAL A 1 420 ? 56.830 44.546 -26.036 1.00 52.53 420 VAL A CA 1
ATOM 3255 C C . VAL A 1 420 ? 57.904 43.967 -25.124 1.00 52.53 420 VAL A C 1
ATOM 3257 O O . VAL A 1 420 ? 57.605 43.267 -24.153 1.00 52.53 420 VAL A O 1
ATOM 3260 N N . GLU A 1 421 ? 59.160 44.205 -25.476 1.00 45.41 421 GLU A N 1
ATOM 3261 C CA . GLU A 1 421 ? 60.311 43.684 -24.749 1.00 45.41 421 GLU A CA 1
ATOM 3262 C C . GLU A 1 421 ? 60.498 44.480 -23.446 1.00 45.41 421 GLU A C 1
ATOM 3264 O O . GLU A 1 421 ? 60.659 45.701 -23.469 1.00 45.41 421 GLU A O 1
ATOM 3269 N N . SER A 1 422 ? 60.415 43.800 -22.298 1.00 50.16 422 SER A N 1
ATOM 3270 C CA . SER A 1 422 ? 60.628 44.398 -20.977 1.00 50.16 422 SER A CA 1
ATOM 3271 C C . SER A 1 422 ? 61.966 43.935 -20.410 1.00 50.16 422 SER A C 1
ATOM 3273 O O . SER A 1 422 ? 62.208 42.735 -20.263 1.00 50.16 422 SER A O 1
ATOM 3275 N N . PHE A 1 423 ? 62.815 44.897 -20.045 1.00 46.62 423 PHE A N 1
ATOM 3276 C CA . PHE A 1 423 ? 64.198 44.678 -19.603 1.00 46.62 423 PHE A CA 1
ATOM 3277 C C . PHE A 1 423 ? 64.354 43.829 -18.329 1.00 46.62 423 PHE A C 1
ATOM 3279 O O . PHE A 1 423 ? 65.467 43.412 -18.027 1.00 46.62 423 PHE A O 1
ATOM 3286 N N . PHE A 1 424 ? 63.275 43.551 -17.590 1.00 46.16 424 PHE A N 1
ATOM 3287 C CA . PHE A 1 424 ? 63.353 42.820 -16.318 1.00 46.16 424 PHE A CA 1
ATOM 3288 C C . PHE A 1 424 ? 62.614 41.477 -16.278 1.00 46.16 424 PHE A C 1
ATOM 3290 O O . PHE A 1 424 ? 62.854 40.707 -15.353 1.00 46.16 424 PHE A O 1
ATOM 3297 N N . LEU A 1 425 ? 61.740 41.158 -17.243 1.00 44.00 425 LEU A N 1
ATOM 3298 C CA . LEU A 1 425 ? 60.904 39.942 -17.176 1.00 44.00 425 LEU A CA 1
ATOM 3299 C C . LEU A 1 425 ? 60.737 39.189 -18.512 1.00 44.00 425 LEU A C 1
ATOM 3301 O O . LEU A 1 425 ? 59.979 38.224 -18.573 1.00 44.00 425 LEU A O 1
ATOM 3305 N N . GLY A 1 426 ? 61.446 39.580 -19.576 1.00 61.03 426 GLY A N 1
ATOM 3306 C CA . GLY A 1 426 ? 61.233 39.025 -20.918 1.00 61.03 426 GLY A CA 1
ATOM 3307 C C . GLY A 1 426 ? 60.001 39.616 -21.619 1.00 61.03 426 GLY A C 1
ATOM 3308 O O . GLY A 1 426 ? 59.439 40.620 -21.174 1.00 61.03 426 GLY A O 1
ATOM 3309 N N . TYR A 1 427 ? 59.606 39.036 -22.760 1.00 50.94 427 TYR A N 1
ATOM 3310 C CA . TYR A 1 427 ? 58.511 39.551 -23.594 1.00 50.94 427 TYR A CA 1
ATOM 3311 C C . TYR A 1 427 ? 57.159 39.474 -22.872 1.00 50.94 427 TYR A C 1
ATOM 3313 O O . TYR A 1 427 ? 56.694 38.387 -22.528 1.00 50.94 427 TYR A O 1
ATOM 3321 N N . ILE A 1 428 ? 56.493 40.620 -22.706 1.00 49.88 428 ILE A N 1
ATOM 3322 C CA . ILE A 1 428 ? 55.113 40.677 -22.211 1.00 49.88 428 ILE A CA 1
ATOM 3323 C C . ILE A 1 428 ? 54.195 40.854 -23.417 1.00 49.88 428 ILE A C 1
ATOM 3325 O O . ILE A 1 428 ? 54.323 41.807 -24.186 1.00 49.88 428 ILE A O 1
ATOM 3329 N N . CYS A 1 429 ? 53.283 39.904 -23.585 1.00 46.12 429 CYS A N 1
ATOM 3330 C CA . CYS A 1 429 ? 52.456 39.742 -24.770 1.00 46.12 429 CYS A CA 1
ATOM 3331 C C . CYS A 1 429 ? 50.976 39.943 -24.414 1.00 46.12 429 CYS A C 1
ATOM 3333 O O . CYS A 1 429 ? 50.437 39.210 -23.584 1.00 46.12 429 CYS A O 1
ATOM 3335 N N . PHE A 1 430 ? 50.305 40.907 -25.053 1.00 46.66 430 PHE A N 1
ATOM 3336 C CA . PHE A 1 430 ? 48.882 41.186 -24.822 1.00 46.66 430 PHE A CA 1
ATOM 3337 C C . PHE A 1 430 ? 48.017 40.743 -26.008 1.00 46.66 430 PHE A C 1
ATOM 3339 O O . PHE A 1 430 ? 48.398 40.891 -27.169 1.00 46.66 430 PHE A O 1
ATOM 3346 N N . SER A 1 431 ? 46.828 40.217 -25.702 1.00 39.41 431 SER A N 1
ATOM 3347 C CA . SER A 1 431 ? 45.794 39.840 -26.672 1.00 39.41 431 SER A CA 1
ATOM 3348 C C . SER A 1 431 ? 44.793 40.984 -26.820 1.00 39.41 431 SER A C 1
ATOM 3350 O O . SER A 1 431 ? 43.964 41.184 -25.933 1.00 39.41 431 SER A O 1
ATOM 3352 N N . VAL A 1 432 ? 44.823 41.702 -27.942 1.00 43.44 432 VAL A N 1
ATOM 3353 C CA . VAL A 1 432 ? 43.777 42.681 -28.279 1.00 43.44 432 VAL A CA 1
ATOM 3354 C C . VAL A 1 432 ? 42.718 41.973 -29.124 1.00 43.44 432 VAL A C 1
ATOM 3356 O O . VAL A 1 432 ? 43.023 41.501 -30.218 1.00 43.44 432 VAL A O 1
ATOM 3359 N N . ARG A 1 433 ? 41.489 41.860 -28.603 1.00 34.91 433 ARG A N 1
ATOM 3360 C CA . ARG A 1 433 ? 40.310 41.477 -29.397 1.00 34.91 433 ARG A CA 1
ATOM 3361 C C . ARG A 1 433 ? 39.825 42.721 -30.144 1.00 34.91 433 ARG A C 1
ATOM 3363 O O . ARG A 1 433 ? 39.533 43.718 -29.488 1.00 34.91 433 ARG A O 1
ATOM 3370 N N . GLY A 1 434 ? 39.800 42.658 -31.474 1.00 36.19 434 GLY A N 1
ATOM 3371 C CA . GLY A 1 434 ? 39.131 43.635 -32.341 1.00 36.19 434 GLY A CA 1
ATOM 3372 C C . GLY A 1 434 ? 37.672 43.276 -32.547 1.00 36.19 434 GLY A C 1
ATOM 3373 O O . GLY A 1 434 ? 37.399 42.056 -32.644 1.00 36.19 434 GLY A O 1
#

Mean predicted aligned error: 23.13 Å

InterPro domains:
  IPR000884 Thrombospondin type-1 (TSP1) repeat [PS50092] (171-228)
  IPR000884 Thrombospondin type-1 (TSP1) repeat [PS50092] (310-361)
  IPR000884 Thrombospondin type-1 (TSP1) repeat [SM00209] (174-232)
  IPR000884 Thrombospondin type-1 (TSP1) repeat [SM00209] (310-367)
  IPR036383 Thrombospondin type-1 repeat superfamily [G3DSA:2.20.100.10] (171-230)
  IPR036383 Thrombospondin type-1 repeat superfamily [G3DSA:2.20.100.10] (310-363)
  IPR036383 Thrombospondin type-1 repeat superfamily [SSF82895] (170-215)
  IPR036383 Thrombospondin type-1 repeat superfamily [SSF82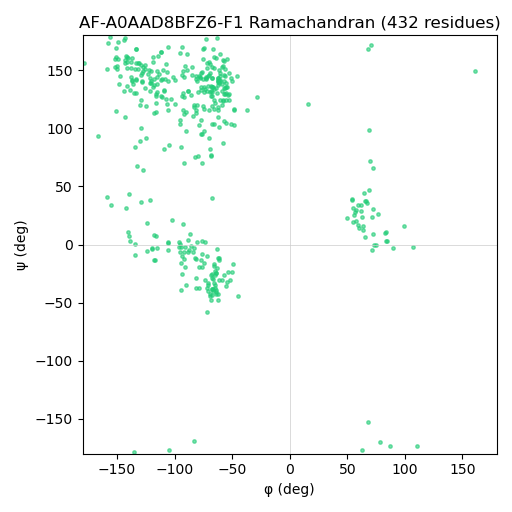895] (310-356)

Nearest PDB structures (foldseek):
  8b0f-assembly1_C  TM=8.851E-01  e=1.766E-02  Homo sapiens
  7nyd-assembly1_C  TM=8.830E-01  e=3.644E-02  Homo sapiens
  8b0g-assembly1_C  TM=7.761E-01  e=2.608E-02  Homo sapiens
  4v2a-assembly1_A  TM=2.280E-01  e=1.049E-04  Homo sapiens
  8bz4-assembly1_B  TM=3.029E-01  e=2.708E-01  Listeria monocytogenes

Solvent-accessible surface area (backbone atoms only — not comparable to full-atom values): 24991 Å² total; per-residue (Å²): 118,88,87,80,87,91,83,74,76,92,48,40,38,37,38,40,40,36,36,40,61,89,68,65,72,82,83,77,79,76,87,64,83,79,53,66,70,56,67,77,43,73,44,91,91,41,86,63,32,33,38,42,34,40,50,53,76,77,78,90,73,76,79,83,83,82,78,81,54,89,79,53,66,50,45,34,39,32,38,41,32,36,54,51,99,88,54,70,54,75,46,81,75,50,75,35,91,60,55,87,74,67,88,63,62,75,38,89,90,69,68,51,90,80,71,74,50,39,38,77,62,83,83,59,62,50,70,59,66,94,72,81,49,49,92,86,70,84,84,60,55,44,84,63,68,81,92,66,58,74,68,58,53,54,53,48,53,53,50,50,55,52,51,36,66,73,63,63,43,29,53,22,24,65,39,71,69,49,75,78,39,66,44,81,60,74,91,45,28,37,25,33,34,42,40,48,57,55,56,43,49,48,34,74,86,28,50,72,50,89,78,80,53,63,53,74,43,88,49,72,44,68,66,98,54,48,42,27,90,76,36,60,85,32,25,7,30,71,61,40,73,38,70,17,82,35,25,64,55,69,30,41,26,77,76,28,30,23,98,41,18,26,54,24,10,21,55,23,89,67,19,14,80,39,66,39,57,87,43,26,6,18,54,49,28,73,39,53,15,42,84,77,55,76,38,64,40,69,39,31,45,81,40,41,46,65,67,78,37,42,19,26,66,34,74,68,48,73,80,36,64,45,89,51,68,89,46,28,30,29,35,31,43,44,49,57,58,54,46,46,45,43,103,88,26,52,71,49,78,79,75,56,64,49,77,44,92,49,79,41,64,87,88,50,52,45,22,86,75,31,58,87,30,25,8,27,67,62,36,74,36,67,12,77,30,25,72,53,71,33,40,26,78,70,21,28,31,93,46,41,36,97,61,35,51,55,28,74,55,11,14,63,73,66,39,66,55,55,63,49,84,40,99,86,78,51,73,50,68,46,78,54,82,125

Foldseek 3Di:
DDDDDDDDDWKKKKKKKKFFQVQDDPPDDDDPPDPDWPDWDDDPVDPRMIMIMGMDIDDDDDDDDDPPCVPVLGWMWIKMKIDDPPDIDIDTPDTDPHRQDDPADADPVPLDAPPQHPNHPPRDGRQDDPDQDPPVPPPDGNPDDPPDDPVNVVVVVVVVVVVCVVQVWDAWDKDDKDDWDFDDFPPGQKTKIFIDRPPPNTDRPHHTYPDDRMDIDGHCHQPPKDGLVRADFQFADINSPDGLPQAPGGADRHQLADPWGAWQFADSVRSRPHGADWQFTDINSPHGLCVVAVGTAPDRHVSHRPPQPAFDKDDKDPWDADLPLVGQKTKIFIDRPVPNGDPPHHYYPDDRMDIDDDGHCVPWDRLVNDDFQFADINSPDGQVQEPGGADRHQLADDDGDPQFDDSSRSSPPAFRWDWDADPPPGTDTDTDHD

Organism: Biomphalaria pfeifferi (NCBI:txid112525)

Secondary structure (DSSP, 8-state):
-----S-----EEEEEEEEEGGG--------------EEEEE-TTSTTEEEEEEEE--SS--------GGG--S-EEEEEEEE-SS-EEEEEEEEESS-TT------TT---TTS---SSSSS---PPPSSS--SS-SS--STT-----HHHHHHHHHHHHHHHHHHT-B-----PPPPPEE-SSTT--EEEEE--S-TTPPBTTPPPPPS-SEEEEE--TTTT---GGGSPTTEESGGG-EE-TTBSSPPPTTT---S-BPTTEE-GGGTS-EE--TTEESGGG-EEHHHHHSS--S-SSS-PPPP-------PPPPPEE-S-TT---EEEE--S-TTPPPTTSPPPSS-SEEEE---TTTT---GGGSPTTEESGGG-EE-TTBSSPPPTTT---S-B-TT---GGGTT-SS--EEEEEETTTEEEEEE---

Radius of gyration: 51.85 Å; Cα contacts (8 Å, |Δi|>4): 871; chains: 1; bounding box: 112×96×131 Å

pLDDT: mean 71.62, std 17.96, range [26.02, 96.0]

Sequence (434 aa):
LPADSTFTRDVSHYFTLVYRAKDIPEVHGQKLDPPKLLATMTVPYLPGWQISGFSFKKSGSVHGLNIVASKMKKPFGCYIYGVGYSEGYMHPAGYISSPINGACTRTMASMVPGDLIDNDCDKKIDEEFSDSKDDDNDTIIDEDLLDMSEDEWIQTLIKYSKEDSLRGVVHGSWGEWTEWQCLGMCPNRTMVRSRQCNKPTPANGGRPCDGVDKEGKDGTCYMGQTCPEACPDYTWDLNCVGDCLKCKDPCNKLTGICDSCASGYKSPDTGCNIPCGFNEYGFNCMGNCTEKCGKDCYERENGTCSALAHGQWGQWSRWLCTQDCKDSRQVRKRECDNPKPSEHGNPCPESNIEYRDFICYKSLVCPQDCPPFRWHFNCTGNCGGCVDDCNKFNGSCTICHSHYKNPERACMDGTKIHCVESFFLGYICFSVRG